Protein AF-0000000071267735 (afdb_homodimer)

Nearest PDB structures (foldseek):
  2q13-assembly1_A-2  TM=3.243E-01  e=3.256E-01  Homo sapiens
  2z0o-assembly1_A-2  TM=3.199E-01  e=4.381E-01  Homo sapiens
  8hpt-assembly1_A  TM=4.308E-01  e=6.340E+00  Mus musculus
  6a94-assembly2_B  TM=2.654E-01  e=2.734E+00  Homo sapiens
  4tl3-assembly1_A  TM=3.393E-01  e=8.120E+00  Nostoc sp. PCC 7120 = FACHB-418

Foldseek 3Di:
DPLCPFFQLVLLVCLLVLLVVLQVVLQVVCVVVVQFDPLFFASLSSLQDPPSVVSSLVSLLVSLVSQLVLLVVVLVVLVVLCVVPVWADNVLSVVLSVLSNQLSVLSNQLSVDRCVHPVVSNVVSVCSNLVSLLVSLCSVLVSQVRSPPVFDDPVLSVLSNVLSVLLVVLQVLLVVLVVVVVDDDRYDDPPDPSRVSSSSNRVSSVSNSVSSSSNSVSCNVRSSVHHDDDDDDDDDDD/DPLCPFFQLVLLVCLLVLVVVLQVVLQVVCVVVVQFDPLFFASLSSLQDPPSVVSSLVSLLVSLVSQLVLLVVVLVVLVVLCVVPVWADNVLSVVLSVLSNQLSVLSNQCSVDRCVHPVVSNVVSVCSNLVSLLVSLCSVLVSVVRSPPVFDDPVLSVLSNVLSVLSVVLQVLLVVLVVVVVDDDRYDDPPDPSRVSSSSNSVSSVSNVVSSSVNSVSCNVRSSVHHDDDDDDDDDDD

pLDDT: mean 94.04, std 7.41, range [41.5, 98.88]

InterPro domains:
  IPR019402 CWH43-like, N-terminal domain [PF10277] (9-225)
  IPR050911 DRAM/TMEM150 Autophagy Modulator [PTHR21324] (4-232)

Sequence (476 aa):
MVWFMEGMCFLPVFLVIWSSSTFIISYIIALVRRDVDVILPYISDTGATPPESCVFGFMSTITAFAAFATMYAEYKFVERVHETTGAVSPRLNKVSFGFGIISCVGMCLVATFQETTVMAVHDVGALLFFLFGVTYAVIQSVISYRGHPYGCSKCICHFRAFFAGLAVLAVLPTIICAIPIGTSKLHWDTNDKDYSLHIASVACEWITTFSFVFFFLTYIREFQQFTLKLTVNLIEYSMVWFMEGMCFLPVFLVIWSSSTFIISYIIALVRRDVDVILPYISDTGATPPESCVFGFMSTITAFAAFATMYAEYKFVERVHETTGAVSPRLNKVSFGFGIISCVGMCLVATFQETTVMAVHDVGALLFFLFGVTYAVIQSVISYRGHPYGCSKCICHFRAFFAGLAVLAVLPTIICAIPIGTSKLHWDTNDKDYSLHIASVACEWITTFSFVFFFLTYIREFQQFTLKLTVNLIEYS

Structure (mmCIF, N/CA/C/O backbone):
data_AF-0000000071267735-model_v1
#
loop_
_entity.id
_entity.type
_entity.pdbx_description
1 polymer 'DNA damage-regulated autophagy modulator protein 1-like'
#
loop_
_atom_site.group_PDB
_atom_site.id
_atom_site.type_symbol
_atom_site.label_atom_id
_atom_site.label_alt_id
_atom_site.label_comp_id
_atom_site.label_asym_id
_atom_site.label_entity_id
_atom_site.label_seq_id
_atom_site.pdbx_PDB_ins_code
_atom_site.Cartn_x
_atom_site.Cartn_y
_atom_site.Cartn_z
_atom_site.occupancy
_atom_site.B_iso_or_equiv
_atom_site.auth_seq_id
_atom_site.auth_comp_id
_atom_site.auth_asym_id
_atom_site.auth_atom_id
_atom_site.pdbx_PDB_model_num
ATOM 1 N N . MET A 1 1 ? 1.596 -8.648 -29.125 1 58.12 1 MET A N 1
ATOM 2 C CA . MET A 1 1 ? 1.529 -8.094 -27.781 1 58.12 1 MET A CA 1
ATOM 3 C C . MET A 1 1 ? 2.664 -7.102 -27.531 1 58.12 1 MET A C 1
ATOM 5 O O . MET A 1 1 ? 3.756 -7.258 -28.094 1 58.12 1 MET A O 1
ATOM 9 N N . VAL A 1 2 ? 2.439 -5.953 -27.031 1 69.44 2 VAL A N 1
ATOM 10 C CA . VAL A 1 2 ? 3.49 -4.988 -26.719 1 69.44 2 VAL A CA 1
ATOM 11 C C . VAL A 1 2 ? 4.504 -5.609 -25.766 1 69.44 2 VAL A C 1
ATOM 13 O O . VAL A 1 2 ? 4.129 -6.367 -24.859 1 69.44 2 VAL A O 1
ATOM 16 N N . TRP A 1 3 ? 5.723 -5.438 -26.188 1 73 3 TRP A N 1
ATOM 17 C CA . TRP A 1 3 ? 6.805 -6.145 -25.5 1 73 3 TRP A CA 1
ATOM 18 C C . TRP A 1 3 ? 6.664 -6.031 -23.984 1 73 3 TRP A C 1
ATOM 20 O O . TRP A 1 3 ? 6.996 -6.965 -23.266 1 73 3 TRP A O 1
ATOM 30 N N . PHE A 1 4 ? 6.055 -4.902 -23.547 1 74.12 4 PHE A N 1
ATOM 31 C CA . PHE A 1 4 ? 5.977 -4.695 -22.109 1 74.12 4 PHE A CA 1
ATOM 32 C C . PHE A 1 4 ? 4.75 -5.391 -21.531 1 74.12 4 PHE A C 1
ATOM 34 O O . PHE A 1 4 ? 4.543 -5.379 -20.312 1 74.12 4 PHE A O 1
ATOM 41 N N . MET A 1 5 ? 4.094 -6.074 -22.297 1 75.5 5 MET A N 1
ATOM 42 C CA . MET A 1 5 ? 2.934 -6.824 -21.828 1 75.5 5 MET A CA 1
ATOM 43 C C . MET A 1 5 ? 3.184 -8.328 -21.922 1 75.5 5 MET A C 1
ATOM 45 O O . MET A 1 5 ? 2.312 -9.125 -21.578 1 75.5 5 MET A O 1
ATOM 49 N N . GLU A 1 6 ? 4.336 -8.602 -22.344 1 84.88 6 GLU A N 1
ATOM 50 C CA . GLU A 1 6 ? 4.672 -10.016 -22.422 1 84.88 6 GLU A CA 1
ATOM 51 C C . GLU A 1 6 ? 5.012 -10.578 -21.047 1 84.88 6 GLU A C 1
ATOM 53 O O . GLU A 1 6 ? 5.73 -9.945 -20.266 1 84.88 6 GLU A O 1
ATOM 58 N N . GLY A 1 7 ? 4.375 -11.688 -20.797 1 91.88 7 GLY A N 1
ATOM 59 C CA . GLY A 1 7 ? 4.621 -12.305 -19.516 1 91.88 7 GLY A CA 1
ATOM 60 C C . GLY A 1 7 ? 4.223 -11.43 -18.344 1 91.88 7 GLY A C 1
ATOM 61 O O . GLY A 1 7 ? 3.127 -10.867 -18.312 1 91.88 7 GLY A O 1
ATOM 62 N N . MET A 1 8 ? 5.117 -11.414 -17.391 1 94.31 8 MET A N 1
ATOM 63 C CA . MET A 1 8 ? 4.879 -10.625 -16.188 1 94.31 8 MET A CA 1
ATOM 64 C C . MET A 1 8 ? 5.617 -9.289 -16.25 1 94.31 8 MET A C 1
ATOM 66 O O . MET A 1 8 ? 5.781 -8.617 -15.234 1 94.31 8 MET A O 1
ATOM 70 N N . CYS A 1 9 ? 6.023 -8.898 -17.406 1 94 9 CYS A N 1
ATOM 71 C CA . CYS A 1 9 ? 6.91 -7.75 -17.578 1 94 9 CYS A CA 1
ATOM 72 C C . CYS A 1 9 ? 6.246 -6.469 -17.109 1 94 9 CYS A C 1
ATOM 74 O O . CYS A 1 9 ? 6.926 -5.48 -16.812 1 94 9 CYS A O 1
ATOM 76 N N . PHE A 1 10 ? 4.965 -6.43 -17.047 1 94.75 10 PHE A N 1
ATOM 77 C CA . PHE A 1 10 ? 4.25 -5.23 -16.609 1 94.75 10 PHE A CA 1
ATOM 78 C C . PHE A 1 10 ? 4.652 -4.836 -15.203 1 94.75 10 PHE A C 1
ATOM 80 O O . PHE A 1 10 ? 4.676 -3.652 -14.859 1 94.75 10 PHE A O 1
ATOM 87 N N . LEU A 1 11 ? 5.035 -5.766 -14.359 1 96.5 11 LEU A N 1
ATOM 88 C CA . LEU A 1 11 ? 5.34 -5.504 -12.961 1 96.5 11 LEU A CA 1
ATOM 89 C C . LEU A 1 11 ? 6.613 -4.676 -12.828 1 96.5 11 LEU A C 1
ATOM 91 O O . LEU A 1 11 ? 6.582 -3.555 -12.312 1 96.5 11 LEU A O 1
ATOM 95 N N . PRO A 1 12 ? 7.754 -5.168 -13.375 1 97.19 12 PRO A N 1
ATOM 96 C CA . PRO A 1 12 ? 8.969 -4.363 -13.242 1 97.19 12 PRO A CA 1
ATOM 97 C C . PRO A 1 12 ? 8.914 -3.074 -14.062 1 97.19 12 PRO A C 1
ATOM 99 O O . PRO A 1 12 ? 9.492 -2.061 -13.664 1 97.19 12 PRO A O 1
ATOM 102 N N . VAL A 1 13 ? 8.234 -3.088 -15.195 1 97.44 13 VAL A N 1
ATOM 103 C CA . VAL A 1 13 ? 8.102 -1.874 -16 1 97.44 13 VAL A CA 1
ATOM 104 C C . VAL A 1 13 ? 7.328 -0.819 -15.211 1 97.44 13 VAL A C 1
ATOM 106 O O . VAL A 1 13 ? 7.754 0.334 -15.117 1 97.44 13 VAL A O 1
ATOM 109 N N . PHE A 1 14 ? 6.23 -1.229 -14.656 1 97.75 14 PHE A N 1
ATOM 110 C CA . PHE A 1 14 ? 5.434 -0.314 -13.852 1 97.75 14 PHE A CA 1
ATOM 111 C C . PHE A 1 14 ? 6.234 0.19 -12.656 1 97.75 14 PHE A C 1
ATOM 113 O O . PHE A 1 14 ? 6.207 1.382 -12.344 1 97.75 14 PHE A O 1
ATOM 120 N N . LEU A 1 15 ? 6.941 -0.694 -11.977 1 98.06 15 LEU A N 1
ATOM 121 C CA . LEU A 1 15 ? 7.738 -0.33 -10.812 1 98.06 15 LEU A CA 1
ATOM 122 C C . LEU A 1 15 ? 8.781 0.726 -11.172 1 98.06 15 LEU A C 1
ATOM 124 O O . LEU A 1 15 ? 8.891 1.749 -10.492 1 98.06 15 LEU A O 1
ATOM 128 N N . VAL A 1 16 ? 9.508 0.528 -12.258 1 97.88 16 VAL A N 1
ATOM 129 C CA . VAL A 1 16 ? 10.594 1.413 -12.672 1 97.88 16 VAL A CA 1
ATOM 130 C C . VAL A 1 16 ? 10.031 2.771 -13.07 1 97.88 16 VAL A C 1
ATOM 132 O O . VAL A 1 16 ? 10.508 3.812 -12.617 1 97.88 16 VAL A O 1
ATOM 135 N N . ILE A 1 17 ? 9 2.775 -13.836 1 97.94 17 ILE A N 1
ATOM 136 C CA . ILE A 1 17 ? 8.43 4.023 -14.328 1 97.94 17 ILE A CA 1
ATOM 137 C C . ILE A 1 17 ? 7.777 4.785 -13.18 1 97.94 17 ILE A C 1
ATOM 139 O O . ILE A 1 17 ? 8 5.984 -13.008 1 97.94 17 ILE A O 1
ATOM 143 N N . TRP A 1 18 ? 7.016 4.09 -12.383 1 98.19 18 TRP A N 1
ATOM 144 C CA . TRP A 1 18 ? 6.277 4.73 -11.297 1 98.19 18 TRP A CA 1
ATOM 145 C C . TRP A 1 18 ? 7.227 5.258 -10.227 1 98.19 18 TRP A C 1
ATOM 147 O O . TRP A 1 18 ? 7.062 6.379 -9.742 1 98.19 18 TRP A O 1
ATOM 157 N N . SER A 1 19 ? 8.219 4.5 -9.812 1 98 19 SER A N 1
ATOM 158 C CA . SER A 1 19 ? 9.164 4.957 -8.805 1 98 19 SER A CA 1
ATOM 159 C C . SER A 1 19 ? 9.977 6.152 -9.297 1 98 19 SER A C 1
ATOM 161 O O . SER A 1 19 ? 10.188 7.113 -8.555 1 98 19 SER A O 1
ATOM 163 N N . SER A 1 20 ? 10.398 6.117 -10.562 1 97.81 20 SER A N 1
ATOM 164 C CA . SER A 1 20 ? 11.125 7.25 -11.133 1 97.81 20 SER A CA 1
ATOM 165 C C . SER A 1 20 ? 10.25 8.492 -11.195 1 97.81 20 SER A C 1
ATOM 167 O O . SER A 1 20 ? 10.695 9.594 -10.867 1 97.81 20 SER A O 1
ATOM 169 N N . SER A 1 21 ? 9.016 8.281 -11.57 1 98.06 21 SER A N 1
ATOM 170 C CA . SER A 1 21 ? 8.07 9.398 -11.617 1 98.06 21 SER A CA 1
ATOM 171 C C . SER A 1 21 ? 7.836 9.984 -10.227 1 98.06 21 SER A C 1
ATOM 173 O O . SER A 1 21 ? 7.641 11.188 -10.078 1 98.06 21 SER A O 1
ATOM 175 N N . THR A 1 22 ? 7.809 9.125 -9.219 1 97.25 22 THR A N 1
ATOM 176 C CA . THR A 1 22 ? 7.617 9.578 -7.844 1 97.25 22 THR A CA 1
ATOM 177 C C . THR A 1 22 ? 8.688 10.586 -7.449 1 97.25 22 THR A C 1
ATOM 179 O O . THR A 1 22 ? 8.367 11.656 -6.918 1 97.25 22 THR A O 1
ATOM 182 N N . PHE A 1 23 ? 9.969 10.352 -7.773 1 95.06 23 PHE A N 1
ATOM 183 C CA . PHE A 1 23 ? 11.078 11.242 -7.453 1 95.06 23 PHE A CA 1
ATOM 184 C C . PHE A 1 23 ? 10.961 12.547 -8.234 1 95.06 23 PHE A C 1
ATOM 186 O O . PHE A 1 23 ? 11.141 13.633 -7.672 1 95.06 23 PHE A O 1
ATOM 193 N N . ILE A 1 24 ? 10.602 12.367 -9.445 1 95.69 24 ILE A N 1
ATOM 194 C CA . ILE A 1 24 ? 10.594 13.516 -10.344 1 95.69 24 ILE A CA 1
ATOM 195 C C . ILE A 1 24 ? 9.438 14.453 -9.977 1 95.69 24 ILE A C 1
ATOM 197 O O . ILE A 1 24 ? 9.633 15.656 -9.82 1 95.69 24 ILE A O 1
ATOM 201 N N . ILE A 1 25 ? 8.297 13.922 -9.773 1 97.62 25 ILE A N 1
ATOM 202 C CA . ILE A 1 25 ? 7.102 14.727 -9.547 1 97.62 25 ILE A CA 1
ATOM 203 C C . ILE A 1 25 ? 7.199 15.438 -8.203 1 97.62 25 ILE A C 1
ATOM 205 O O . ILE A 1 25 ? 6.965 16.641 -8.109 1 97.62 25 ILE A O 1
ATOM 209 N N . SER A 1 26 ? 7.559 14.727 -7.148 1 96.25 26 SER A N 1
ATOM 210 C CA . SER A 1 26 ? 7.695 15.344 -5.836 1 96.25 26 SER A CA 1
ATOM 211 C C . SER A 1 26 ? 8.773 16.422 -5.848 1 96.25 26 SER A C 1
ATOM 213 O O . SER A 1 26 ? 8.594 17.484 -5.242 1 96.25 26 SER A O 1
ATOM 215 N N . TYR A 1 27 ? 9.875 16.172 -6.574 1 96.38 27 TYR A N 1
ATOM 216 C CA . TYR A 1 27 ? 10.961 17.141 -6.676 1 96.38 27 TYR A CA 1
ATOM 217 C C . TYR A 1 27 ? 10.5 18.406 -7.387 1 96.38 27 TYR A C 1
ATOM 219 O O . TYR A 1 27 ? 10.758 19.516 -6.914 1 96.38 27 TYR A O 1
ATOM 227 N N . ILE A 1 28 ? 9.797 18.219 -8.484 1 97.44 28 ILE A N 1
ATOM 228 C CA . ILE A 1 28 ? 9.344 19.359 -9.273 1 97.44 28 ILE A CA 1
ATOM 229 C C . ILE A 1 28 ? 8.375 20.203 -8.445 1 97.44 28 ILE A C 1
ATOM 231 O O . ILE A 1 28 ? 8.492 21.438 -8.414 1 97.44 28 ILE A O 1
ATOM 235 N N . ILE A 1 29 ? 7.422 19.594 -7.742 1 97.44 29 ILE A N 1
ATOM 236 C CA . ILE A 1 29 ? 6.473 20.344 -6.918 1 97.44 29 ILE A CA 1
ATOM 237 C C . ILE A 1 29 ? 7.227 21.109 -5.832 1 97.44 29 ILE A C 1
ATOM 239 O O . ILE A 1 29 ? 6.973 22.297 -5.617 1 97.44 29 ILE A O 1
ATOM 243 N N . ALA A 1 30 ? 8.164 20.453 -5.199 1 97.19 30 ALA A N 1
ATOM 244 C CA . ALA A 1 30 ? 8.93 21.078 -4.121 1 97.19 30 ALA A CA 1
ATOM 245 C C . ALA A 1 30 ? 9.75 22.25 -4.633 1 97.19 30 ALA A C 1
ATOM 247 O O . ALA A 1 30 ? 9.891 23.266 -3.949 1 97.19 30 ALA A O 1
ATOM 248 N N . LEU A 1 31 ? 10.281 22.141 -5.832 1 96.88 31 LEU A N 1
ATOM 249 C CA . LEU A 1 31 ? 11.086 23.203 -6.426 1 96.88 31 LEU A CA 1
ATOM 250 C C . LEU A 1 31 ? 10.219 24.406 -6.793 1 96.88 31 LEU A C 1
ATOM 252 O O . LEU A 1 31 ? 10.586 25.547 -6.504 1 96.88 31 LEU A O 1
ATOM 256 N N . VAL A 1 32 ? 9.117 24.062 -7.441 1 97.44 32 VAL A N 1
ATOM 257 C CA . VAL A 1 32 ? 8.219 25.125 -7.875 1 97.44 32 VAL A CA 1
ATOM 258 C C . VAL A 1 32 ? 7.711 25.906 -6.66 1 97.44 32 VAL A C 1
ATOM 260 O O . VAL A 1 32 ? 7.562 27.125 -6.715 1 97.44 32 VAL A O 1
ATOM 263 N N . ARG A 1 33 ? 7.574 25.266 -5.508 1 97.06 33 ARG A N 1
ATOM 264 C CA . ARG A 1 33 ? 7.09 25.891 -4.281 1 97.06 33 ARG A CA 1
ATOM 265 C C . ARG A 1 33 ? 8.25 26.469 -3.469 1 97.06 33 ARG A C 1
ATOM 267 O O . ARG A 1 33 ? 8.031 27.047 -2.402 1 97.06 33 ARG A O 1
ATOM 274 N N . ARG A 1 34 ? 9.508 26.266 -3.893 1 97.06 34 ARG A N 1
ATOM 275 C CA . ARG A 1 34 ? 10.719 26.75 -3.25 1 97.06 34 ARG A CA 1
ATOM 276 C C . ARG A 1 34 ? 10.875 26.172 -1.85 1 97.06 34 ARG A C 1
ATOM 278 O O . ARG A 1 34 ? 11.367 26.844 -0.941 1 97.06 34 ARG A O 1
ATOM 285 N N . ASP A 1 35 ? 10.328 24.922 -1.739 1 96.25 35 ASP A N 1
ATOM 286 C CA . ASP A 1 35 ? 10.422 24.25 -0.45 1 96.25 35 ASP A CA 1
ATOM 287 C C . ASP A 1 35 ? 11.797 23.609 -0.273 1 96.25 35 ASP A C 1
ATOM 289 O O . ASP A 1 35 ? 12.203 23.297 0.848 1 96.25 35 ASP A O 1
ATOM 293 N N . VAL A 1 36 ? 12.5 23.344 -1.348 1 95.75 36 VAL A N 1
ATOM 294 C CA . VAL A 1 36 ? 13.836 22.766 -1.305 1 95.75 36 VAL A CA 1
ATOM 295 C C . VAL A 1 36 ? 14.758 23.484 -2.279 1 95.75 36 VAL A C 1
ATOM 297 O O . VAL A 1 36 ? 14.297 24.312 -3.08 1 95.75 36 VAL A O 1
ATOM 300 N N . ASP A 1 37 ? 16.062 23.188 -2.09 1 94.19 37 ASP A N 1
ATOM 301 C CA . ASP A 1 37 ? 17.047 23.781 -2.992 1 94.19 37 ASP A CA 1
ATOM 302 C C . ASP A 1 37 ? 17.172 22.969 -4.277 1 94.19 37 ASP A C 1
ATOM 304 O O . ASP A 1 37 ? 16.844 21.766 -4.297 1 94.19 37 ASP A O 1
ATOM 308 N N . VAL A 1 38 ? 17.578 23.656 -5.27 1 91.5 38 VAL A N 1
ATOM 309 C CA . VAL A 1 38 ? 17.781 23 -6.559 1 91.5 38 VAL A CA 1
ATOM 310 C C . VAL A 1 38 ? 18.953 22.031 -6.477 1 91.5 38 VAL A C 1
ATOM 312 O O . VAL A 1 38 ? 18.906 20.953 -7.082 1 91.5 38 VAL A O 1
ATOM 315 N N . ILE A 1 39 ? 20 22.406 -5.648 1 86.25 39 ILE A N 1
ATOM 316 C CA . ILE A 1 39 ? 21.234 21.625 -5.547 1 86.25 39 ILE A CA 1
ATOM 317 C C . ILE A 1 39 ? 21.031 20.453 -4.602 1 86.25 39 ILE A C 1
ATOM 319 O O . ILE A 1 39 ? 21.516 20.453 -3.469 1 86.25 39 ILE A O 1
ATOM 323 N N . LEU A 1 40 ? 20.375 19.453 -5.098 1 84.75 40 LEU A N 1
ATOM 324 C CA . LEU A 1 40 ? 20.188 18.078 -4.684 1 84.75 40 LEU A CA 1
ATOM 325 C C . LEU A 1 40 ? 19.672 18 -3.25 1 84.75 40 LEU A C 1
ATOM 327 O O . LEU A 1 40 ? 20.453 17.781 -2.316 1 84.75 40 LEU A O 1
ATOM 331 N N . PRO A 1 41 ? 18.641 18.078 -2.971 1 92.94 41 PRO A N 1
ATOM 332 C CA . PRO A 1 41 ? 18.062 17.781 -1.656 1 92.94 41 PRO A CA 1
ATOM 333 C C . PRO A 1 41 ? 17.969 16.281 -1.384 1 92.94 41 PRO A C 1
ATOM 335 O O . PRO A 1 41 ? 18.109 15.469 -2.309 1 92.94 41 PRO A O 1
ATOM 338 N N . TYR A 1 42 ? 17.969 15.945 -0.073 1 94.19 42 TYR A N 1
ATOM 339 C CA . TYR A 1 42 ? 17.578 14.57 0.211 1 94.19 42 TYR A CA 1
ATOM 340 C C . TYR A 1 42 ? 16.266 14.219 -0.5 1 94.19 42 TYR A C 1
ATOM 342 O O . TYR A 1 42 ? 15.406 15.078 -0.694 1 94.19 42 TYR A O 1
ATOM 350 N N . ILE A 1 43 ? 16.125 12.977 -0.85 1 94.5 43 ILE A N 1
ATOM 351 C CA . ILE A 1 43 ? 14.898 12.492 -1.485 1 94.5 43 ILE A CA 1
ATOM 352 C C . ILE A 1 43 ? 13.703 12.773 -0.576 1 94.5 43 ILE A C 1
ATOM 354 O O . ILE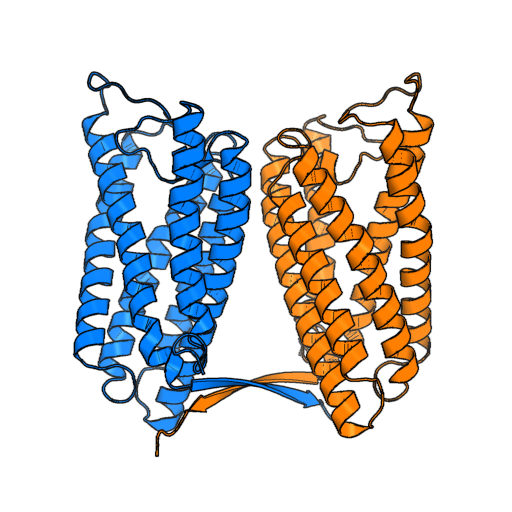 A 1 43 ? 12.672 13.258 -1.034 1 94.5 43 ILE A O 1
ATOM 358 N N . SER A 1 44 ? 13.836 12.531 0.705 1 93.81 44 SER A N 1
ATOM 359 C CA . SER A 1 44 ? 12.75 12.727 1.666 1 93.81 44 SER A CA 1
ATOM 360 C C . SER A 1 44 ? 12.391 14.195 1.799 1 93.81 44 SER A C 1
ATOM 362 O O . SER A 1 44 ? 11.25 14.531 2.133 1 93.81 44 SER A O 1
ATOM 364 N N . ASP A 1 45 ? 13.375 15.117 1.55 1 95.12 45 ASP A N 1
ATOM 365 C CA . ASP A 1 45 ? 13.102 16.547 1.606 1 95.12 45 ASP A CA 1
ATOM 366 C C . ASP A 1 45 ? 12.117 16.969 0.516 1 95.12 45 ASP A C 1
ATOM 368 O O . ASP A 1 45 ? 11.336 17.906 0.702 1 95.12 45 ASP A O 1
ATOM 372 N N . THR A 1 46 ? 12.164 16.281 -0.606 1 94.94 46 THR A N 1
ATOM 373 C CA . THR A 1 46 ? 11.289 16.609 -1.729 1 94.94 46 THR A CA 1
ATOM 374 C C . THR A 1 46 ? 9.844 16.25 -1.413 1 94.94 46 THR A C 1
ATOM 376 O O . THR A 1 46 ? 8.922 16.656 -2.125 1 94.94 46 THR A O 1
ATOM 379 N N . GLY A 1 47 ? 9.641 15.484 -0.383 1 94.81 47 GLY A N 1
ATOM 380 C CA . GLY A 1 47 ? 8.312 15.109 0.09 1 94.81 47 GLY A CA 1
ATOM 381 C C . GLY A 1 47 ? 8.078 15.461 1.546 1 94.81 47 GLY A C 1
ATOM 382 O O . GLY A 1 47 ? 7.395 14.734 2.264 1 94.81 47 GLY A O 1
ATOM 383 N N . ALA A 1 48 ? 8.625 16.562 1.983 1 93.56 48 ALA A N 1
ATOM 384 C CA . ALA A 1 48 ? 8.594 16.891 3.408 1 93.56 48 ALA A CA 1
ATOM 385 C C . ALA A 1 48 ? 7.402 17.781 3.742 1 93.56 48 ALA A C 1
ATOM 387 O O . ALA A 1 48 ? 6.797 17.656 4.809 1 93.56 48 ALA A O 1
ATOM 388 N N . THR A 1 49 ? 6.992 18.641 2.84 1 94.06 49 THR A N 1
ATOM 389 C CA . THR A 1 49 ? 5.973 19.656 3.107 1 94.06 49 THR A CA 1
ATOM 390 C C . THR A 1 49 ? 4.754 19.453 2.211 1 94.06 49 THR A C 1
ATOM 392 O O . THR A 1 49 ? 4.895 19.125 1.03 1 94.06 49 THR A O 1
ATOM 395 N N . PRO A 1 50 ? 3.598 19.641 2.803 1 93.88 50 PRO A N 1
ATOM 396 C CA . PRO A 1 50 ? 2.426 19.578 1.927 1 93.88 50 PRO A CA 1
ATOM 397 C C . PRO A 1 50 ? 2.42 20.688 0.873 1 93.88 50 PRO A C 1
ATOM 399 O O . PRO A 1 50 ? 2.879 21.797 1.138 1 93.88 50 PRO A O 1
ATOM 402 N N . PRO A 1 51 ? 1.966 20.391 -0.373 1 95.69 51 PRO A N 1
ATOM 403 C CA . PRO A 1 51 ? 1.217 19.203 -0.782 1 95.69 51 PRO A CA 1
ATOM 404 C C . PRO A 1 51 ? 2.119 18.094 -1.312 1 95.69 51 PRO A C 1
ATOM 406 O O . PRO A 1 51 ? 1.66 16.969 -1.525 1 95.69 51 PRO A O 1
ATOM 409 N N . GLU A 1 52 ? 3.412 18.391 -1.604 1 96.5 52 GLU A N 1
ATOM 410 C CA . GLU A 1 52 ? 4.309 17.406 -2.189 1 96.5 52 GLU A CA 1
ATOM 411 C C . GLU A 1 52 ? 4.488 16.203 -1.26 1 96.5 52 GLU A C 1
ATOM 413 O O . GLU A 1 52 ? 4.691 15.078 -1.72 1 96.5 52 GLU A O 1
ATOM 418 N N . SER A 1 53 ? 4.391 16.438 0.036 1 96.81 53 SER A N 1
ATOM 419 C CA . SER A 1 53 ? 4.508 15.305 0.958 1 96.81 53 SER A CA 1
ATOM 420 C C . SER A 1 53 ? 3.379 14.305 0.755 1 96.81 53 SER A C 1
ATOM 422 O O . SER A 1 53 ? 3.59 13.094 0.85 1 96.81 53 SER A O 1
ATOM 424 N N . CYS A 1 54 ? 2.148 14.781 0.496 1 97.06 54 CYS A N 1
ATOM 425 C CA . CYS A 1 54 ? 1.007 13.914 0.228 1 97.06 54 CYS A CA 1
ATOM 426 C C . CYS A 1 54 ? 1.202 13.141 -1.069 1 97.06 54 CYS A C 1
ATOM 428 O O . CYS A 1 54 ? 0.963 11.938 -1.119 1 97.06 54 CYS A O 1
ATOM 430 N N . VAL A 1 55 ? 1.637 13.852 -2.078 1 97.62 55 VAL A N 1
ATOM 431 C CA . VAL A 1 55 ? 1.892 13.242 -3.379 1 97.62 55 VAL A CA 1
ATOM 432 C C . VAL A 1 55 ? 2.988 12.188 -3.248 1 97.62 55 VAL A C 1
ATOM 434 O O . VAL A 1 55 ? 2.838 11.062 -3.729 1 97.62 55 VAL A O 1
ATOM 437 N N . PHE A 1 56 ? 4.102 12.609 -2.613 1 98.12 56 PHE A N 1
ATOM 438 C CA . PHE A 1 56 ? 5.207 11.695 -2.361 1 98.12 56 PHE A CA 1
ATOM 439 C C . PHE A 1 56 ? 4.723 10.453 -1.611 1 98.12 56 PHE A C 1
ATOM 441 O O . PHE A 1 56 ? 5.086 9.328 -1.959 1 98.12 56 PHE A O 1
ATOM 448 N N . GLY A 1 57 ? 3.932 10.648 -0.568 1 97.94 57 GLY A N 1
ATOM 449 C CA . GLY A 1 57 ? 3.4 9.539 0.207 1 97.94 57 GLY A CA 1
ATOM 450 C C . GLY A 1 57 ? 2.555 8.586 -0.618 1 97.94 57 GLY A C 1
ATOM 451 O O . GLY A 1 57 ? 2.758 7.375 -0.574 1 97.94 57 GLY A O 1
ATOM 452 N N . PHE A 1 58 ? 1.662 9.125 -1.363 1 98.38 58 PHE A N 1
ATOM 453 C CA . PHE A 1 58 ? 0.769 8.32 -2.184 1 98.38 58 PHE A CA 1
ATOM 454 C C . PHE A 1 58 ? 1.558 7.516 -3.213 1 98.38 58 PHE A C 1
ATOM 456 O O . PHE A 1 58 ? 1.403 6.293 -3.307 1 98.38 58 PHE A O 1
ATOM 463 N N . MET A 1 59 ? 2.402 8.172 -3.916 1 98.44 59 MET A N 1
ATOM 464 C CA . MET A 1 59 ? 3.135 7.523 -4.996 1 98.44 59 MET A CA 1
ATOM 465 C C . MET A 1 59 ? 4.148 6.527 -4.445 1 98.44 59 MET A C 1
ATOM 467 O O . MET A 1 59 ? 4.371 5.469 -5.035 1 98.44 59 MET A O 1
ATOM 471 N N . SER A 1 60 ? 4.801 6.836 -3.322 1 98.31 60 SER A N 1
ATOM 472 C CA . SER A 1 60 ? 5.758 5.914 -2.709 1 98.31 60 SER A CA 1
ATOM 473 C C . SER A 1 60 ? 5.059 4.664 -2.182 1 98.31 60 SER A C 1
ATOM 475 O O . SER A 1 60 ? 5.625 3.57 -2.219 1 98.31 60 SER A O 1
ATOM 477 N N . THR A 1 61 ? 3.855 4.855 -1.685 1 98.12 61 THR A N 1
ATOM 478 C CA . THR A 1 61 ? 3.072 3.707 -1.243 1 98.12 61 THR A CA 1
ATOM 479 C C . THR A 1 61 ? 2.809 2.754 -2.404 1 98.12 61 THR A C 1
ATOM 481 O O . THR A 1 61 ? 3.012 1.544 -2.279 1 98.12 61 THR A O 1
ATOM 484 N N . ILE A 1 62 ? 2.412 3.277 -3.459 1 97.94 62 ILE A N 1
ATOM 485 C CA . ILE A 1 62 ? 2.172 2.461 -4.645 1 97.94 62 ILE A CA 1
ATOM 486 C C . ILE A 1 62 ? 3.477 1.806 -5.094 1 97.94 62 ILE A C 1
ATOM 488 O O . ILE A 1 62 ? 3.486 0.641 -5.496 1 97.94 62 ILE A O 1
ATOM 492 N N . THR A 1 63 ? 4.57 2.557 -5.008 1 98.31 63 THR A N 1
ATOM 493 C CA . THR A 1 63 ? 5.879 2.01 -5.348 1 98.31 63 THR A CA 1
ATOM 494 C C . THR A 1 63 ? 6.215 0.823 -4.449 1 98.31 63 THR A C 1
ATOM 496 O O . THR A 1 63 ? 6.703 -0.204 -4.922 1 98.31 63 THR A O 1
ATOM 499 N N . ALA A 1 64 ? 5.945 0.996 -3.162 1 98.31 64 ALA A N 1
ATOM 500 C CA . ALA A 1 64 ? 6.25 -0.076 -2.217 1 98.31 64 ALA A CA 1
ATOM 501 C C . ALA A 1 64 ? 5.473 -1.344 -2.559 1 98.31 64 ALA A C 1
ATOM 503 O O . ALA A 1 64 ? 6.031 -2.443 -2.543 1 98.31 64 ALA A O 1
ATOM 504 N N . PHE A 1 65 ? 4.289 -1.182 -2.9 1 97.06 65 PHE A N 1
ATOM 505 C CA . PHE A 1 65 ? 3.463 -2.338 -3.221 1 97.06 65 PHE A CA 1
ATOM 506 C C . PHE A 1 65 ? 3.869 -2.941 -4.559 1 97.06 65 PHE A C 1
ATOM 508 O O . PHE A 1 65 ? 3.867 -4.164 -4.723 1 97.06 65 PHE A O 1
ATOM 515 N N . ALA A 1 66 ? 4.125 -2.08 -5.531 1 98 66 ALA A N 1
ATOM 516 C CA . ALA A 1 66 ? 4.625 -2.561 -6.816 1 98 66 ALA A CA 1
ATOM 517 C C . ALA A 1 66 ? 5.934 -3.33 -6.641 1 98 66 ALA A C 1
ATOM 519 O O . ALA A 1 66 ? 6.148 -4.355 -7.289 1 98 66 ALA A O 1
ATOM 520 N N . ALA A 1 67 ? 6.793 -2.797 -5.789 1 98.69 67 ALA A N 1
ATOM 521 C CA . ALA A 1 67 ? 8.055 -3.477 -5.504 1 98.69 67 ALA A CA 1
ATOM 522 C C . ALA A 1 67 ? 7.812 -4.84 -4.863 1 98.69 67 ALA A C 1
ATOM 524 O O . ALA A 1 67 ? 8.43 -5.832 -5.25 1 98.69 67 ALA A O 1
ATOM 525 N N . PHE A 1 68 ? 6.949 -4.875 -3.938 1 98.5 68 PHE A N 1
ATOM 526 C CA . PHE A 1 68 ? 6.598 -6.133 -3.289 1 98.5 68 PHE A CA 1
ATOM 527 C C . PHE A 1 68 ? 6.113 -7.152 -4.312 1 98.5 68 PHE A C 1
ATOM 529 O O . PHE A 1 68 ? 6.578 -8.297 -4.324 1 98.5 68 PHE A O 1
ATOM 536 N N . ALA A 1 69 ? 5.152 -6.707 -5.133 1 97.56 69 ALA A N 1
ATOM 537 C CA . ALA A 1 69 ? 4.602 -7.602 -6.148 1 97.56 69 ALA A CA 1
ATOM 538 C C . ALA A 1 69 ? 5.695 -8.102 -7.094 1 97.56 69 ALA A C 1
ATOM 540 O O . ALA A 1 69 ? 5.719 -9.281 -7.457 1 97.56 69 ALA A O 1
ATOM 541 N N . THR A 1 70 ? 6.574 -7.23 -7.504 1 98.5 70 THR A N 1
ATOM 542 C CA . THR A 1 70 ? 7.66 -7.582 -8.414 1 98.5 70 THR A CA 1
ATOM 543 C C . THR A 1 70 ? 8.602 -8.594 -7.762 1 98.5 70 THR A C 1
ATOM 545 O O . THR A 1 70 ? 8.969 -9.594 -8.375 1 98.5 70 THR A O 1
ATOM 548 N N . MET A 1 71 ? 8.938 -8.336 -6.539 1 98.62 71 MET A N 1
ATOM 549 C CA . MET A 1 71 ? 9.867 -9.219 -5.844 1 98.62 71 MET A CA 1
ATOM 550 C C . MET A 1 71 ? 9.219 -10.562 -5.543 1 98.62 71 MET A C 1
ATOM 552 O O . MET A 1 71 ? 9.891 -11.594 -5.527 1 98.62 71 MET A O 1
ATOM 556 N N . TYR A 1 72 ? 7.934 -10.547 -5.281 1 97.81 72 TYR A N 1
ATOM 557 C CA . TYR A 1 72 ? 7.234 -11.805 -5.094 1 97.81 72 TYR A CA 1
ATOM 558 C C . TYR A 1 72 ? 7.25 -12.633 -6.371 1 97.81 72 TYR A C 1
ATOM 560 O O . TYR A 1 72 ? 7.469 -13.852 -6.332 1 97.81 72 TYR A O 1
ATOM 568 N N . ALA A 1 73 ? 6.906 -11.93 -7.461 1 97.31 73 ALA A N 1
ATOM 569 C CA . ALA A 1 73 ? 6.961 -12.625 -8.742 1 97.31 73 ALA A CA 1
ATOM 570 C C . ALA A 1 73 ? 8.352 -13.211 -9 1 97.31 73 ALA A C 1
ATOM 572 O O . ALA A 1 73 ? 8.477 -14.336 -9.477 1 97.31 73 ALA A O 1
ATOM 573 N N . GLU A 1 74 ? 9.383 -12.414 -8.727 1 97.44 74 GLU A N 1
ATOM 574 C CA . GLU A 1 74 ? 10.75 -12.898 -8.867 1 97.44 74 GLU A CA 1
ATOM 575 C C . GLU A 1 74 ? 11 -14.109 -7.965 1 97.44 74 GLU A C 1
ATOM 577 O O . GLU A 1 74 ? 11.656 -15.07 -8.375 1 97.44 74 GLU A O 1
ATOM 582 N N . TYR A 1 75 ? 10.523 -14.031 -6.738 1 97.75 75 TYR A N 1
ATOM 583 C CA . TYR A 1 75 ? 10.641 -15.133 -5.789 1 97.75 75 TYR A CA 1
ATOM 584 C C . TYR A 1 75 ? 10.062 -16.422 -6.367 1 97.75 75 TYR A C 1
ATOM 586 O O . TYR A 1 75 ? 10.688 -17.484 -6.293 1 97.75 75 TYR A O 1
ATOM 594 N N . LYS A 1 76 ? 8.891 -16.344 -6.957 1 96.31 76 LYS A N 1
ATOM 595 C CA . LYS A 1 76 ? 8.227 -17.5 -7.539 1 96.31 76 LYS A CA 1
ATOM 596 C C . LYS A 1 76 ? 8.984 -18.016 -8.766 1 96.31 76 LYS A C 1
ATOM 598 O O . LYS A 1 76 ? 9.062 -19.219 -9 1 96.31 76 LYS A O 1
ATOM 603 N N . PHE A 1 77 ? 9.445 -17.094 -9.539 1 95.5 77 PHE A N 1
ATOM 604 C CA . PHE A 1 77 ? 10.227 -17.484 -10.711 1 95.5 77 PHE A CA 1
ATOM 605 C C . PHE A 1 77 ? 11.453 -18.281 -10.305 1 95.5 77 PHE A C 1
ATOM 607 O O . PHE A 1 77 ? 11.719 -19.344 -10.867 1 95.5 77 PHE A O 1
ATOM 614 N N . VAL A 1 78 ? 12.195 -17.797 -9.344 1 95.75 78 VAL A N 1
ATOM 615 C CA . VAL A 1 78 ? 13.414 -18.453 -8.875 1 95.75 78 VAL A CA 1
ATOM 616 C C . VAL A 1 78 ? 13.062 -19.812 -8.266 1 95.75 78 VAL A C 1
ATOM 618 O O . VAL A 1 78 ? 13.82 -20.781 -8.406 1 95.75 78 VAL A O 1
ATOM 621 N N . GLU A 1 79 ? 11.977 -19.859 -7.547 1 95.75 79 GLU A N 1
ATOM 622 C CA . GLU A 1 79 ? 11.5 -21.125 -7.012 1 95.75 79 GLU A CA 1
ATOM 623 C C . GLU A 1 79 ? 11.297 -22.156 -8.125 1 95.75 79 GLU A C 1
ATOM 625 O O . GLU A 1 79 ? 11.68 -23.312 -7.977 1 95.75 79 GLU A O 1
ATOM 630 N N . ARG A 1 80 ? 10.719 -21.734 -9.203 1 93.56 80 ARG A N 1
ATOM 631 C CA . ARG A 1 80 ? 10.5 -22.609 -10.352 1 93.56 80 ARG A CA 1
ATOM 632 C C . ARG A 1 80 ? 11.828 -23.047 -10.961 1 93.56 80 ARG A C 1
ATOM 634 O O . ARG A 1 80 ? 11.961 -24.188 -11.398 1 93.56 80 ARG A O 1
ATOM 641 N N . VAL A 1 81 ? 12.758 -22.141 -11.086 1 92.56 81 VAL A N 1
ATOM 642 C CA . VAL A 1 81 ? 14.086 -22.469 -11.594 1 92.56 81 VAL A CA 1
ATOM 643 C C . VAL A 1 81 ? 14.711 -23.562 -10.727 1 92.56 81 VAL A C 1
ATOM 645 O O . VAL A 1 81 ? 15.289 -24.516 -11.242 1 92.56 81 VAL A O 1
ATOM 648 N N . HIS A 1 82 ? 14.609 -23.438 -9.414 1 94.25 82 HIS A N 1
ATOM 649 C CA . HIS A 1 82 ? 15.117 -24.469 -8.516 1 94.25 82 HIS A CA 1
ATOM 650 C C . HIS A 1 82 ? 14.438 -25.812 -8.766 1 94.25 82 HIS A C 1
ATOM 652 O O . HIS A 1 82 ? 15.102 -26.844 -8.82 1 94.25 82 HIS A O 1
ATOM 658 N N . GLU A 1 83 ? 13.125 -25.75 -8.883 1 93.56 83 GLU A N 1
ATOM 659 C CA . GLU A 1 83 ? 12.359 -26.984 -9.078 1 93.56 83 GLU A CA 1
ATOM 660 C C . GLU A 1 83 ? 12.766 -27.688 -10.367 1 93.56 83 GLU A C 1
ATOM 662 O O . GLU A 1 83 ? 12.789 -28.922 -10.414 1 93.56 83 GLU A O 1
ATOM 667 N N . THR A 1 84 ? 13.156 -26.938 -11.352 1 91.25 84 THR A N 1
ATOM 668 C CA . THR A 1 84 ? 13.445 -27.5 -12.664 1 91.25 84 THR A CA 1
ATOM 669 C C . THR A 1 84 ? 14.914 -27.906 -12.766 1 91.25 84 THR A C 1
ATOM 671 O O . THR A 1 84 ? 15.25 -28.891 -13.422 1 91.25 84 THR A O 1
ATOM 674 N N . THR A 1 85 ? 15.781 -27.125 -12.172 1 91.81 85 THR A N 1
ATOM 675 C CA . THR A 1 85 ? 17.203 -27.312 -12.453 1 91.81 85 THR A CA 1
ATOM 676 C C . THR A 1 85 ? 17.953 -27.703 -11.18 1 91.81 85 THR A C 1
ATOM 678 O O . THR A 1 85 ? 19.078 -28.203 -11.25 1 91.81 85 THR A O 1
ATOM 681 N N . GLY A 1 86 ? 17.344 -27.422 -10.008 1 92.69 86 GLY A N 1
ATOM 682 C CA . GLY A 1 86 ? 18.047 -27.641 -8.75 1 92.69 86 GLY A CA 1
ATOM 683 C C . GLY A 1 86 ? 19.016 -26.531 -8.406 1 92.69 86 GLY A C 1
ATOM 684 O O . GLY A 1 86 ? 19.641 -26.547 -7.336 1 92.69 86 GLY A O 1
ATOM 685 N N . ALA A 1 87 ? 19 -25.656 -9.328 1 91.38 87 ALA A N 1
ATOM 686 C CA . ALA A 1 87 ? 19.922 -24.547 -9.094 1 91.38 87 ALA A CA 1
ATOM 687 C C . ALA A 1 87 ? 19.359 -23.578 -8.062 1 91.38 87 ALA A C 1
ATOM 689 O O . ALA A 1 87 ? 18.141 -23.5 -7.867 1 91.38 87 ALA A O 1
ATOM 690 N N . VAL A 1 88 ? 20.109 -22.859 -7.258 1 93.94 88 VAL A N 1
ATOM 691 C CA . VAL A 1 88 ? 19.75 -21.812 -6.312 1 93.94 88 VAL A CA 1
ATOM 692 C C . VAL A 1 88 ? 19.125 -22.422 -5.066 1 93.94 88 VAL A C 1
ATOM 694 O O . VAL A 1 88 ? 18.172 -23.188 -5.164 1 93.94 88 VAL A O 1
ATOM 697 N N . SER A 1 89 ? 19.484 -22.172 -3.988 1 95.5 89 SER A N 1
ATOM 698 C CA . SER A 1 89 ? 18.984 -22.656 -2.705 1 95.5 89 SER A CA 1
ATOM 699 C C . SER A 1 89 ? 17.641 -22.047 -2.369 1 95.5 89 SER A C 1
ATOM 701 O O . SER A 1 89 ? 17.484 -20.828 -2.385 1 95.5 89 SER A O 1
ATOM 703 N N . PRO A 1 90 ? 16.641 -22.875 -2.049 1 97.12 90 PRO A N 1
ATOM 704 C CA . PRO A 1 90 ? 15.352 -22.344 -1.636 1 97.12 90 PRO A CA 1
ATOM 705 C C . PRO A 1 90 ? 15.453 -21.438 -0.411 1 97.12 90 PRO A C 1
ATOM 707 O O . PRO A 1 90 ? 14.695 -20.469 -0.293 1 97.12 90 PRO A O 1
ATOM 710 N N . ARG A 1 91 ? 16.312 -21.828 0.425 1 97.94 91 ARG A N 1
ATOM 711 C CA . ARG A 1 91 ? 16.5 -21.016 1.616 1 97.94 91 ARG A CA 1
ATOM 712 C C . ARG A 1 91 ? 17 -19.625 1.248 1 97.94 91 ARG A C 1
ATOM 714 O O . ARG A 1 91 ? 16.531 -18.609 1.776 1 97.94 91 ARG A O 1
ATOM 721 N N . LEU A 1 92 ? 17.953 -19.531 0.408 1 98.19 92 LEU A N 1
ATOM 722 C CA . LEU A 1 92 ? 18.516 -18.25 -0.031 1 98.19 92 LEU A CA 1
ATOM 723 C C . LEU A 1 92 ? 17.438 -17.391 -0.702 1 98.19 92 LEU A C 1
ATOM 725 O O . LEU A 1 92 ? 17.375 -16.188 -0.469 1 98.19 92 LEU A O 1
ATOM 729 N N . ASN A 1 93 ? 16.672 -18.031 -1.514 1 98.25 93 ASN A N 1
ATOM 730 C CA . ASN A 1 93 ? 15.57 -17.359 -2.195 1 98.25 93 ASN A CA 1
ATOM 731 C C . ASN A 1 93 ? 14.547 -16.812 -1.206 1 98.25 93 ASN A C 1
ATOM 733 O O . ASN A 1 93 ? 14.109 -15.664 -1.329 1 98.25 93 ASN A O 1
ATOM 737 N N . LYS A 1 94 ? 14.164 -17.594 -0.224 1 98.44 94 LYS A N 1
ATOM 738 C CA . LYS A 1 94 ? 13.211 -17.172 0.801 1 98.44 94 LYS A CA 1
ATOM 739 C C . LYS A 1 94 ? 13.766 -16.016 1.63 1 98.44 94 LYS A C 1
ATOM 741 O O . LYS A 1 94 ? 13.039 -15.062 1.929 1 98.44 94 LYS A O 1
ATOM 746 N N . VAL A 1 95 ? 14.977 -16.125 2.002 1 98.69 95 VAL A N 1
ATOM 747 C CA . VAL A 1 95 ? 15.633 -15.086 2.785 1 98.69 95 VAL A CA 1
ATOM 748 C C . VAL A 1 95 ? 15.688 -13.789 1.978 1 98.69 95 VAL A C 1
ATOM 750 O O . VAL A 1 95 ? 15.414 -12.711 2.504 1 98.69 95 VAL A O 1
ATOM 753 N N . SER A 1 96 ? 16.047 -13.883 0.704 1 98.69 96 SER A N 1
ATOM 754 C CA . SER A 1 96 ? 16.094 -12.719 -0.174 1 98.69 96 SER A CA 1
ATOM 755 C C . SER A 1 96 ? 14.734 -12.016 -0.225 1 98.69 96 SER A C 1
ATOM 757 O O . SER A 1 96 ? 14.656 -10.797 -0.083 1 98.69 96 SER A O 1
ATOM 759 N N . PHE A 1 97 ? 13.711 -12.805 -0.383 1 98.69 97 PHE A N 1
ATOM 760 C CA . PHE A 1 97 ? 12.367 -12.25 -0.43 1 98.69 97 PHE A CA 1
ATOM 761 C C . PHE A 1 97 ? 12.008 -11.578 0.894 1 98.69 97 PHE A C 1
ATOM 763 O O . PHE A 1 97 ? 11.383 -10.523 0.913 1 98.69 97 PHE A O 1
ATOM 770 N N . GLY A 1 98 ? 12.398 -12.164 2.025 1 98.75 98 GLY A N 1
ATOM 771 C CA . GLY A 1 98 ? 12.195 -11.57 3.334 1 98.75 98 GLY A CA 1
ATOM 772 C C . GLY A 1 98 ? 12.82 -10.195 3.471 1 98.75 98 GLY A C 1
ATOM 773 O O . GLY A 1 98 ? 12.188 -9.266 3.988 1 98.75 98 GLY A O 1
ATOM 774 N N . PHE A 1 99 ? 14.031 -10.07 2.984 1 98.88 99 PHE A N 1
ATOM 775 C CA . PHE A 1 99 ? 14.703 -8.773 3.002 1 98.88 99 PHE A CA 1
ATOM 776 C C . PHE A 1 99 ? 13.961 -7.766 2.139 1 98.88 99 PHE A C 1
ATOM 778 O O . PHE A 1 99 ? 13.867 -6.59 2.494 1 98.88 99 PHE A O 1
ATOM 785 N N . GLY A 1 100 ? 13.438 -8.25 0.994 1 98.81 100 GLY A N 1
ATOM 786 C CA . GLY A 1 100 ? 12.625 -7.395 0.147 1 98.81 100 GLY A CA 1
ATOM 787 C C . GLY A 1 100 ? 11.383 -6.875 0.844 1 98.81 100 GLY A C 1
ATOM 788 O O . GLY A 1 100 ? 11.047 -5.695 0.727 1 98.81 100 GLY A O 1
ATOM 789 N N . ILE A 1 101 ? 10.711 -7.742 1.577 1 98.69 101 ILE A N 1
ATOM 790 C CA . ILE A 1 101 ? 9.492 -7.367 2.293 1 98.69 101 ILE A CA 1
ATOM 791 C C . ILE A 1 101 ? 9.812 -6.273 3.311 1 98.69 101 ILE A C 1
ATOM 793 O O . ILE A 1 101 ? 9.109 -5.266 3.389 1 98.69 101 ILE A O 1
ATOM 797 N N . ILE A 1 102 ? 10.867 -6.477 4.059 1 98.81 102 ILE A N 1
ATOM 798 C CA . ILE A 1 102 ? 11.25 -5.512 5.082 1 98.81 102 ILE A CA 1
ATOM 799 C C . ILE A 1 102 ? 11.57 -4.168 4.434 1 98.81 102 ILE A C 1
ATOM 801 O O . ILE A 1 102 ? 11.203 -3.115 4.957 1 98.81 102 ILE A O 1
ATOM 805 N N . SER A 1 103 ? 12.25 -4.215 3.301 1 98.88 103 SER A N 1
ATOM 806 C CA . SER A 1 103 ? 12.547 -2.994 2.562 1 98.88 103 SER A CA 1
ATOM 807 C C . SER A 1 103 ? 11.273 -2.268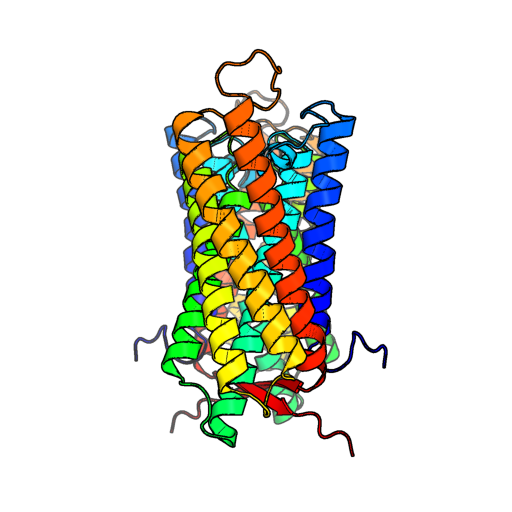 2.148 1 98.88 103 SER A C 1
ATOM 809 O O . SER A 1 103 ? 11.188 -1.044 2.266 1 98.88 103 SER A O 1
ATOM 811 N N . CYS A 1 104 ? 10.273 -2.986 1.688 1 98.62 104 CYS A N 1
ATOM 812 C CA . CYS A 1 104 ? 9.008 -2.395 1.272 1 98.62 104 CYS A CA 1
ATOM 813 C C . CYS A 1 104 ? 8.273 -1.781 2.461 1 98.62 104 CYS A C 1
ATOM 815 O O . CYS A 1 104 ? 7.668 -0.715 2.338 1 98.62 104 CYS A O 1
ATOM 817 N N . VAL A 1 105 ? 8.32 -2.457 3.59 1 98.38 105 VAL A N 1
ATOM 818 C CA . VAL A 1 105 ? 7.734 -1.901 4.805 1 98.38 105 VAL A CA 1
ATOM 819 C C . VAL A 1 105 ? 8.438 -0.596 5.168 1 98.38 105 VAL A C 1
ATOM 821 O O . VAL A 1 105 ? 7.789 0.383 5.543 1 98.38 105 VAL A O 1
ATOM 824 N N . GLY A 1 106 ? 9.773 -0.639 5.098 1 98.62 106 GLY A N 1
ATOM 825 C CA . GLY A 1 106 ? 10.531 0.587 5.312 1 98.62 106 GLY A CA 1
ATOM 826 C C . GLY A 1 106 ? 10.086 1.726 4.414 1 98.62 106 GLY A C 1
ATOM 827 O O . GLY A 1 106 ? 9.961 2.865 4.863 1 98.62 106 GLY A O 1
ATOM 828 N N . MET A 1 107 ? 9.844 1.411 3.172 1 98.25 107 MET A N 1
ATOM 829 C CA . MET A 1 107 ? 9.391 2.424 2.223 1 98.25 107 MET A CA 1
ATOM 830 C C . MET A 1 107 ? 8.016 2.967 2.617 1 98.25 107 MET A C 1
ATOM 832 O O . MET A 1 107 ? 7.75 4.16 2.461 1 98.25 107 MET A O 1
ATOM 836 N N . CYS A 1 108 ? 7.125 2.131 3.127 1 98.06 108 CYS A N 1
ATOM 837 C CA . CYS A 1 108 ? 5.816 2.578 3.586 1 98.06 108 CYS A CA 1
ATOM 838 C C . CYS A 1 108 ? 5.949 3.52 4.777 1 98.06 108 CYS A C 1
ATOM 840 O O . CYS A 1 108 ? 5.199 4.492 4.891 1 98.06 108 CYS A O 1
ATOM 842 N N . LEU A 1 109 ? 6.863 3.197 5.652 1 98.25 109 LEU A N 1
ATOM 843 C CA . LEU A 1 109 ? 7.121 4.094 6.777 1 98.25 109 LEU A CA 1
ATOM 844 C C . LEU A 1 109 ? 7.574 5.465 6.285 1 98.25 109 LEU A C 1
ATOM 846 O O . LEU A 1 109 ? 7.055 6.492 6.723 1 98.25 109 LEU A O 1
ATOM 850 N N . VAL A 1 110 ? 8.531 5.43 5.34 1 97.56 110 VAL A N 1
ATOM 851 C CA . VAL A 1 110 ? 9.047 6.68 4.789 1 97.56 110 VAL A CA 1
ATOM 852 C C . VAL A 1 110 ? 7.918 7.434 4.086 1 97.56 110 VAL A C 1
ATOM 854 O O . VAL A 1 110 ? 7.855 8.664 4.145 1 97.56 110 VAL A O 1
ATOM 857 N N . ALA A 1 111 ? 7.004 6.699 3.449 1 97.44 111 ALA A N 1
ATOM 858 C CA . ALA A 1 111 ? 5.918 7.289 2.674 1 97.44 111 ALA A CA 1
ATOM 859 C C . ALA A 1 111 ? 4.906 7.977 3.586 1 97.44 111 ALA A C 1
ATOM 861 O O . ALA A 1 111 ? 4.262 8.953 3.188 1 97.44 111 ALA A O 1
ATOM 862 N N . THR A 1 112 ? 4.777 7.461 4.828 1 97.19 112 THR A N 1
ATOM 863 C CA . THR A 1 112 ? 3.656 7.914 5.645 1 97.19 112 THR A CA 1
ATOM 864 C C . THR A 1 112 ? 4.152 8.727 6.84 1 97.19 112 THR A C 1
ATOM 866 O O . THR A 1 112 ? 3.381 9.453 7.465 1 97.19 112 THR A O 1
ATOM 869 N N . PHE A 1 113 ? 5.422 8.57 7.23 1 96.75 113 PHE A N 1
ATOM 870 C CA . PHE A 1 113 ? 6.051 9.383 8.266 1 96.75 113 PHE A CA 1
ATOM 871 C C . PHE A 1 113 ? 7.016 10.391 7.645 1 96.75 113 PHE A C 1
ATOM 873 O O . PHE A 1 113 ? 8.109 10.023 7.207 1 96.75 113 PHE A O 1
ATOM 880 N N . GLN A 1 114 ? 6.594 11.641 7.68 1 93.5 114 GLN A N 1
ATOM 881 C CA . GLN A 1 114 ? 7.461 12.68 7.133 1 93.5 114 GLN A CA 1
ATOM 882 C C . GLN A 1 114 ? 8.594 13.008 8.094 1 93.5 114 GLN A C 1
ATOM 884 O O . GLN A 1 114 ? 8.406 13.023 9.312 1 93.5 114 GLN A O 1
ATOM 889 N N . GLU A 1 115 ? 9.719 13.352 7.527 1 90.94 115 GLU A N 1
ATOM 890 C CA . GLU A 1 115 ? 10.906 13.609 8.336 1 90.94 115 GLU A CA 1
ATOM 891 C C . GLU A 1 115 ? 10.734 14.859 9.188 1 90.94 115 GLU A C 1
ATOM 893 O O . GLU A 1 115 ? 11.359 14.992 10.242 1 90.94 115 GLU A O 1
ATOM 898 N N . THR A 1 116 ? 9.836 15.734 8.734 1 89.44 116 THR A N 1
ATOM 899 C CA . THR A 1 116 ? 9.633 16.969 9.469 1 89.44 116 THR A CA 1
ATOM 900 C C . THR A 1 116 ? 8.594 16.797 10.57 1 89.44 116 THR A C 1
ATOM 902 O O . THR A 1 116 ? 8.414 17.672 11.422 1 89.44 116 THR A O 1
ATOM 905 N N . THR A 1 117 ? 7.906 15.734 10.641 1 90.38 117 THR A N 1
ATOM 906 C CA . THR A 1 117 ? 6.844 15.492 11.609 1 90.38 117 THR A CA 1
ATOM 907 C C . THR A 1 117 ? 7.297 14.484 12.664 1 90.38 117 THR A C 1
ATOM 909 O O . THR A 1 117 ? 7.375 14.82 13.852 1 90.38 117 THR A O 1
ATOM 912 N N . VAL A 1 118 ? 7.629 13.352 12.227 1 93.38 118 VAL A N 1
ATOM 913 C CA . VAL A 1 118 ? 8.156 12.32 13.109 1 93.38 118 VAL A CA 1
ATOM 914 C C . VAL A 1 118 ? 9.461 11.766 12.539 1 93.38 118 VAL A C 1
ATOM 916 O O . VAL A 1 118 ? 9.484 10.672 11.969 1 93.38 118 VAL A O 1
ATOM 919 N N . MET A 1 119 ? 10.531 12.398 12.844 1 93 119 MET A N 1
ATOM 920 C CA . MET A 1 119 ? 11.828 12.156 12.219 1 93 119 MET A CA 1
ATOM 921 C C . MET A 1 119 ? 12.352 10.766 12.586 1 93 119 MET A C 1
ATOM 923 O O . MET A 1 119 ? 12.891 10.062 11.734 1 93 119 MET A O 1
ATOM 927 N N . ALA A 1 120 ? 12.203 10.414 13.828 1 93.56 120 ALA A N 1
ATOM 928 C CA . ALA A 1 120 ? 12.758 9.156 14.305 1 93.56 120 ALA A CA 1
ATOM 929 C C . ALA A 1 120 ? 12.188 7.973 13.531 1 93.56 120 ALA A C 1
ATOM 931 O O . ALA A 1 120 ? 12.93 7.102 13.078 1 93.56 120 ALA A O 1
ATOM 932 N N . VAL A 1 121 ? 10.867 7.906 13.344 1 96.44 121 VAL A N 1
ATOM 933 C CA . VAL A 1 121 ? 10.227 6.797 12.641 1 96.44 121 VAL A CA 1
ATOM 934 C C . VAL A 1 121 ? 10.586 6.848 11.156 1 96.44 121 VAL A C 1
ATOM 936 O O . VAL A 1 121 ? 10.836 5.812 10.539 1 96.44 121 VAL A O 1
ATOM 939 N N . HIS A 1 122 ? 10.648 8.094 10.617 1 96.25 122 HIS A N 1
ATOM 940 C CA . HIS A 1 122 ? 11.07 8.258 9.234 1 96.25 122 HIS A CA 1
ATOM 941 C C . HIS A 1 122 ? 12.469 7.684 9.016 1 96.25 122 HIS A C 1
ATOM 943 O O . HIS A 1 122 ? 12.695 6.934 8.055 1 96.25 122 HIS A O 1
ATOM 949 N N . ASP A 1 123 ? 13.375 8 9.914 1 95.19 123 ASP A N 1
ATOM 950 C CA . ASP A 1 123 ? 14.758 7.559 9.781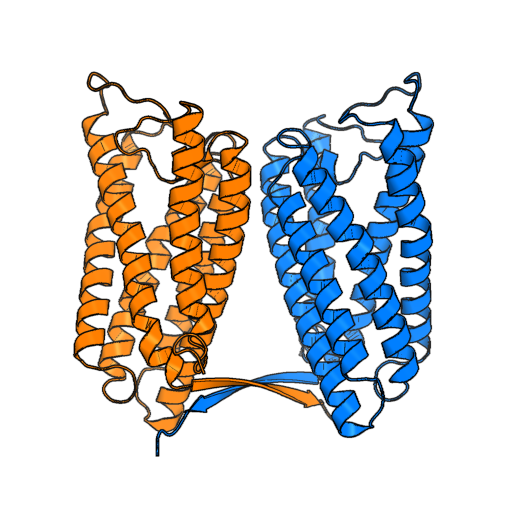 1 95.19 123 ASP A CA 1
ATOM 951 C C . ASP A 1 123 ? 14.867 6.039 9.898 1 95.19 123 ASP A C 1
ATOM 953 O O . ASP A 1 123 ? 15.664 5.414 9.203 1 95.19 123 ASP A O 1
ATOM 957 N N . VAL A 1 124 ? 14.094 5.465 10.781 1 97.12 124 VAL A N 1
ATOM 958 C CA . VAL A 1 124 ? 14.062 4.012 10.883 1 97.12 124 VAL A CA 1
ATOM 959 C C . VAL A 1 124 ? 13.57 3.41 9.57 1 97.12 124 VAL A C 1
ATOM 961 O O . VAL A 1 124 ? 14.148 2.441 9.062 1 97.12 124 VAL A O 1
ATOM 964 N N . GLY A 1 125 ? 12.492 3.977 9.016 1 98 125 GLY A N 1
ATOM 965 C CA . GLY A 1 125 ? 11.992 3.529 7.73 1 98 125 GLY A CA 1
ATOM 966 C C . GLY A 1 125 ? 13.023 3.627 6.621 1 98 125 GLY A C 1
ATOM 967 O O . GLY A 1 125 ? 13.18 2.695 5.832 1 98 125 GLY A O 1
ATOM 968 N N . ALA A 1 126 ? 13.719 4.727 6.586 1 97.19 126 ALA A N 1
ATOM 969 C CA . ALA A 1 126 ? 14.75 4.934 5.57 1 97.19 126 ALA A CA 1
ATOM 970 C C . ALA A 1 126 ? 15.875 3.908 5.711 1 97.19 126 ALA A C 1
ATOM 972 O O . ALA A 1 126 ? 16.359 3.367 4.711 1 97.19 126 ALA A O 1
ATOM 973 N N . LEU A 1 127 ? 16.281 3.67 6.941 1 97.56 127 LEU A N 1
ATOM 974 C CA . LEU A 1 127 ? 17.328 2.684 7.184 1 97.56 127 LEU A CA 1
ATOM 975 C C . LEU A 1 127 ? 16.875 1.298 6.73 1 97.56 127 LEU A C 1
ATOM 977 O O . LEU A 1 127 ? 17.625 0.59 6.055 1 97.56 127 LEU A O 1
ATOM 981 N N . LEU A 1 128 ? 15.641 0.903 7.086 1 98.62 128 LEU A N 1
ATOM 982 C CA . LEU A 1 128 ? 15.102 -0.385 6.66 1 98.62 128 LEU A CA 1
ATOM 983 C C . LEU A 1 128 ? 15.047 -0.476 5.137 1 98.62 128 LEU A C 1
ATOM 985 O O . LEU A 1 128 ? 15.477 -1.478 4.555 1 98.62 128 LEU A O 1
ATOM 989 N N . PHE A 1 129 ? 14.57 0.583 4.547 1 98.62 129 PHE A N 1
ATOM 990 C CA . PHE A 1 129 ? 14.422 0.605 3.096 1 98.62 129 PHE A CA 1
ATOM 991 C C . PHE A 1 129 ? 15.766 0.411 2.406 1 98.62 129 PHE A C 1
ATOM 993 O O . PHE A 1 129 ? 15.914 -0.476 1.563 1 98.62 129 PHE A O 1
ATOM 1000 N N . PHE A 1 130 ? 16.75 1.166 2.777 1 98.56 130 PHE A N 1
ATOM 1001 C CA . PHE A 1 130 ? 18.031 1.195 2.074 1 98.56 130 PHE A CA 1
ATOM 1002 C C . PHE A 1 130 ? 18.859 -0.037 2.408 1 98.56 130 PHE A C 1
ATOM 1004 O O . PHE A 1 130 ? 19.375 -0.707 1.512 1 98.56 130 PHE A O 1
ATOM 1011 N N . LEU A 1 131 ? 19 -0.354 3.682 1 98.56 131 LEU A N 1
ATOM 1012 C CA . LEU A 1 131 ? 19.875 -1.445 4.074 1 98.56 131 LEU A CA 1
ATOM 1013 C C . LEU A 1 131 ? 19.312 -2.789 3.623 1 98.56 131 LEU A C 1
ATOM 1015 O O . LEU A 1 131 ? 20.047 -3.629 3.094 1 98.56 131 LEU A O 1
ATOM 1019 N N . PHE A 1 132 ? 18.047 -2.973 3.816 1 98.81 132 PHE A N 1
ATOM 1020 C CA . PHE A 1 132 ? 17.453 -4.242 3.416 1 98.81 132 PHE A CA 1
ATOM 1021 C C . PHE A 1 132 ? 17.25 -4.293 1.905 1 98.81 132 PHE A C 1
ATOM 1023 O O . PHE A 1 132 ? 17.297 -5.371 1.306 1 98.81 132 PHE A O 1
ATOM 1030 N N . GLY A 1 133 ? 17.031 -3.131 1.292 1 98.75 133 GLY A N 1
ATOM 1031 C CA . GLY A 1 133 ? 16.984 -3.086 -0.161 1 98.75 133 GLY A CA 1
ATOM 1032 C C . GLY A 1 133 ? 18.312 -3.477 -0.809 1 98.75 133 GLY A C 1
ATOM 1033 O O . GLY A 1 133 ? 18.328 -4.25 -1.77 1 98.75 133 GLY A O 1
ATOM 1034 N N . VAL A 1 134 ? 19.391 -2.945 -0.295 1 98.81 134 VAL A N 1
ATOM 1035 C CA . VAL A 1 134 ? 20.703 -3.262 -0.834 1 98.81 134 VAL A CA 1
ATOM 1036 C C . VAL A 1 134 ? 21.016 -4.738 -0.606 1 98.81 134 VAL A C 1
ATOM 1038 O O . VAL A 1 134 ? 21.562 -5.406 -1.484 1 98.81 134 VAL A O 1
ATOM 1041 N N . THR A 1 135 ? 20.672 -5.254 0.559 1 98.81 135 THR A N 1
ATOM 1042 C CA . THR A 1 135 ? 20.891 -6.664 0.855 1 98.81 135 THR A CA 1
ATOM 1043 C C . THR A 1 135 ? 20.109 -7.547 -0.11 1 98.81 135 THR A C 1
ATOM 1045 O O . THR A 1 135 ? 20.641 -8.539 -0.622 1 98.81 135 THR A O 1
ATOM 1048 N N . TYR A 1 136 ? 18.859 -7.18 -0.338 1 98.88 136 TYR A N 1
ATOM 1049 C CA . TYR A 1 136 ? 18.062 -7.891 -1.33 1 98.88 136 TYR A CA 1
ATOM 1050 C C . TYR A 1 136 ? 18.781 -7.918 -2.68 1 98.88 136 TYR A C 1
ATOM 1052 O O . TYR A 1 136 ? 18.875 -8.977 -3.312 1 98.88 136 TYR A O 1
ATOM 1060 N N . ALA A 1 137 ? 19.25 -6.766 -3.121 1 98.75 137 ALA A N 1
ATOM 1061 C CA . ALA A 1 137 ? 19.891 -6.664 -4.43 1 98.75 137 ALA A CA 1
ATOM 1062 C C . ALA A 1 137 ? 21.141 -7.539 -4.496 1 98.75 137 ALA A C 1
ATOM 1064 O O . ALA A 1 137 ? 21.375 -8.211 -5.504 1 98.75 137 ALA A O 1
ATOM 1065 N N . VAL A 1 138 ? 21.891 -7.543 -3.438 1 98.75 138 VAL A N 1
ATOM 1066 C CA . VAL A 1 138 ? 23.109 -8.336 -3.398 1 98.75 138 VAL A CA 1
ATOM 1067 C C . VAL A 1 138 ? 22.766 -9.82 -3.479 1 98.75 138 VAL A C 1
ATOM 1069 O O . VAL A 1 138 ? 23.344 -10.555 -4.281 1 98.75 138 VAL A O 1
ATOM 1072 N N . ILE A 1 139 ? 21.844 -10.266 -2.652 1 98.75 139 ILE A N 1
ATOM 1073 C CA . ILE A 1 139 ? 21.469 -11.68 -2.633 1 98.75 139 ILE A CA 1
ATOM 1074 C C . ILE A 1 139 ? 20.891 -12.078 -3.984 1 98.75 139 ILE A C 1
ATOM 1076 O O . ILE A 1 139 ? 21.203 -13.148 -4.508 1 98.75 139 ILE A O 1
ATOM 1080 N N . GLN A 1 140 ? 20.078 -11.203 -4.543 1 98.44 140 GLN A N 1
ATOM 1081 C CA . GLN A 1 140 ? 19.5 -11.516 -5.84 1 98.44 140 GLN A CA 1
ATOM 1082 C C . GLN A 1 140 ? 20.562 -11.594 -6.93 1 98.44 140 GLN A C 1
ATOM 1084 O O . GLN A 1 140 ? 20.438 -12.367 -7.875 1 98.44 140 GLN A O 1
ATOM 1089 N N . SER A 1 141 ? 21.609 -10.742 -6.812 1 98.12 141 SER A N 1
ATOM 1090 C CA . SER A 1 141 ? 22.719 -10.844 -7.742 1 98.12 141 SER A CA 1
ATOM 1091 C C . SER A 1 141 ? 23.391 -12.211 -7.641 1 98.12 141 SER A C 1
ATOM 1093 O O . SER A 1 141 ? 23.688 -12.844 -8.656 1 98.12 141 SER A O 1
ATOM 1095 N N . VAL A 1 142 ? 23.625 -12.695 -6.438 1 97.81 142 VAL A N 1
ATOM 1096 C CA . VAL A 1 142 ? 24.203 -14.008 -6.215 1 97.81 142 VAL A CA 1
ATOM 1097 C C . VAL A 1 142 ? 23.297 -15.086 -6.797 1 97.81 142 VAL A C 1
ATOM 1099 O O . VAL A 1 142 ? 23.766 -16 -7.488 1 97.81 142 VAL A O 1
ATOM 1102 N N . ILE A 1 143 ? 22.031 -14.961 -6.562 1 97.38 143 ILE A N 1
ATOM 1103 C CA . ILE A 1 143 ? 21.047 -15.914 -7.051 1 97.38 143 ILE A CA 1
ATOM 1104 C C . ILE A 1 143 ? 21.078 -15.953 -8.578 1 97.38 143 ILE A C 1
ATOM 1106 O O . ILE A 1 143 ? 20.953 -17.016 -9.18 1 97.38 143 ILE A O 1
ATOM 1110 N N . SER A 1 144 ? 21.219 -14.781 -9.164 1 96.06 144 SER A N 1
ATOM 1111 C CA . SER A 1 144 ? 21.25 -14.719 -10.625 1 96.06 144 SER A CA 1
ATOM 1112 C C . SER A 1 144 ? 22.453 -15.492 -11.172 1 96.06 144 SER A C 1
ATOM 1114 O O . SER A 1 144 ? 22.328 -16.203 -12.18 1 96.06 144 SER A O 1
ATOM 1116 N N . TYR A 1 145 ? 23.656 -15.383 -10.539 1 96.31 145 TYR A N 1
ATOM 1117 C CA . TYR A 1 145 ? 24.844 -16.125 -10.977 1 96.31 145 TYR A CA 1
ATOM 1118 C C . TYR A 1 145 ? 24.625 -17.625 -10.789 1 96.31 145 TYR A C 1
ATOM 1120 O O . TYR A 1 145 ? 25.016 -18.422 -11.648 1 96.31 145 TYR A O 1
ATOM 1128 N N . ARG A 1 146 ? 24.031 -18 -9.727 1 94.69 146 ARG A N 1
ATOM 1129 C CA . ARG A 1 146 ? 23.797 -19.406 -9.438 1 94.69 146 ARG A CA 1
ATOM 1130 C C . ARG A 1 146 ? 22.766 -20 -10.383 1 94.69 146 ARG A C 1
ATOM 1132 O O . ARG A 1 146 ? 22.812 -21.188 -10.711 1 94.69 146 ARG A O 1
ATOM 1139 N N . GLY A 1 147 ? 21.828 -19.25 -10.719 1 92.25 147 GLY A N 1
ATOM 1140 C CA . GLY A 1 147 ? 20.766 -19.719 -11.586 1 92.25 147 GLY A CA 1
ATOM 1141 C C . GLY A 1 147 ? 21.141 -19.719 -13.055 1 92.25 147 GLY A C 1
ATOM 1142 O O . GLY A 1 147 ? 20.406 -20.219 -13.898 1 92.25 147 GLY A O 1
ATOM 1143 N N . HIS A 1 148 ? 22.234 -19.078 -13.406 1 90.12 148 HIS A N 1
ATOM 1144 C CA . HIS A 1 148 ? 22.703 -19.094 -14.789 1 90.12 148 HIS A CA 1
ATOM 1145 C C . HIS A 1 148 ? 23.094 -20.5 -15.234 1 90.12 148 HIS A C 1
ATOM 1147 O O . HIS A 1 148 ? 23.734 -21.234 -14.477 1 90.12 148 HIS A O 1
ATOM 1153 N N . PRO A 1 149 ? 22.641 -20.766 -16.406 1 88 149 PRO A N 1
ATOM 1154 C CA . PRO A 1 149 ? 22.047 -19.984 -17.5 1 88 149 PRO A CA 1
ATOM 1155 C C . PRO A 1 149 ? 20.531 -20.094 -17.547 1 88 149 PRO A C 1
ATOM 1157 O O . PRO A 1 149 ? 19.906 -19.672 -18.516 1 88 149 PRO A O 1
ATOM 1160 N N . TYR A 1 150 ? 19.953 -20.734 -16.609 1 80.5 150 TYR A N 1
ATOM 1161 C CA . TYR A 1 150 ? 18.531 -21.047 -16.656 1 80.5 150 TYR A CA 1
ATOM 1162 C C . TYR A 1 150 ? 17.688 -19.828 -16.328 1 80.5 150 TYR A C 1
ATOM 1164 O O . TYR A 1 150 ? 16.469 -19.828 -16.562 1 80.5 150 TYR A O 1
ATOM 1172 N N . GLY A 1 151 ? 18.297 -18.828 -15.938 1 78.56 151 GLY A N 1
ATOM 1173 C CA . GLY A 1 151 ? 17.594 -17.609 -15.609 1 78.56 151 GLY A CA 1
ATOM 1174 C C . GLY A 1 151 ? 17.953 -16.453 -16.531 1 78.56 151 GLY A C 1
ATOM 1175 O O . GLY A 1 151 ? 17.422 -16.359 -17.641 1 78.56 151 GLY A O 1
ATOM 1176 N N . CYS A 1 152 ? 18.844 -15.766 -16.031 1 84.31 152 CYS A N 1
ATOM 1177 C CA . CYS A 1 152 ? 19.203 -14.586 -16.812 1 84.31 152 CYS A CA 1
ATOM 1178 C C . CYS A 1 152 ? 20.547 -14.781 -17.516 1 84.31 152 CYS A C 1
ATOM 1180 O O . CYS A 1 152 ? 21.266 -15.742 -17.219 1 84.31 152 CYS A O 1
ATOM 1182 N N . SER A 1 153 ? 20.844 -13.992 -18.5 1 89.88 153 SER A N 1
ATOM 1183 C CA . SER A 1 153 ? 22.109 -14.047 -19.219 1 89.88 153 SER A CA 1
ATOM 1184 C C . SER A 1 153 ? 23.266 -13.586 -18.328 1 89.88 153 SER A C 1
ATOM 1186 O O . SER A 1 153 ? 23.062 -12.938 -17.312 1 89.88 153 SER A O 1
ATOM 1188 N N . LYS A 1 154 ? 24.406 -13.969 -18.734 1 93.94 154 LYS A N 1
ATOM 1189 C CA . LYS A 1 154 ? 25.594 -13.578 -18 1 93.94 154 LYS A CA 1
ATOM 1190 C C . LYS A 1 154 ? 25.75 -12.055 -17.953 1 93.94 154 LYS A C 1
ATOM 1192 O O . LYS A 1 154 ? 26.188 -11.5 -16.953 1 93.94 154 LYS A O 1
ATOM 1197 N N . CYS A 1 155 ? 25.359 -11.422 -19.016 1 94.62 155 CYS A N 1
ATOM 1198 C CA . CYS A 1 155 ? 25.422 -9.961 -19.078 1 94.62 155 CYS A CA 1
ATOM 1199 C C . CYS A 1 155 ? 24.531 -9.336 -18.016 1 94.62 155 CYS A C 1
ATOM 1201 O O . CYS A 1 155 ? 24.938 -8.406 -17.328 1 94.62 155 CYS A O 1
ATOM 1203 N N . ILE A 1 156 ? 23.391 -9.852 -17.875 1 95.62 156 ILE A N 1
ATOM 1204 C CA . ILE A 1 156 ? 22.438 -9.336 -16.891 1 95.62 156 ILE A CA 1
ATOM 1205 C C . ILE A 1 156 ? 22.969 -9.594 -15.477 1 95.62 156 ILE A C 1
ATOM 1207 O O . ILE A 1 156 ? 22.828 -8.75 -14.594 1 95.62 156 ILE A O 1
ATOM 1211 N N . CYS A 1 157 ? 23.594 -10.758 -15.242 1 96.44 157 CYS A N 1
ATOM 1212 C CA . CYS A 1 157 ? 24.219 -11.047 -13.953 1 96.44 157 CYS A CA 1
ATOM 1213 C C . CYS A 1 157 ? 25.25 -9.977 -13.586 1 96.44 157 CYS A C 1
ATOM 1215 O O . CYS A 1 157 ? 25.266 -9.5 -12.453 1 96.44 157 CYS A O 1
ATOM 1217 N N . HIS A 1 158 ? 26.047 -9.633 -14.602 1 97.56 158 HIS A N 1
ATOM 1218 C CA . HIS A 1 158 ? 27.062 -8.617 -14.367 1 97.56 158 HIS A CA 1
ATOM 1219 C C . HIS A 1 158 ? 26.438 -7.266 -14.047 1 97.56 158 HIS A C 1
ATOM 1221 O O . HIS A 1 158 ? 26.922 -6.551 -13.164 1 97.56 158 HIS A O 1
ATOM 1227 N N . PHE A 1 159 ? 25.406 -6.898 -14.766 1 97.38 159 PHE A N 1
ATOM 1228 C CA . PHE A 1 159 ? 24.719 -5.629 -14.523 1 97.38 159 PHE A CA 1
ATOM 1229 C C . PHE A 1 159 ? 24.125 -5.594 -13.125 1 97.38 159 PHE A C 1
ATOM 1231 O O . PHE A 1 159 ? 24.25 -4.59 -12.414 1 97.38 159 PHE A O 1
ATOM 1238 N N . ARG A 1 160 ? 23.516 -6.699 -12.734 1 97.94 160 ARG A N 1
ATOM 1239 C CA . ARG A 1 160 ? 22.953 -6.777 -11.391 1 97.94 160 ARG A CA 1
ATOM 1240 C C . ARG A 1 160 ? 24.031 -6.652 -10.328 1 97.94 160 ARG A C 1
ATOM 1242 O O . ARG A 1 160 ? 23.859 -5.926 -9.344 1 97.94 160 ARG A O 1
ATOM 1249 N N . ALA A 1 161 ? 25.094 -7.34 -10.547 1 98.31 161 ALA A N 1
ATOM 1250 C CA . ALA A 1 161 ? 26.203 -7.266 -9.602 1 98.31 161 ALA A CA 1
ATOM 1251 C C . ALA A 1 161 ? 26.766 -5.848 -9.516 1 98.31 161 ALA A C 1
ATOM 1253 O O . ALA A 1 161 ? 27.078 -5.363 -8.43 1 98.31 161 ALA A O 1
ATOM 1254 N N . PHE A 1 162 ? 26.891 -5.211 -10.648 1 98.62 162 PHE A N 1
ATOM 1255 C CA . PHE A 1 162 ? 27.406 -3.85 -10.695 1 98.62 162 PHE A CA 1
ATOM 1256 C C . PHE A 1 162 ? 26.516 -2.904 -9.898 1 98.62 162 PHE A C 1
ATOM 1258 O O . PHE A 1 162 ? 27 -2.166 -9.039 1 98.62 162 PHE A O 1
ATOM 1265 N N . PHE A 1 163 ? 25.25 -2.941 -10.164 1 98.69 163 PHE A N 1
ATOM 1266 C CA . PHE A 1 163 ? 24.344 -2.004 -9.516 1 98.69 163 PHE A CA 1
ATOM 1267 C C . PHE A 1 163 ? 24.172 -2.34 -8.031 1 98.69 163 PHE A C 1
ATOM 1269 O O . PHE A 1 163 ? 24.016 -1.443 -7.203 1 98.69 163 PHE A O 1
ATOM 1276 N N . ALA A 1 164 ? 24.172 -3.656 -7.672 1 98.69 164 ALA A N 1
ATOM 1277 C CA . ALA A 1 164 ? 24.156 -4.035 -6.262 1 98.69 164 ALA A CA 1
ATOM 1278 C C . ALA A 1 164 ? 25.406 -3.52 -5.551 1 98.69 164 ALA A C 1
ATOM 1280 O O . ALA A 1 164 ? 25.312 -2.967 -4.453 1 98.69 164 ALA A O 1
ATOM 1281 N N . GLY A 1 165 ? 26.562 -3.676 -6.195 1 98.62 165 GLY A N 1
ATOM 1282 C CA . GLY A 1 165 ? 27.797 -3.172 -5.629 1 98.62 165 GLY A CA 1
ATOM 1283 C C . GLY A 1 165 ? 27.812 -1.663 -5.473 1 98.62 165 GLY A C 1
ATOM 1284 O O . GLY A 1 165 ? 28.266 -1.145 -4.445 1 98.62 165 GLY A O 1
ATOM 1285 N N . LEU A 1 166 ? 27.328 -1 -6.52 1 98.75 166 LEU A N 1
ATOM 1286 C CA . LEU A 1 166 ? 27.234 0.455 -6.469 1 98.75 166 LEU A CA 1
ATOM 1287 C C . LEU A 1 166 ? 26.344 0.901 -5.324 1 98.75 166 LEU A C 1
ATOM 1289 O O . LEU A 1 166 ? 26.656 1.86 -4.617 1 98.75 166 LEU A O 1
ATOM 1293 N N . ALA A 1 167 ? 25.234 0.207 -5.117 1 98.75 167 ALA A N 1
ATOM 1294 C CA . ALA A 1 167 ? 24.312 0.53 -4.031 1 98.75 167 ALA A CA 1
ATOM 1295 C C . ALA A 1 167 ? 24.969 0.313 -2.67 1 98.75 167 ALA A C 1
ATOM 1297 O O . ALA A 1 167 ? 24.797 1.122 -1.755 1 98.75 167 ALA A O 1
ATOM 1298 N N . VAL A 1 168 ? 25.734 -0.765 -2.51 1 98.56 168 VAL A N 1
ATOM 1299 C CA . VAL A 1 168 ? 26.453 -1.049 -1.267 1 98.56 168 VAL A CA 1
ATOM 1300 C C . VAL A 1 168 ? 27.453 0.064 -0.979 1 98.56 168 VAL A C 1
ATOM 1302 O O . VAL A 1 168 ? 27.531 0.559 0.148 1 98.56 168 VAL A O 1
ATOM 1305 N N . LEU A 1 169 ? 28.125 0.488 -1.989 1 98.5 169 LEU A N 1
ATOM 1306 C CA . LEU A 1 169 ? 29.172 1.498 -1.835 1 98.5 169 LEU A CA 1
ATOM 1307 C C . LEU A 1 169 ? 28.562 2.857 -1.499 1 98.5 169 LEU A C 1
ATOM 1309 O O . LEU A 1 169 ? 29.172 3.646 -0.768 1 98.5 169 LEU A O 1
ATOM 1313 N N . ALA A 1 170 ? 27.359 3.068 -2.006 1 98.69 170 ALA A N 1
ATOM 1314 C CA . ALA A 1 170 ? 26.766 4.391 -1.86 1 98.69 170 ALA A CA 1
ATOM 1315 C C . ALA A 1 170 ? 25.938 4.48 -0.573 1 98.69 170 ALA A C 1
ATOM 1317 O O . ALA A 1 170 ? 25.844 5.551 0.028 1 98.69 170 ALA A O 1
ATOM 1318 N N . VAL A 1 171 ? 25.328 3.355 -0.127 1 98.38 171 VAL A N 1
ATOM 1319 C CA . VAL A 1 171 ? 24.406 3.412 1.001 1 98.38 171 VAL A CA 1
ATOM 1320 C C . VAL A 1 171 ? 25.172 3.709 2.285 1 98.38 171 VAL A C 1
ATOM 1322 O O . VAL A 1 171 ? 24.688 4.434 3.156 1 98.38 171 VAL A O 1
ATOM 1325 N N . LEU A 1 172 ? 26.359 3.219 2.436 1 96.69 172 LEU A N 1
ATOM 1326 C CA . LEU A 1 172 ? 27.125 3.381 3.664 1 96.69 172 LEU A CA 1
ATOM 1327 C C . LEU A 1 172 ? 27.484 4.844 3.893 1 96.69 172 LEU A C 1
ATOM 1329 O O . LEU A 1 172 ? 27.188 5.402 4.953 1 96.69 172 LEU A O 1
ATOM 1333 N N . PRO A 1 173 ? 28.047 5.535 2.883 1 96.69 173 PRO A N 1
ATOM 1334 C CA . PRO A 1 173 ? 28.312 6.961 3.111 1 96.69 173 PRO A CA 1
ATOM 1335 C C . PRO A 1 173 ? 27.031 7.77 3.301 1 96.69 173 PRO A C 1
ATOM 1337 O O . PRO A 1 173 ? 27.031 8.773 4.016 1 96.69 173 PRO A O 1
ATOM 1340 N N . THR A 1 174 ? 25.906 7.422 2.613 1 96.25 174 THR A N 1
ATOM 1341 C CA . THR A 1 174 ? 24.641 8.094 2.854 1 96.25 174 THR A CA 1
ATOM 1342 C C . THR A 1 174 ? 24.297 8.109 4.34 1 96.25 174 THR A C 1
ATOM 1344 O O . THR A 1 174 ? 23.984 9.156 4.902 1 96.25 174 THR A O 1
ATOM 1347 N N . ILE A 1 175 ? 24.469 6.949 5.004 1 95.19 175 ILE A N 1
ATOM 1348 C CA . ILE A 1 175 ? 24.078 6.785 6.402 1 95.19 175 ILE A CA 1
ATOM 1349 C C . ILE A 1 175 ? 25.125 7.422 7.305 1 95.19 175 ILE A C 1
ATOM 1351 O O . ILE A 1 175 ? 24.797 8.211 8.195 1 95.19 175 ILE A O 1
ATOM 1355 N N . ILE A 1 176 ? 26.391 7.18 7.074 1 95.06 176 ILE A N 1
ATOM 1356 C CA . ILE A 1 176 ? 27.484 7.633 7.926 1 95.06 176 ILE A CA 1
ATOM 1357 C C . ILE A 1 176 ? 27.547 9.156 7.926 1 95.06 176 ILE A C 1
ATOM 1359 O O . ILE A 1 176 ? 27.734 9.781 8.977 1 95.06 176 ILE A O 1
ATOM 1363 N N . CYS A 1 177 ? 27.344 9.805 6.762 1 93.75 177 CYS A N 1
ATOM 1364 C CA . CYS A 1 177 ? 27.438 11.25 6.664 1 93.75 177 CYS A CA 1
ATOM 1365 C C . CYS A 1 177 ? 26.172 11.914 7.211 1 93.75 177 CYS A C 1
ATOM 1367 O O . CYS A 1 177 ? 26.203 13.086 7.602 1 93.75 177 CYS A O 1
ATOM 1369 N N . ALA A 1 178 ? 25.094 11.18 7.25 1 91.81 178 ALA A N 1
ATOM 1370 C CA . ALA A 1 178 ? 23.828 11.75 7.73 1 91.81 178 ALA A CA 1
ATOM 1371 C C . ALA A 1 178 ? 23.797 11.789 9.258 1 91.81 178 ALA A C 1
ATOM 1373 O O . ALA A 1 178 ? 23.109 12.633 9.844 1 91.81 178 ALA A O 1
ATOM 1374 N N . ILE A 1 179 ? 24.5 10.945 9.93 1 88.5 179 ILE A N 1
ATOM 1375 C CA . ILE A 1 179 ? 24.438 10.781 11.375 1 88.5 179 ILE A CA 1
ATOM 1376 C C . ILE A 1 179 ? 24.875 12.07 12.062 1 88.5 179 ILE A C 1
ATOM 1378 O O . ILE A 1 179 ? 24.156 12.617 12.898 1 88.5 179 ILE A O 1
ATOM 1382 N N . PRO A 1 180 ? 25.984 12.672 11.672 1 85.94 180 PRO A N 1
ATOM 1383 C CA . PRO A 1 180 ? 26.391 13.906 12.336 1 85.94 180 PRO A CA 1
ATOM 1384 C C . PRO A 1 180 ? 25.484 15.086 12.008 1 85.94 180 PRO A C 1
ATOM 1386 O O . PRO A 1 180 ? 25.375 16.031 12.789 1 85.94 180 PRO A O 1
ATOM 1389 N N . ILE A 1 181 ? 24.875 15.094 10.852 1 84.06 181 ILE A N 1
ATOM 1390 C CA . ILE A 1 181 ? 24 16.172 10.453 1 84.06 181 ILE A CA 1
ATOM 1391 C C . ILE A 1 181 ? 22.812 16.266 11.414 1 84.06 181 ILE A C 1
ATOM 1393 O O . ILE A 1 181 ? 22.5 17.344 11.922 1 84.06 181 ILE A O 1
ATOM 1397 N N . GLY A 1 182 ? 22.203 15.164 11.789 1 72.06 182 GLY A N 1
ATOM 1398 C CA . GLY A 1 182 ? 21.219 14.992 12.844 1 72.06 182 GLY A CA 1
ATOM 1399 C C . GLY A 1 182 ? 19.984 15.859 12.664 1 72.06 182 GLY A C 1
ATOM 1400 O O . GLY A 1 182 ? 19.109 15.898 13.523 1 72.06 182 GLY A O 1
ATOM 1401 N N . THR A 1 183 ? 19.922 16.781 11.672 1 71.31 183 THR A N 1
ATOM 1402 C CA . THR A 1 183 ? 18.781 17.672 11.562 1 71.31 183 THR A CA 1
ATOM 1403 C C . THR A 1 183 ? 18.172 17.609 10.172 1 71.31 183 THR A C 1
ATOM 1405 O O . THR A 1 183 ? 18.812 17.172 9.219 1 71.31 183 THR A O 1
ATOM 1408 N N . SER A 1 184 ? 16.891 17.938 10.305 1 75.25 184 SER A N 1
ATOM 1409 C CA . SER A 1 184 ? 16.203 18.047 9.023 1 75.25 184 SER A CA 1
ATOM 1410 C C . SER A 1 184 ? 16.188 19.484 8.523 1 75.25 184 SER A C 1
ATOM 1412 O O . SER A 1 184 ? 15.586 20.359 9.141 1 75.25 184 SER A O 1
ATOM 1414 N N . LYS A 1 185 ? 17.094 19.812 7.754 1 86.75 185 LYS A N 1
ATOM 1415 C CA . LYS A 1 185 ? 17.188 21.125 7.117 1 86.75 185 LYS A CA 1
ATOM 1416 C C . LYS A 1 185 ? 16.875 21.031 5.625 1 86.75 185 LYS A C 1
ATOM 1418 O O . LYS A 1 185 ? 17.469 20.234 4.906 1 86.75 185 LYS A O 1
ATOM 1423 N N . LEU A 1 186 ? 15.93 21.875 5.184 1 90.5 186 LEU A N 1
ATOM 1424 C CA . LEU A 1 186 ? 15.469 21.766 3.803 1 90.5 186 LEU A CA 1
ATOM 1425 C C . LEU A 1 186 ? 16.266 22.688 2.889 1 90.5 186 LEU A C 1
ATOM 1427 O O . LEU A 1 186 ? 16.297 22.5 1.672 1 90.5 186 LEU A O 1
ATOM 1431 N N . HIS A 1 187 ? 16.812 23.766 3.488 1 92.94 187 HIS A N 1
ATOM 1432 C CA . HIS A 1 187 ? 17.641 24.703 2.732 1 92.94 187 HIS A CA 1
ATOM 1433 C C . HIS A 1 187 ? 19.047 24.797 3.312 1 92.94 187 HIS A C 1
ATOM 1435 O O . HIS A 1 187 ? 19.219 25.172 4.477 1 92.94 187 HIS A O 1
ATOM 1441 N N . TRP A 1 188 ? 20.016 24.5 2.451 1 91.44 188 TRP A N 1
ATOM 1442 C CA . TRP A 1 188 ? 21.406 24.5 2.893 1 91.44 188 TRP A CA 1
ATOM 1443 C C . TRP A 1 188 ? 22.188 25.625 2.25 1 91.44 188 TRP A C 1
ATOM 1445 O O . TRP A 1 188 ? 22.016 25.922 1.065 1 91.44 188 TRP A O 1
ATOM 1455 N N . ASP A 1 189 ? 22.969 26.312 3.086 1 91.5 189 ASP A N 1
ATOM 1456 C CA . ASP A 1 189 ? 23.938 27.297 2.615 1 91.5 189 ASP A CA 1
ATOM 1457 C C . ASP A 1 189 ? 25.344 26.719 2.582 1 91.5 189 ASP A C 1
ATOM 1459 O O . ASP A 1 189 ? 25.734 25.969 3.473 1 91.5 189 ASP A O 1
ATOM 1463 N N . THR A 1 190 ? 26.062 27.094 1.609 1 91.38 190 THR A N 1
ATOM 1464 C CA . THR A 1 190 ? 27.422 26.594 1.456 1 91.38 190 THR A CA 1
ATOM 1465 C C . THR A 1 190 ? 28.266 26.891 2.699 1 91.38 190 THR A C 1
ATOM 1467 O O . THR A 1 190 ? 29.25 26.203 2.973 1 91.38 190 THR A O 1
ATOM 1470 N N . ASN A 1 191 ? 27.859 27.828 3.521 1 92.5 191 ASN A N 1
ATOM 1471 C CA . ASN A 1 191 ? 28.609 28.219 4.715 1 92.5 191 ASN A CA 1
ATOM 1472 C C . ASN A 1 191 ? 28.141 27.438 5.945 1 92.5 191 ASN A C 1
ATOM 1474 O O . ASN A 1 191 ? 28.719 27.562 7.02 1 92.5 191 ASN A O 1
ATOM 1478 N N . ASP A 1 192 ? 27.219 26.594 5.723 1 90.81 192 ASP A N 1
ATOM 1479 C CA . ASP A 1 192 ? 26.75 25.781 6.84 1 90.81 192 ASP A CA 1
ATOM 1480 C C . ASP A 1 192 ? 27.812 24.781 7.277 1 90.81 192 ASP A C 1
ATOM 1482 O O . ASP A 1 192 ? 28.531 24.219 6.445 1 90.81 192 ASP A O 1
ATOM 1486 N N . LYS A 1 193 ? 28.031 24.594 8.508 1 87.06 193 LYS A N 1
ATOM 1487 C CA . LYS A 1 193 ? 29.062 23.734 9.102 1 87.06 193 LYS A CA 1
ATOM 1488 C C . LYS A 1 193 ? 29.031 22.344 8.477 1 87.06 193 LYS A C 1
ATOM 1490 O O . LYS A 1 193 ? 30.094 21.781 8.172 1 87.06 193 LYS A O 1
ATOM 1495 N N . ASP A 1 194 ? 27.859 21.719 8.18 1 90.19 194 ASP A N 1
ATOM 1496 C CA . ASP A 1 194 ? 27.75 20.344 7.719 1 90.19 194 ASP A CA 1
ATOM 1497 C C . ASP A 1 194 ? 27.328 20.281 6.254 1 90.19 194 ASP A C 1
ATOM 1499 O O . ASP A 1 194 ? 26.75 19.297 5.805 1 90.19 194 ASP A O 1
ATOM 1503 N N . TYR A 1 195 ? 27.734 21.281 5.609 1 91.81 195 TYR A N 1
ATOM 1504 C CA . TYR A 1 195 ? 27.281 21.375 4.227 1 91.81 195 TYR A CA 1
ATOM 1505 C C . TYR A 1 195 ? 27.922 20.281 3.373 1 91.81 195 TYR A C 1
ATOM 1507 O O . TYR A 1 195 ? 27.234 19.609 2.6 1 91.81 195 TYR A O 1
ATOM 1515 N N . SER A 1 196 ? 29.234 20.125 3.488 1 92.19 196 SER A N 1
ATOM 1516 C CA . SER A 1 196 ? 29.938 19.125 2.688 1 92.19 196 SER A CA 1
ATOM 1517 C C . SER A 1 196 ? 29.453 17.719 3.01 1 92.19 196 SER A C 1
ATOM 1519 O O . SER A 1 196 ? 29.297 16.875 2.111 1 92.19 196 SER A O 1
ATOM 1521 N N . LEU A 1 197 ? 29.266 17.438 4.203 1 93.62 197 LEU A N 1
ATOM 1522 C CA . LEU A 1 197 ? 28.734 16.141 4.609 1 93.62 197 LEU A CA 1
ATOM 1523 C C . LEU A 1 197 ? 27.328 15.922 4.039 1 93.62 197 LEU A C 1
ATOM 1525 O O . LEU A 1 197 ? 27 14.82 3.605 1 93.62 197 LEU A O 1
ATOM 1529 N N . HIS A 1 198 ? 26.562 16.969 4.082 1 93.81 198 HIS A N 1
ATOM 1530 C CA . HIS A 1 198 ? 25.219 16.922 3.533 1 93.81 198 HIS A CA 1
ATOM 1531 C C . HIS A 1 198 ? 25.25 16.578 2.049 1 93.81 198 HIS A C 1
ATOM 1533 O O . HIS A 1 198 ? 24.516 15.672 1.608 1 93.81 198 HIS A O 1
ATOM 1539 N N . ILE A 1 199 ? 26.109 17.234 1.333 1 94.31 199 ILE A N 1
ATOM 1540 C CA . ILE A 1 199 ? 26.188 17.016 -0.109 1 94.31 199 ILE A CA 1
ATOM 1541 C C . ILE A 1 199 ? 26.656 15.602 -0.406 1 94.31 199 ILE A C 1
ATOM 1543 O O . ILE A 1 199 ? 26.125 14.938 -1.304 1 94.31 199 ILE A O 1
ATOM 1547 N N . ALA A 1 200 ? 27.609 15.141 0.326 1 95.38 200 ALA A N 1
ATOM 1548 C CA . ALA A 1 200 ? 28.094 13.781 0.147 1 95.38 200 ALA A CA 1
ATOM 1549 C C . ALA A 1 200 ? 27 12.758 0.445 1 95.38 200 ALA A C 1
ATOM 1551 O O . ALA A 1 200 ? 26.797 11.805 -0.313 1 95.38 200 ALA A O 1
ATOM 1552 N N . SER A 1 201 ? 26.297 12.977 1.518 1 96.31 201 SER A N 1
ATOM 1553 C CA . SER A 1 201 ? 25.219 12.078 1.919 1 96.31 201 SER A CA 1
ATOM 1554 C C . SER A 1 201 ? 24.125 12.031 0.866 1 96.31 201 SER A C 1
ATOM 1556 O O . SER A 1 201 ? 23.703 10.945 0.452 1 96.31 201 SER A O 1
ATOM 1558 N N . VAL A 1 202 ? 23.75 13.156 0.437 1 96.12 202 VAL A N 1
ATOM 1559 C CA . VAL A 1 202 ? 22.625 13.25 -0.488 1 96.12 202 VAL A CA 1
ATOM 1560 C C . VAL A 1 202 ? 23.016 12.672 -1.845 1 96.12 202 VAL A C 1
ATOM 1562 O O . VAL A 1 202 ? 22.219 11.969 -2.479 1 96.12 202 VAL A O 1
ATOM 1565 N N . ALA A 1 203 ? 24.203 13 -2.318 1 96.94 203 ALA A N 1
ATOM 1566 C CA . ALA A 1 203 ? 24.672 12.438 -3.586 1 96.94 203 ALA A CA 1
ATOM 1567 C C . ALA A 1 203 ? 24.656 10.914 -3.549 1 96.94 203 ALA A C 1
ATOM 1569 O O . ALA A 1 203 ? 24.188 10.266 -4.488 1 96.94 203 ALA A O 1
ATOM 1570 N N . CYS A 1 204 ? 25.125 10.367 -2.477 1 98 204 CYS A N 1
ATOM 1571 C CA . CYS A 1 204 ? 25.172 8.922 -2.318 1 98 204 CYS A CA 1
ATOM 1572 C C . CYS A 1 204 ? 23.766 8.336 -2.189 1 98 204 CYS A C 1
ATOM 1574 O O . CYS A 1 204 ? 23.516 7.223 -2.654 1 98 204 CYS A O 1
ATOM 1576 N N . GLU A 1 205 ? 22.922 9.031 -1.553 1 97.75 205 GLU A N 1
ATOM 1577 C CA . GLU A 1 205 ? 21.531 8.594 -1.46 1 97.75 205 GLU A CA 1
ATOM 1578 C C . GLU A 1 205 ? 20.906 8.445 -2.844 1 97.75 205 GLU A C 1
ATOM 1580 O O . GLU A 1 205 ? 20.266 7.426 -3.141 1 97.75 205 GLU A O 1
ATOM 1585 N N . TRP A 1 206 ? 21.062 9.422 -3.664 1 97.44 206 TRP A N 1
ATOM 1586 C CA . TRP A 1 206 ? 20.516 9.391 -5.016 1 97.44 206 TRP A CA 1
ATOM 1587 C C . TRP A 1 206 ? 21.156 8.281 -5.84 1 97.44 206 TRP A C 1
ATOM 1589 O O . TRP A 1 206 ? 20.484 7.602 -6.613 1 97.44 206 TRP A O 1
ATOM 1599 N N . ILE A 1 207 ? 22.438 8.125 -5.68 1 98.19 207 ILE A N 1
ATOM 1600 C CA . ILE A 1 207 ? 23.125 7.043 -6.379 1 98.19 207 ILE A CA 1
ATOM 1601 C C . ILE A 1 207 ? 22.547 5.699 -5.957 1 98.19 207 ILE A C 1
ATOM 1603 O O . ILE A 1 207 ? 22.281 4.836 -6.801 1 98.19 207 ILE A O 1
ATOM 1607 N N . THR A 1 208 ? 22.359 5.488 -4.672 1 98.38 208 THR A N 1
ATOM 1608 C CA . THR A 1 208 ? 21.781 4.25 -4.168 1 98.38 208 THR A CA 1
ATOM 1609 C C . THR A 1 208 ? 20.391 4.02 -4.781 1 98.38 208 THR A C 1
ATOM 1611 O O . THR A 1 208 ? 20.109 2.934 -5.285 1 98.38 208 THR A O 1
ATOM 1614 N N . THR A 1 209 ? 19.578 5.023 -4.754 1 97.62 209 THR A N 1
ATOM 1615 C CA . THR A 1 209 ? 18.203 4.914 -5.23 1 97.62 209 THR A CA 1
ATOM 1616 C C . THR A 1 209 ? 18.172 4.598 -6.723 1 97.62 209 THR A C 1
ATOM 1618 O O . THR A 1 209 ? 17.406 3.736 -7.164 1 97.62 209 THR A O 1
ATOM 1621 N N . PHE A 1 210 ? 19 5.25 -7.523 1 97.44 210 PHE A N 1
ATOM 1622 C CA . PHE A 1 210 ? 19.031 4.988 -8.961 1 97.44 210 PHE A CA 1
ATOM 1623 C C . PHE A 1 210 ? 19.594 3.605 -9.242 1 97.44 210 PHE A C 1
ATOM 1625 O O . PHE A 1 210 ? 19.188 2.945 -10.203 1 97.44 210 PHE A O 1
ATOM 1632 N N . SER A 1 211 ? 20.547 3.203 -8.406 1 98.44 211 SER A N 1
ATOM 1633 C CA . SER A 1 211 ? 21.031 1.833 -8.523 1 98.44 211 SER A CA 1
ATOM 1634 C C . SER A 1 211 ? 19.906 0.826 -8.352 1 98.44 211 SER A C 1
ATOM 1636 O O . SER A 1 211 ? 19.844 -0.175 -9.07 1 98.44 211 SER A O 1
ATOM 1638 N N . PHE A 1 212 ? 19 1.075 -7.418 1 98.56 212 PHE A N 1
ATOM 1639 C CA . PHE A 1 212 ? 17.828 0.222 -7.242 1 98.56 212 PHE A CA 1
ATOM 1640 C C . PHE A 1 212 ? 16.969 0.208 -8.508 1 98.56 212 PHE A C 1
ATOM 1642 O O . PHE A 1 212 ? 16.547 -0.855 -8.961 1 98.56 212 PHE A O 1
ATOM 1649 N N . VAL A 1 213 ? 16.719 1.363 -9.039 1 98.25 213 VAL A N 1
ATOM 1650 C CA . VAL A 1 213 ? 15.867 1.479 -10.219 1 98.25 213 VAL A CA 1
ATOM 1651 C C . VAL A 1 213 ? 16.469 0.68 -11.367 1 98.25 213 VAL A C 1
ATOM 1653 O O . VAL A 1 213 ? 15.781 -0.112 -12.016 1 98.25 213 VAL A O 1
ATOM 1656 N N . PHE A 1 214 ? 17.734 0.863 -11.633 1 97.94 214 PHE A N 1
ATOM 1657 C CA . PHE A 1 214 ? 18.406 0.162 -12.719 1 97.94 214 PHE A CA 1
ATOM 1658 C C . PHE A 1 214 ? 18.453 -1.337 -12.453 1 97.94 214 PHE A C 1
ATOM 1660 O O . PHE A 1 214 ? 18.391 -2.143 -13.383 1 97.94 214 PHE A O 1
ATOM 1667 N N . PHE A 1 215 ? 18.656 -1.678 -11.188 1 98.44 215 PHE A N 1
ATOM 1668 C CA . PHE A 1 215 ? 18.625 -3.09 -10.828 1 98.44 215 PHE A CA 1
ATOM 1669 C C . PHE A 1 215 ? 17.297 -3.727 -11.211 1 98.44 215 PHE A C 1
ATOM 1671 O O . PHE A 1 215 ? 17.281 -4.789 -11.836 1 98.44 215 PHE A O 1
ATOM 1678 N N . PHE A 1 216 ? 16.203 -3.088 -10.922 1 98.19 216 PHE A N 1
ATOM 1679 C CA . PHE A 1 216 ? 14.891 -3.643 -11.211 1 98.19 216 PHE A CA 1
ATOM 1680 C C . PHE A 1 216 ? 14.602 -3.611 -12.711 1 98.19 216 PHE A C 1
ATOM 1682 O O . PHE A 1 216 ? 13.789 -4.395 -13.211 1 98.19 216 PHE A O 1
ATOM 1689 N N . LEU A 1 217 ? 15.281 -2.689 -13.414 1 96.5 217 LEU A N 1
ATOM 1690 C CA . LEU A 1 217 ? 15.188 -2.688 -14.875 1 96.5 217 LEU A CA 1
ATOM 1691 C C . LEU A 1 217 ? 15.672 -4.012 -15.453 1 96.5 217 LEU A C 1
ATOM 1693 O O . LEU A 1 217 ? 15.156 -4.473 -16.469 1 96.5 217 LEU A O 1
ATOM 1697 N N . THR A 1 218 ? 16.562 -4.672 -14.797 1 96.38 218 THR A N 1
ATOM 1698 C CA . THR A 1 218 ? 17.141 -5.914 -15.289 1 96.38 218 THR A CA 1
ATOM 1699 C C . THR A 1 218 ? 16.125 -7.055 -15.211 1 96.38 218 THR A C 1
ATOM 1701 O O . THR A 1 218 ? 16.328 -8.109 -15.828 1 96.38 218 THR A O 1
ATOM 1704 N N . TYR A 1 219 ? 15.078 -6.879 -14.453 1 95.81 219 TYR A N 1
ATOM 1705 C CA . TYR A 1 219 ? 14.086 -7.934 -14.297 1 95.81 219 TYR A CA 1
ATOM 1706 C C . TYR A 1 219 ? 13.211 -8.055 -15.539 1 95.81 219 TYR A C 1
ATOM 1708 O O . TYR A 1 219 ? 12.555 -9.078 -15.75 1 95.81 219 TYR A O 1
ATOM 1716 N N . ILE A 1 220 ? 13.172 -7.043 -16.359 1 92.88 220 ILE A N 1
ATOM 1717 C CA . ILE A 1 220 ? 12.18 -6.922 -17.422 1 92.88 220 ILE A CA 1
ATOM 1718 C C . ILE A 1 220 ? 12.328 -8.086 -18.406 1 92.88 220 ILE A C 1
ATOM 1720 O O . ILE A 1 220 ? 11.344 -8.758 -18.734 1 92.88 220 ILE A O 1
ATOM 1724 N N . ARG A 1 221 ? 13.523 -8.438 -18.828 1 87.19 221 ARG A N 1
ATOM 1725 C CA . ARG A 1 221 ? 13.719 -9.5 -19.812 1 87.19 221 ARG A CA 1
ATOM 1726 C C . ARG A 1 221 ? 13.336 -10.859 -19.234 1 87.19 221 ARG A C 1
ATOM 1728 O O . ARG A 1 221 ? 12.695 -11.672 -19.906 1 87.19 221 ARG A O 1
ATOM 1735 N N . GLU A 1 222 ? 13.742 -11.039 -18.031 1 89.56 222 GLU A N 1
ATOM 1736 C CA . GLU A 1 222 ? 13.414 -12.297 -17.359 1 89.56 222 GLU A CA 1
ATOM 1737 C C . GLU A 1 222 ? 11.914 -12.438 -17.172 1 89.56 222 GLU A C 1
ATOM 1739 O O . GLU A 1 222 ? 11.367 -13.539 -17.297 1 89.56 222 GLU A O 1
ATOM 1744 N N . PHE A 1 223 ? 11.266 -11.367 -16.891 1 93.81 223 PHE A N 1
ATOM 1745 C CA . PHE A 1 223 ? 9.844 -11.391 -16.562 1 93.81 223 PHE A CA 1
ATOM 1746 C C . PHE A 1 223 ? 9.008 -11.602 -17.812 1 93.81 223 PHE A C 1
ATOM 1748 O O . PHE A 1 223 ? 7.805 -11.859 -17.734 1 93.81 223 PHE A O 1
ATOM 1755 N N . GLN A 1 224 ? 9.656 -11.5 -18.984 1 91.06 224 GLN A N 1
ATOM 1756 C CA . GLN A 1 224 ? 8.977 -11.812 -20.234 1 91.06 224 GLN A CA 1
ATOM 1757 C C . GLN A 1 224 ? 8.867 -13.32 -20.438 1 91.06 224 GLN A C 1
ATOM 1759 O O . GLN A 1 224 ? 8.109 -13.781 -21.297 1 91.06 224 GLN A O 1
ATOM 1764 N N . GLN A 1 225 ? 9.547 -14.07 -19.609 1 89.31 225 GLN A N 1
ATOM 1765 C CA . GLN A 1 225 ? 9.719 -15.492 -19.906 1 89.31 225 GLN A CA 1
ATOM 1766 C C . GLN A 1 225 ? 8.719 -16.344 -19.125 1 89.31 225 GLN A C 1
ATOM 1768 O O . GLN A 1 225 ? 8.672 -17.562 -19.266 1 89.31 225 GLN A O 1
ATOM 1773 N N . PHE A 1 226 ? 7.918 -15.648 -18.328 1 93.19 226 PHE A N 1
ATOM 1774 C CA . PHE A 1 226 ? 7.027 -16.484 -17.516 1 93.19 226 PHE A CA 1
ATOM 1775 C C . PHE A 1 226 ? 5.73 -15.734 -17.219 1 93.19 226 PHE A C 1
ATOM 1777 O O . PHE A 1 226 ? 5.656 -14.516 -17.375 1 93.19 226 PHE A O 1
ATOM 1784 N N . THR A 1 227 ? 4.715 -16.469 -16.828 1 93.75 227 THR A N 1
ATOM 1785 C CA . THR A 1 227 ? 3.449 -15.945 -16.328 1 93.75 227 THR A CA 1
ATOM 1786 C C . THR A 1 227 ? 3.08 -16.609 -15.008 1 93.75 227 THR A C 1
ATOM 1788 O O . THR A 1 227 ? 3.504 -17.734 -14.734 1 93.75 227 THR A O 1
ATOM 1791 N N . LEU A 1 228 ? 2.449 -15.828 -14.242 1 93.25 228 LEU A N 1
ATOM 1792 C CA . LEU A 1 228 ? 1.934 -16.375 -12.984 1 93.25 228 LEU A CA 1
ATOM 1793 C C . LEU A 1 228 ? 0.471 -16.781 -13.133 1 93.25 228 LEU A C 1
ATOM 1795 O O . LEU A 1 228 ? -0.346 -16 -13.641 1 93.25 228 LEU A O 1
ATOM 1799 N N . LYS A 1 229 ? 0.178 -17.953 -12.805 1 91.75 229 LYS A N 1
ATOM 1800 C CA . LYS A 1 229 ? -1.195 -18.453 -12.781 1 91.75 229 LYS A CA 1
ATOM 1801 C C . LYS A 1 229 ? -1.646 -18.766 -11.359 1 91.75 229 LYS A C 1
ATOM 1803 O O . LYS A 1 229 ? -0.956 -19.469 -10.625 1 91.75 229 LYS A O 1
ATOM 1808 N N . LEU A 1 230 ? -2.699 -18.109 -10.984 1 92 230 LEU A N 1
ATOM 1809 C CA . LEU A 1 230 ? -3.277 -18.344 -9.664 1 92 230 LEU A CA 1
ATOM 1810 C C . LEU A 1 230 ? -4.449 -19.312 -9.75 1 92 230 LEU A C 1
ATOM 1812 O O . LEU A 1 230 ? -5.414 -19.062 -10.477 1 92 230 LEU A O 1
ATOM 1816 N N . THR A 1 231 ? -4.359 -20.406 -9.102 1 91.38 231 THR A N 1
ATOM 1817 C CA . THR A 1 231 ? -5.418 -21.406 -9.086 1 91.38 231 THR A CA 1
ATOM 1818 C C . THR A 1 231 ? -6.012 -21.547 -7.684 1 91.38 231 THR A C 1
ATOM 1820 O O . THR A 1 231 ? -5.301 -21.406 -6.688 1 91.38 231 THR A O 1
ATOM 1823 N N . VAL A 1 232 ? -7.285 -21.75 -7.633 1 93.25 232 VAL A N 1
ATOM 1824 C CA . VAL A 1 232 ? -7.996 -21.969 -6.379 1 93.25 232 VAL A CA 1
ATOM 1825 C C . VAL A 1 232 ? -8.156 -23.469 -6.125 1 93.25 232 VAL A C 1
ATOM 1827 O O . VAL A 1 232 ? -8.734 -24.172 -6.953 1 93.25 232 VAL A O 1
ATOM 1830 N N . ASN A 1 233 ? -7.578 -23.922 -5.055 1 91.38 233 ASN A N 1
ATOM 1831 C CA . ASN A 1 233 ? -7.77 -25.297 -4.617 1 91.38 233 ASN A CA 1
ATOM 1832 C C . ASN A 1 233 ? -8.766 -25.391 -3.465 1 91.38 233 ASN A C 1
ATOM 1834 O O . ASN A 1 233 ? -8.516 -24.859 -2.383 1 91.38 233 ASN A O 1
ATOM 1838 N N . LEU A 1 234 ? -9.906 -26.078 -3.713 1 88.12 234 LEU A N 1
ATOM 1839 C CA . LEU A 1 234 ? -10.906 -26.266 -2.668 1 88.12 234 LEU A CA 1
ATOM 1840 C C . LEU A 1 234 ? -10.453 -27.312 -1.651 1 88.12 234 LEU A C 1
ATOM 1842 O O . LEU A 1 234 ? -9.867 -28.328 -2.02 1 88.12 234 LEU A O 1
ATOM 1846 N N . ILE A 1 235 ? -10.602 -27.016 -0.391 1 81.62 235 ILE A N 1
ATOM 1847 C CA . ILE A 1 235 ? -10.242 -27.953 0.667 1 81.62 235 ILE A CA 1
ATOM 1848 C C . ILE A 1 235 ? -11.398 -28.938 0.896 1 81.62 235 ILE A C 1
ATOM 1850 O O . ILE A 1 235 ? -12.516 -28.516 1.222 1 81.62 235 ILE A O 1
ATOM 1854 N N . GLU A 1 236 ? -11.438 -30.078 0.334 1 68.31 236 GLU A N 1
ATOM 1855 C CA . GLU A 1 236 ? -12.438 -31.125 0.534 1 68.31 236 GLU A CA 1
ATOM 1856 C C . GLU A 1 236 ? -12.383 -31.672 1.955 1 68.31 236 GLU A C 1
ATOM 1858 O O . GLU A 1 236 ? -11.32 -32.094 2.426 1 68.31 236 GLU A O 1
ATOM 1863 N N . TYR A 1 237 ? -13.211 -31.219 2.92 1 52.31 237 TYR A N 1
ATOM 1864 C CA . TYR A 1 237 ? -13.266 -31.938 4.188 1 52.31 237 TYR A CA 1
ATOM 1865 C C . TYR A 1 237 ? -13.852 -33.344 3.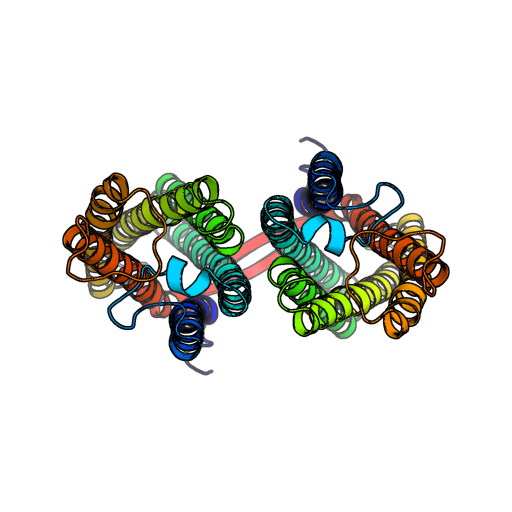998 1 52.31 237 TYR A C 1
ATOM 1867 O O . TYR A 1 237 ? -14.93 -33.5 3.418 1 52.31 237 TYR A O 1
ATOM 1875 N N . SER A 1 238 ? -13.031 -34.375 3.904 1 41.5 238 SER A N 1
ATOM 1876 C CA . SER A 1 238 ? -13.508 -35.75 4.094 1 41.5 238 SER A CA 1
ATOM 1877 C C . SER A 1 238 ? -14.141 -35.938 5.469 1 41.5 238 SER A C 1
ATOM 1879 O O . SER A 1 238 ? -13.711 -35.312 6.441 1 41.5 238 SER A O 1
ATOM 1881 N N . MET B 1 1 ? -4.086 -27.094 12.984 1 58.09 1 MET B N 1
ATOM 1882 C CA . MET B 1 1 ? -3.869 -25.734 12.492 1 58.09 1 MET B CA 1
ATOM 1883 C C . MET B 1 1 ? -4.852 -24.766 13.141 1 58.09 1 MET B C 1
ATOM 1885 O O . MET B 1 1 ? -5.984 -25.125 13.453 1 58.09 1 MET B O 1
ATOM 1889 N N . VAL B 1 2 ? -4.445 -23.656 13.633 1 70.81 2 VAL B N 1
ATOM 1890 C CA . VAL B 1 2 ? -5.336 -22.656 14.203 1 70.81 2 VAL B CA 1
ATOM 1891 C C . VAL B 1 2 ? -6.359 -22.219 13.164 1 70.81 2 VAL B C 1
ATOM 1893 O O . VAL B 1 2 ? -6.035 -22.109 11.977 1 70.81 2 VAL B O 1
ATOM 1896 N N . TRP B 1 3 ? -7.578 -22.266 13.633 1 73.56 3 TRP B N 1
ATOM 1897 C CA . TRP B 1 3 ? -8.703 -22.078 12.719 1 73.56 3 TRP B CA 1
ATOM 1898 C C . TRP B 1 3 ? -8.461 -20.891 11.789 1 73.56 3 TRP B C 1
ATOM 1900 O O . TRP B 1 3 ? -8.875 -20.906 10.633 1 73.56 3 TRP B O 1
ATOM 1910 N N . PHE B 1 4 ? -7.676 -19.906 12.305 1 74.69 4 PHE B N 1
ATOM 1911 C CA . PHE B 1 4 ? -7.492 -18.719 11.492 1 74.69 4 PHE B CA 1
ATOM 1912 C C . PHE B 1 4 ? -6.34 -18.891 10.516 1 74.69 4 PHE B C 1
ATOM 1914 O O . PHE B 1 4 ? -6.062 -18.016 9.695 1 74.69 4 PHE B O 1
ATOM 1921 N N . MET B 1 5 ? -5.809 -19.984 10.477 1 76.5 5 MET B N 1
ATOM 1922 C CA . MET B 1 5 ? -4.734 -20.281 9.531 1 76.5 5 MET B CA 1
ATOM 1923 C C . MET B 1 5 ? -5.188 -21.297 8.492 1 76.5 5 MET B C 1
ATOM 1925 O O . MET B 1 5 ? -4.414 -21.672 7.609 1 76.5 5 MET B O 1
ATOM 1929 N N . GLU B 1 6 ? -6.398 -21.641 8.641 1 85 6 GLU B N 1
ATOM 1930 C CA . GLU B 1 6 ? -6.926 -22.578 7.656 1 85 6 GLU B CA 1
ATOM 1931 C C . GLU B 1 6 ? -7.258 -21.875 6.348 1 85 6 GLU B C 1
ATOM 1933 O O . GLU B 1 6 ? -7.84 -20.797 6.352 1 85 6 GLU B O 1
ATOM 1938 N N . GLY B 1 7 ? -6.773 -22.516 5.328 1 91.94 7 GLY B N 1
ATOM 1939 C CA . GLY B 1 7 ? -7.027 -21.922 4.023 1 91.94 7 GLY B CA 1
ATOM 1940 C C . GLY B 1 7 ? -6.441 -20.531 3.871 1 91.94 7 GLY B C 1
ATOM 1941 O O . GLY B 1 7 ? -5.277 -20.297 4.203 1 91.94 7 GLY B O 1
ATOM 1942 N N . MET B 1 8 ? -7.273 -19.688 3.311 1 94.31 8 MET B N 1
ATOM 1943 C CA . MET B 1 8 ? -6.859 -18.312 3.08 1 94.31 8 MET B CA 1
ATOM 1944 C C . MET B 1 8 ? -7.41 -17.391 4.164 1 94.31 8 MET B C 1
ATOM 1946 O O . MET B 1 8 ? -7.406 -16.172 4.008 1 94.31 8 MET B O 1
ATOM 1950 N N . CYS B 1 9 ? -7.836 -17.938 5.25 1 94.06 9 CYS B N 1
ATOM 1951 C CA . CYS B 1 9 ? -8.57 -17.203 6.273 1 94.06 9 CYS B CA 1
ATOM 1952 C C . CYS B 1 9 ? -7.703 -16.094 6.875 1 94.06 9 CYS B C 1
ATOM 1954 O O . CYS B 1 9 ? -8.219 -15.141 7.453 1 94.06 9 CYS B O 1
ATOM 1956 N N . PHE B 1 10 ? -6.418 -16.203 6.789 1 94.81 10 PHE B N 1
ATOM 1957 C CA . PHE B 1 10 ? -5.523 -15.211 7.359 1 94.81 10 PHE B CA 1
ATOM 1958 C C . PHE B 1 10 ? -5.777 -13.844 6.738 1 94.81 10 PHE B C 1
ATOM 1960 O O . PHE B 1 10 ? -5.617 -12.812 7.402 1 94.81 10 PHE B O 1
ATOM 1967 N N . LEU B 1 11 ? -6.234 -13.773 5.516 1 96.56 11 LEU B N 1
ATOM 1968 C CA . LEU B 1 11 ? -6.414 -12.516 4.801 1 96.56 11 LEU B CA 1
ATOM 1969 C C . LEU B 1 11 ? -7.555 -11.703 5.406 1 96.56 11 LEU B C 1
ATOM 1971 O O . LEU B 1 11 ? -7.336 -10.594 5.902 1 96.56 11 LEU B O 1
ATOM 1975 N N . PRO B 1 12 ? -8.781 -12.273 5.469 1 97.25 12 PRO B N 1
ATOM 1976 C CA . PRO B 1 12 ? -9.867 -11.484 6.062 1 97.25 12 PRO B CA 1
ATOM 1977 C C . PRO B 1 12 ? -9.688 -11.266 7.562 1 97.25 12 PRO B C 1
ATOM 1979 O O . PRO B 1 12 ? -10.094 -10.227 8.094 1 97.25 12 PRO B O 1
ATOM 1982 N N . VAL B 1 13 ? -9.086 -12.211 8.266 1 97.5 13 VAL B N 1
ATOM 1983 C CA . VAL B 1 13 ? -8.828 -12.039 9.688 1 97.5 13 VAL B CA 1
ATOM 1984 C C . VAL B 1 13 ? -7.875 -10.867 9.906 1 97.5 13 VAL B C 1
ATOM 1986 O O . VAL B 1 13 ? -8.133 -9.984 10.727 1 97.5 13 VAL B O 1
ATOM 1989 N N . PHE B 1 14 ? -6.812 -10.875 9.164 1 97.81 14 PHE B N 1
ATOM 1990 C CA . PHE B 1 14 ? -5.852 -9.781 9.258 1 97.81 14 PHE B CA 1
ATOM 1991 C C . PHE B 1 14 ? -6.5 -8.453 8.891 1 97.81 14 PHE B C 1
ATOM 1993 O O . PHE B 1 14 ? -6.289 -7.445 9.562 1 97.81 14 PHE B O 1
ATOM 2000 N N . LEU B 1 15 ? -7.281 -8.43 7.824 1 98.12 15 LEU B N 1
ATOM 2001 C CA . LEU B 1 15 ? -7.945 -7.211 7.375 1 98.12 15 LEU B CA 1
ATOM 2002 C C . LEU B 1 15 ? -8.852 -6.648 8.469 1 98.12 15 LEU B C 1
ATOM 2004 O O . LEU B 1 15 ? -8.781 -5.461 8.789 1 98.12 15 LEU B O 1
ATOM 2008 N N . VAL B 1 16 ? -9.664 -7.484 9.078 1 97.94 16 VAL B N 1
ATOM 2009 C CA . VAL B 1 16 ? -10.641 -7.062 10.078 1 97.94 16 VAL B CA 1
ATOM 2010 C C . VAL B 1 16 ? -9.922 -6.559 11.328 1 97.94 16 VAL B C 1
ATOM 2012 O O . VAL B 1 16 ? -10.219 -5.469 11.828 1 97.94 16 VAL B O 1
ATOM 2015 N N . ILE B 1 17 ? -8.945 -7.262 11.773 1 98 17 ILE B N 1
ATOM 2016 C CA . ILE B 1 17 ? -8.234 -6.895 12.992 1 98 17 ILE B CA 1
ATOM 2017 C C . ILE B 1 17 ? -7.414 -5.633 12.758 1 98 17 ILE B C 1
ATOM 2019 O O . ILE B 1 17 ? -7.457 -4.695 13.555 1 98 17 ILE B O 1
ATOM 2023 N N . TRP B 1 18 ? -6.707 -5.605 11.664 1 98.19 18 TRP B N 1
ATOM 2024 C CA . TRP B 1 18 ? -5.82 -4.484 11.383 1 98.19 18 TRP B CA 1
ATOM 2025 C C . TRP B 1 18 ? -6.613 -3.209 11.125 1 98.19 18 TRP B C 1
ATOM 2027 O O . TRP B 1 18 ? -6.262 -2.141 11.625 1 98.19 18 TRP B O 1
ATOM 2037 N N . SER B 1 19 ? -7.684 -3.252 10.344 1 98.06 19 SER B N 1
ATOM 2038 C CA . SER B 1 19 ? -8.484 -2.066 10.07 1 98.06 19 SER B CA 1
ATOM 2039 C C . SER B 1 19 ? -9.156 -1.544 11.344 1 98.06 19 SER B C 1
ATOM 2041 O O . SER B 1 19 ? -9.18 -0.336 11.586 1 98.06 19 SER B O 1
ATOM 2043 N N . SER B 1 20 ? -9.656 -2.451 12.18 1 97.94 20 SER B N 1
ATOM 2044 C CA . SER B 1 20 ? -10.25 -2.041 13.445 1 97.94 20 SER B CA 1
ATOM 2045 C C . SER B 1 20 ? -9.211 -1.4 14.359 1 97.94 20 SER B C 1
ATOM 2047 O O . SER B 1 20 ? -9.477 -0.379 15 1 97.94 20 SER B O 1
ATOM 2049 N N . SER B 1 21 ? -8.047 -1.991 14.383 1 98.12 21 SER B N 1
ATOM 2050 C CA . SER B 1 21 ? -6.961 -1.433 15.18 1 98.12 21 SER B CA 1
ATOM 2051 C C . SER B 1 21 ? -6.562 -0.048 14.68 1 98.12 21 SER B C 1
ATOM 2053 O O . SER B 1 21 ? -6.195 0.822 15.469 1 98.12 21 SER B O 1
ATOM 2055 N N . THR B 1 22 ? -6.594 0.145 13.367 1 97.38 22 THR B N 1
ATOM 2056 C CA . THR B 1 22 ? -6.254 1.436 12.781 1 97.38 22 THR B CA 1
ATOM 2057 C C . THR B 1 22 ? -7.148 2.537 13.336 1 97.38 22 THR B C 1
ATOM 2059 O O . THR B 1 22 ? -6.66 3.584 13.766 1 97.38 22 THR B O 1
ATOM 2062 N N . PHE B 1 23 ? -8.469 2.314 13.461 1 95.25 23 PHE B N 1
ATOM 2063 C CA . PHE B 1 23 ? -9.422 3.285 13.984 1 95.25 23 PHE B CA 1
ATOM 2064 C C . PHE B 1 23 ? -9.18 3.539 15.461 1 95.25 23 PHE B C 1
ATOM 2066 O O . PHE B 1 23 ? -9.172 4.688 15.906 1 95.25 23 PHE B O 1
ATOM 2073 N N . ILE B 1 24 ? -8.922 2.475 16.109 1 95.81 24 ILE B N 1
ATOM 2074 C CA . ILE B 1 24 ? -8.805 2.549 17.562 1 95.81 24 ILE B CA 1
ATOM 2075 C C . ILE B 1 24 ? -7.52 3.275 17.938 1 95.81 24 ILE B C 1
ATOM 2077 O O . ILE B 1 24 ? -7.539 4.207 18.75 1 95.81 24 ILE B O 1
ATOM 2081 N N . ILE B 1 25 ? -6.449 2.922 17.344 1 97.69 25 ILE B N 1
ATOM 2082 C CA . ILE B 1 25 ? -5.141 3.449 17.719 1 97.69 25 ILE B CA 1
ATOM 2083 C C . ILE B 1 25 ? -5.059 4.93 17.359 1 97.69 25 ILE B C 1
ATOM 2085 O O . ILE B 1 25 ? -4.656 5.758 18.188 1 97.69 25 ILE B O 1
ATOM 2089 N N . SER B 1 26 ? -5.445 5.301 16.156 1 96.38 26 SER B N 1
ATOM 2090 C CA . SER B 1 26 ? -5.414 6.703 15.758 1 96.38 26 SER B CA 1
ATOM 2091 C C . SER B 1 26 ? -6.328 7.551 16.625 1 96.38 26 SER B C 1
ATOM 2093 O O . SER B 1 26 ? -5.977 8.672 17.016 1 96.38 26 SER B O 1
ATOM 2095 N N . TYR B 1 27 ? -7.496 6.992 17 1 96.44 27 TYR B N 1
ATOM 2096 C CA . TYR B 1 27 ? -8.445 7.699 17.844 1 96.44 27 TYR B CA 1
ATOM 2097 C C . TYR B 1 27 ? -7.863 7.93 19.234 1 96.44 27 TYR B C 1
ATOM 2099 O O . TYR B 1 27 ? -7.934 9.039 19.766 1 96.44 27 TYR B O 1
ATOM 2107 N N . ILE B 1 28 ? -7.27 6.895 19.781 1 97.5 28 ILE B N 1
ATOM 2108 C CA . ILE B 1 28 ? -6.711 6.984 21.125 1 97.5 28 ILE B CA 1
ATOM 2109 C C . ILE B 1 28 ? -5.586 8.016 21.156 1 97.5 28 ILE B C 1
ATOM 2111 O O . ILE B 1 28 ? -5.531 8.867 22.047 1 97.5 28 ILE B O 1
ATOM 2115 N N . ILE B 1 29 ? -4.684 8.016 20.172 1 97.5 29 ILE B N 1
ATOM 2116 C CA . ILE B 1 29 ? -3.594 8.992 20.125 1 97.5 29 ILE B CA 1
ATOM 2117 C C . ILE B 1 29 ? -4.164 10.398 20.016 1 97.5 29 ILE B C 1
ATOM 2119 O O . ILE B 1 29 ? -3.742 11.305 20.75 1 97.5 29 ILE B O 1
ATOM 2123 N N . ALA B 1 30 ? -5.148 10.578 19.172 1 97.25 30 ALA B N 1
ATOM 2124 C CA . ALA B 1 30 ? -5.754 11.891 18.953 1 97.25 30 ALA B CA 1
ATOM 2125 C C . ALA B 1 30 ? -6.434 12.391 20.234 1 97.25 30 ALA B C 1
ATOM 2127 O O . ALA B 1 30 ? -6.383 13.578 20.547 1 97.25 30 ALA B O 1
ATOM 2128 N N . LEU B 1 31 ? -7.043 11.5 20.969 1 96.94 31 LEU B N 1
ATOM 2129 C CA . LEU B 1 31 ? -7.734 11.859 22.203 1 96.94 31 LEU B CA 1
ATOM 2130 C C . LEU B 1 31 ? -6.742 12.25 23.297 1 96.94 31 LEU B C 1
ATOM 2132 O O . LEU B 1 31 ? -6.926 13.258 23.969 1 96.94 31 LEU B O 1
ATOM 2136 N N . VAL B 1 32 ? -5.723 11.383 23.422 1 97.44 32 VAL B N 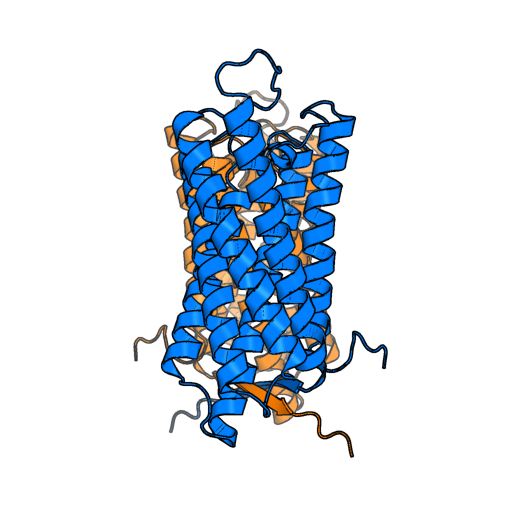1
ATOM 2137 C CA . VAL B 1 32 ? -4.719 11.633 24.453 1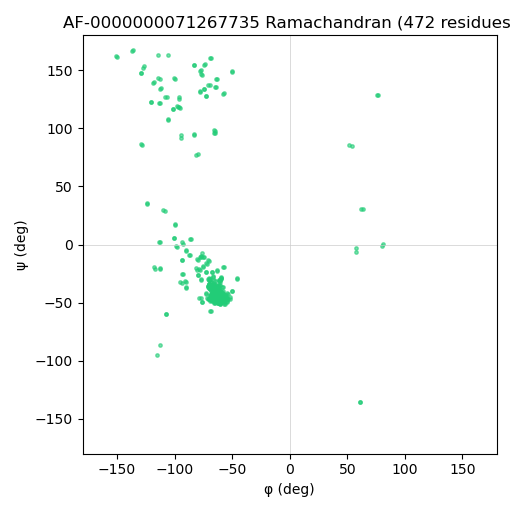 97.44 32 VAL B CA 1
ATOM 2138 C C . VAL B 1 32 ? -4.035 12.969 24.188 1 97.44 32 VAL B C 1
ATOM 2140 O O . VAL B 1 32 ? -3.721 13.711 25.125 1 97.44 32 VAL B O 1
ATOM 2143 N N . ARG B 1 33 ? -3.914 13.398 22.938 1 97.06 33 ARG B N 1
ATOM 2144 C CA . ARG B 1 33 ? -3.271 14.656 22.562 1 97.06 33 ARG B CA 1
ATOM 2145 C C . ARG B 1 33 ? -4.281 15.797 22.531 1 97.06 33 ARG B C 1
ATOM 2147 O O . ARG B 1 33 ? -3.92 16.938 22.25 1 97.06 33 ARG B O 1
ATOM 2154 N N . ARG B 1 34 ? -5.586 15.523 22.719 1 97.06 34 ARG B N 1
ATOM 2155 C CA . ARG B 1 34 ? -6.676 16.484 22.734 1 97.06 34 ARG B CA 1
ATOM 2156 C C . ARG B 1 34 ? -6.816 17.172 21.375 1 97.06 34 ARG B C 1
ATOM 2158 O O . ARG B 1 34 ? -7.152 18.359 21.312 1 97.06 34 ARG B O 1
ATOM 2165 N N . ASP B 1 35 ? -6.438 16.375 20.344 1 96.25 35 ASP B N 1
ATOM 2166 C CA . ASP B 1 35 ? -6.547 16.922 19 1 96.25 35 ASP B CA 1
ATOM 2167 C C . ASP B 1 35 ? -7.98 16.812 18.484 1 96.25 35 ASP B C 1
ATOM 2169 O O . ASP B 1 35 ? -8.352 17.5 17.531 1 96.25 35 ASP B O 1
ATOM 2173 N N . VAL B 1 36 ? -8.781 15.953 19.047 1 95.75 36 VAL B N 1
ATOM 2174 C CA . VAL B 1 36 ? -10.18 15.781 18.656 1 95.75 36 VAL B CA 1
ATOM 2175 C C . VAL B 1 36 ? -11.047 15.656 19.906 1 95.75 36 VAL B C 1
ATOM 2177 O O . VAL B 1 36 ? -10.531 15.516 21.016 1 95.75 36 VAL B O 1
ATOM 2180 N N . ASP B 1 37 ? -12.367 15.789 19.641 1 94.12 37 ASP B N 1
ATOM 2181 C CA . ASP B 1 37 ? -13.32 15.633 20.734 1 94.12 37 ASP B CA 1
ATOM 2182 C C . ASP B 1 37 ? -13.641 14.156 20.984 1 94.12 37 ASP B C 1
ATOM 2184 O O . ASP B 1 37 ? -13.492 13.328 20.094 1 94.12 37 ASP B O 1
ATOM 2188 N N . VAL B 1 38 ? -14.016 13.922 22.172 1 91.5 38 VAL B N 1
ATOM 2189 C CA . VAL B 1 38 ? -14.383 12.562 22.562 1 91.5 38 VAL B CA 1
ATOM 2190 C C . VAL B 1 38 ? -15.664 12.156 21.844 1 91.5 38 VAL B C 1
ATOM 2192 O O . VAL B 1 38 ? -15.82 11 21.438 1 91.5 38 VAL B O 1
ATOM 2195 N N . ILE B 1 39 ? -16.609 13.18 21.656 1 86.06 39 ILE B N 1
ATOM 2196 C CA . ILE B 1 39 ? -17.922 12.93 21.078 1 86.06 39 ILE B CA 1
ATOM 2197 C C . ILE B 1 39 ? -17.812 12.828 19.562 1 86.06 39 ILE B C 1
ATOM 2199 O O . ILE B 1 39 ? -18.219 13.75 18.844 1 86.06 39 ILE B O 1
ATOM 2203 N N . LEU B 1 40 ? -17.359 11.727 19.109 1 84.81 40 LEU B N 1
ATOM 2204 C CA . LEU B 1 40 ? -17.312 11.094 17.797 1 84.81 40 LEU B CA 1
ATOM 2205 C C . LEU B 1 40 ? -16.719 12.039 16.75 1 84.81 40 LEU B C 1
ATOM 2207 O O . LEU B 1 40 ? -17.469 12.703 16.016 1 84.81 40 LEU B O 1
ATOM 2211 N N . PRO B 1 41 ? -15.664 12.156 16.562 1 93.06 41 PRO B N 1
ATOM 2212 C CA . PRO B 1 41 ? -15.055 12.852 15.422 1 93.06 41 PRO B CA 1
ATOM 2213 C C . PRO B 1 41 ? -15.164 12.062 14.117 1 93.06 41 PRO B C 1
ATOM 2215 O O . PRO B 1 41 ? -15.461 10.867 14.141 1 93.06 41 PRO B O 1
ATOM 2218 N N . TYR B 1 42 ? -15.125 12.82 13 1 94.25 42 TYR B N 1
ATOM 2219 C CA . TYR B 1 42 ? -14.906 12.078 11.766 1 94.25 42 TYR B CA 1
ATOM 2220 C C . TYR B 1 42 ? -13.719 11.141 11.898 1 94.25 42 TYR B C 1
ATOM 2222 O O . TYR B 1 42 ? -12.758 11.438 12.609 1 94.25 42 TYR B O 1
ATOM 2230 N N . ILE B 1 43 ? -13.773 10.047 11.211 1 94.62 43 ILE B N 1
ATOM 2231 C CA . ILE B 1 43 ? -12.664 9.086 11.203 1 94.62 43 ILE B CA 1
ATOM 2232 C C . ILE B 1 43 ? -11.391 9.781 10.727 1 94.62 43 ILE B C 1
ATOM 2234 O O . ILE B 1 43 ? -10.328 9.617 11.336 1 94.62 43 ILE B O 1
ATOM 2238 N N . SER B 1 44 ? -11.469 10.594 9.695 1 93.94 44 SER B N 1
ATOM 2239 C CA . SER B 1 44 ? -10.312 11.281 9.133 1 93.94 44 SER B CA 1
ATOM 2240 C C . SER B 1 44 ? -9.742 12.297 10.117 1 93.94 44 SER B C 1
ATOM 2242 O O . SER B 1 44 ? -8.547 12.602 10.07 1 93.94 44 SER B O 1
ATOM 2244 N N . ASP B 1 45 ? -10.602 12.844 11.039 1 95.19 45 ASP B N 1
ATOM 2245 C CA . ASP B 1 45 ? -10.125 13.789 12.047 1 95.19 45 ASP B CA 1
ATOM 2246 C C . ASP B 1 45 ? -9.164 13.109 13.023 1 95.19 45 ASP B C 1
ATOM 2248 O O . ASP B 1 45 ? -8.25 13.742 13.547 1 95.19 45 ASP B O 1
ATOM 2252 N N . THR B 1 46 ? -9.367 11.836 13.25 1 95.06 46 THR B N 1
ATOM 2253 C CA . THR B 1 46 ? -8.531 11.086 14.188 1 95.06 46 THR B CA 1
ATOM 2254 C C . THR B 1 46 ? -7.133 10.883 13.617 1 95.06 46 THR B C 1
ATOM 2256 O O . THR B 1 46 ? -6.215 10.484 14.336 1 95.06 46 THR B O 1
ATOM 2259 N N . GLY B 1 47 ? -6.969 11.133 12.359 1 94.88 47 GLY B N 1
ATOM 2260 C CA . GLY B 1 47 ? -5.688 11.055 11.672 1 94.88 47 GLY B CA 1
ATOM 2261 C C . GLY B 1 47 ? -5.312 12.344 10.961 1 94.88 47 GLY B C 1
ATOM 2262 O O . GLY B 1 47 ? -4.695 12.305 9.891 1 94.88 47 GLY B O 1
ATOM 2263 N N . ALA B 1 48 ? -5.66 13.461 11.531 1 93.69 48 ALA B N 1
ATOM 2264 C CA . ALA B 1 48 ? -5.5 14.727 10.828 1 93.69 48 ALA B CA 1
ATOM 2265 C C . ALA B 1 48 ? -4.18 15.398 11.195 1 93.69 48 ALA B C 1
ATOM 2267 O O . ALA B 1 48 ? -3.545 16.047 10.359 1 93.69 48 ALA B O 1
ATOM 2268 N N . THR B 1 49 ? -3.709 15.219 12.414 1 94.06 49 THR B N 1
ATOM 2269 C CA . THR B 1 49 ? -2.547 15.938 12.93 1 94.06 49 THR B CA 1
ATOM 2270 C C . THR B 1 49 ? -1.43 14.969 13.297 1 94.06 49 THR B C 1
ATOM 2272 O O . THR B 1 49 ? -1.689 13.898 13.852 1 94.06 49 THR B O 1
ATOM 2275 N N . PRO B 1 50 ? -0.224 15.367 12.961 1 93.88 50 PRO B N 1
ATOM 2276 C CA . PRO B 1 50 ? 0.868 14.508 13.43 1 93.88 50 PRO B CA 1
ATOM 2277 C C . PRO B 1 50 ? 0.957 14.453 14.953 1 93.88 50 PRO B C 1
ATOM 2279 O O . PRO B 1 50 ? 0.67 15.438 15.633 1 93.88 50 PRO B O 1
ATOM 2282 N N . PRO B 1 51 ? 1.279 13.266 15.539 1 95.69 51 PRO B N 1
ATOM 2283 C CA . PRO B 1 51 ? 1.828 12.078 14.883 1 95.69 51 PRO B CA 1
ATOM 2284 C C . PRO B 1 51 ? 0.748 11.086 14.461 1 95.69 51 PRO B C 1
ATOM 2286 O O . PRO B 1 51 ? 1.032 10.133 13.734 1 95.69 51 PRO B O 1
ATOM 2289 N N . GLU B 1 52 ? -0.495 11.25 14.953 1 96.56 52 GLU B N 1
ATOM 2290 C CA . GLU B 1 52 ? -1.556 10.289 14.656 1 96.56 52 GLU B CA 1
ATOM 2291 C C . GLU B 1 52 ? -1.837 10.227 13.164 1 96.56 52 GLU B C 1
ATOM 2293 O O . GLU B 1 52 ? -2.221 9.172 12.641 1 96.56 52 GLU B O 1
ATOM 2298 N N . SER B 1 53 ? -1.639 11.32 12.469 1 96.88 53 SER B N 1
ATOM 2299 C CA . SER B 1 53 ? -1.852 11.289 11.023 1 96.88 53 SER B CA 1
ATOM 2300 C C . SER B 1 53 ? -0.882 10.328 10.344 1 96.88 53 SER B C 1
ATOM 2302 O O . SER B 1 53 ? -1.251 9.641 9.391 1 96.88 53 SER B O 1
ATOM 2304 N N . CYS B 1 54 ? 0.382 10.281 10.797 1 97.06 54 CYS B N 1
ATOM 2305 C CA . CYS B 1 54 ? 1.377 9.359 10.258 1 97.06 54 CYS B CA 1
ATOM 2306 C C . CYS B 1 54 ? 0.996 7.918 10.555 1 97.06 54 CYS B C 1
ATOM 2308 O O . CYS B 1 54 ? 1.064 7.059 9.672 1 97.06 54 CYS B O 1
ATOM 2310 N N . VAL B 1 55 ? 0.597 7.688 11.781 1 97.69 55 VAL B N 1
ATOM 2311 C CA . VAL B 1 55 ? 0.179 6.355 12.203 1 97.69 55 VAL B CA 1
ATOM 2312 C C . VAL B 1 55 ? -1.043 5.918 11.398 1 97.69 55 VAL B C 1
ATOM 2314 O O . VAL B 1 55 ? -1.079 4.805 10.867 1 97.69 55 VAL B O 1
ATOM 2317 N N . PHE B 1 56 ? -2.041 6.82 11.359 1 98.12 56 PHE B N 1
ATOM 2318 C CA . PHE B 1 56 ? -3.244 6.562 10.578 1 98.12 56 PHE B CA 1
ATOM 2319 C C . PHE B 1 56 ? -2.889 6.25 9.125 1 98.12 56 PHE B C 1
ATOM 2321 O O . PHE B 1 56 ? -3.426 5.305 8.539 1 98.12 56 PHE B O 1
ATOM 2328 N N . GLY B 1 57 ? -2.012 7.047 8.531 1 97.94 57 GLY B N 1
ATOM 2329 C CA . GLY B 1 57 ? -1.592 6.828 7.152 1 97.94 57 GLY B CA 1
ATOM 2330 C C . GLY B 1 57 ? -0.938 5.477 6.938 1 97.94 57 GLY B C 1
ATOM 2331 O O . GLY B 1 57 ? -1.303 4.742 6.012 1 97.94 57 GLY B O 1
ATOM 2332 N N . PHE B 1 58 ? -0.025 5.141 7.773 1 98.31 58 PHE B N 1
ATOM 2333 C CA . PHE B 1 58 ? 0.695 3.879 7.656 1 98.31 58 PHE B CA 1
ATOM 2334 C C . PHE B 1 58 ? -0.258 2.697 7.793 1 98.31 58 PHE B C 1
ATOM 2336 O O . PHE B 1 58 ? -0.278 1.81 6.938 1 98.31 58 PHE B O 1
ATOM 2343 N N . MET B 1 59 ? -1.047 2.725 8.797 1 98.44 59 MET B N 1
ATOM 2344 C CA . MET B 1 59 ? -1.928 1.594 9.07 1 98.44 59 MET B CA 1
ATOM 2345 C C . MET B 1 59 ? -3.031 1.496 8.023 1 98.44 59 MET B C 1
ATOM 2347 O O . MET B 1 59 ? -3.432 0.396 7.641 1 98.44 59 MET B O 1
ATOM 2351 N N . SER B 1 60 ? -3.564 2.625 7.559 1 98.38 60 SER B N 1
ATOM 2352 C CA . SER B 1 60 ? -4.598 2.615 6.527 1 98.38 60 SER B CA 1
ATOM 2353 C C . SER B 1 60 ? -4.047 2.098 5.199 1 98.38 60 SER B C 1
ATOM 2355 O O . SER B 1 60 ? -4.762 1.433 4.445 1 98.38 60 SER B O 1
ATOM 2357 N N . THR B 1 61 ? -2.803 2.424 4.938 1 98.12 61 THR B N 1
ATOM 2358 C CA . THR B 1 61 ? -2.162 1.896 3.74 1 98.12 61 THR B CA 1
ATOM 2359 C C . THR B 1 61 ? -2.107 0.371 3.783 1 98.12 61 THR B C 1
ATOM 2361 O O . THR B 1 61 ? -2.469 -0.296 2.812 1 98.12 61 THR B O 1
ATOM 2364 N N . ILE B 1 62 ? -1.703 -0.135 4.852 1 97.88 62 ILE B N 1
ATOM 2365 C CA . ILE B 1 62 ? -1.654 -1.584 5.012 1 97.88 62 ILE B CA 1
ATOM 2366 C C . ILE B 1 62 ? -3.062 -2.162 4.902 1 97.88 62 ILE B C 1
ATOM 2368 O O . ILE B 1 62 ? -3.262 -3.221 4.301 1 97.88 62 ILE B O 1
ATOM 2372 N N . THR B 1 63 ? -4.035 -1.451 5.48 1 98.31 63 THR B N 1
ATOM 2373 C CA . THR B 1 63 ? -5.426 -1.877 5.375 1 98.31 63 THR B CA 1
ATOM 2374 C C . THR B 1 63 ? -5.867 -1.933 3.916 1 98.31 63 THR B C 1
ATOM 2376 O O . THR B 1 63 ? -6.523 -2.889 3.494 1 98.31 63 THR B O 1
ATOM 2379 N N . ALA B 1 64 ? -5.504 -0.901 3.17 1 98.31 64 ALA B N 1
ATOM 2380 C CA . ALA B 1 64 ? -5.891 -0.853 1.763 1 98.31 64 ALA B CA 1
ATOM 2381 C C . ALA B 1 64 ? -5.32 -2.043 0.996 1 98.31 64 ALA B C 1
ATOM 2383 O O . ALA B 1 64 ? -6.023 -2.67 0.2 1 98.31 64 ALA B O 1
ATOM 2384 N N . PHE B 1 65 ? -4.145 -2.359 1.265 1 97.12 65 PHE B N 1
ATOM 2385 C CA . PHE B 1 65 ? -3.506 -3.467 0.563 1 97.12 65 PHE B CA 1
ATOM 2386 C C . PHE B 1 65 ? -4.078 -4.801 1.026 1 97.12 65 PHE B C 1
ATOM 2388 O O . PHE B 1 65 ? -4.258 -5.719 0.222 1 97.12 65 PHE B O 1
ATOM 2395 N N . ALA B 1 66 ? -4.281 -4.93 2.34 1 98 66 ALA B N 1
ATOM 2396 C CA . ALA B 1 66 ? -4.926 -6.129 2.865 1 98 66 ALA B CA 1
ATOM 2397 C C . ALA B 1 66 ? -6.312 -6.316 2.256 1 98 66 ALA B C 1
ATOM 2399 O O . ALA B 1 66 ? -6.707 -7.438 1.934 1 98 66 ALA B O 1
ATOM 2400 N N . ALA B 1 67 ? -7.027 -5.211 2.143 1 98.69 67 ALA B N 1
ATOM 2401 C CA . ALA B 1 67 ? -8.352 -5.266 1.527 1 98.69 67 ALA B CA 1
ATOM 2402 C C . ALA B 1 67 ? -8.258 -5.711 0.07 1 98.69 67 ALA B C 1
ATOM 2404 O O . ALA B 1 67 ? -9.031 -6.562 -0.374 1 98.69 67 ALA B O 1
ATOM 2405 N N . PHE B 1 68 ? -7.363 -5.168 -0.627 1 98.5 68 PHE B N 1
ATOM 2406 C CA . PHE B 1 68 ? -7.148 -5.555 -2.016 1 98.5 68 PHE B CA 1
ATOM 2407 C C . PHE B 1 68 ? -6.879 -7.051 -2.127 1 98.5 68 PHE B C 1
ATOM 2409 O O . PHE B 1 68 ? -7.496 -7.742 -2.939 1 98.5 68 PHE B O 1
ATOM 2416 N N . ALA B 1 69 ? -5.91 -7.504 -1.309 1 97.56 69 ALA B N 1
ATOM 2417 C CA . ALA B 1 69 ? -5.551 -8.922 -1.335 1 97.56 69 ALA B CA 1
ATOM 2418 C C . ALA B 1 69 ? -6.758 -9.797 -1.013 1 97.56 69 ALA B C 1
ATOM 2420 O O . ALA B 1 69 ? -6.969 -10.828 -1.646 1 97.56 69 ALA B O 1
ATOM 2421 N N . THR B 1 70 ? -7.539 -9.422 -0.039 1 98.5 70 THR B N 1
ATOM 2422 C CA . THR B 1 70 ? -8.719 -10.172 0.37 1 98.5 70 THR B CA 1
ATOM 2423 C C . THR B 1 70 ? -9.75 -10.219 -0.755 1 98.5 70 THR B C 1
ATOM 2425 O O . THR B 1 70 ? -10.289 -11.273 -1.068 1 98.5 70 THR B O 1
ATOM 2428 N N . MET B 1 71 ? -9.969 -9.086 -1.354 1 98.62 71 MET B N 1
ATOM 2429 C CA . MET B 1 71 ? -10.969 -9.023 -2.416 1 98.62 71 MET B CA 1
ATOM 2430 C C . MET B 1 71 ? -10.492 -9.766 -3.66 1 98.62 71 MET B C 1
ATOM 2432 O O . MET B 1 71 ? -11.297 -10.336 -4.395 1 98.62 71 MET B O 1
ATOM 2436 N N . TYR B 1 72 ? -9.211 -9.727 -3.895 1 97.75 72 TYR B N 1
ATOM 2437 C CA . TYR B 1 72 ? -8.68 -10.516 -5.004 1 97.75 72 TYR B CA 1
ATOM 2438 C C . TYR B 1 72 ? -8.891 -12.008 -4.77 1 97.75 72 TYR B C 1
ATOM 2440 O O . TYR B 1 72 ? -9.281 -12.734 -5.684 1 97.75 72 TYR B O 1
ATOM 2448 N N . ALA B 1 73 ? -8.516 -12.398 -3.547 1 97.25 73 ALA B N 1
ATOM 2449 C CA . ALA B 1 73 ? -8.75 -13.797 -3.205 1 97.25 73 ALA B CA 1
ATOM 2450 C C . ALA B 1 73 ? -10.219 -14.18 -3.387 1 97.25 73 ALA B C 1
ATOM 2452 O O . ALA B 1 73 ? -10.531 -15.25 -3.904 1 97.25 73 ALA B O 1
ATOM 2453 N N . GLU B 1 74 ? -11.109 -13.32 -2.914 1 97.44 74 GLU B N 1
ATOM 2454 C CA . GLU B 1 74 ? -12.539 -13.555 -3.104 1 97.44 74 GLU B CA 1
ATOM 2455 C C . GLU B 1 74 ? -12.891 -13.633 -4.586 1 97.44 74 GLU B C 1
ATOM 2457 O O . GLU B 1 74 ? -13.695 -14.477 -4.992 1 97.44 74 GLU B O 1
ATOM 2462 N N . TYR B 1 75 ? -12.344 -12.734 -5.371 1 97.75 75 TYR B N 1
ATOM 2463 C CA . TYR B 1 75 ? -12.547 -12.727 -6.816 1 97.75 75 TYR B CA 1
ATOM 2464 C C . TYR B 1 75 ? -12.188 -14.078 -7.426 1 97.75 75 TYR B C 1
ATOM 2466 O O . TYR B 1 75 ? -12.953 -14.633 -8.227 1 97.75 75 TYR B O 1
ATOM 2474 N N . LYS B 1 76 ? -11.055 -14.625 -7.051 1 96.31 76 LYS B N 1
ATOM 2475 C CA . LYS B 1 76 ? -10.594 -15.906 -7.57 1 96.31 76 LYS B CA 1
ATOM 2476 C C . LYS B 1 76 ? -11.484 -17.047 -7.086 1 96.31 76 LYS B C 1
ATOM 2478 O O . LYS B 1 76 ? -11.742 -18 -7.828 1 96.31 76 LYS B O 1
ATOM 2483 N N . PHE B 1 77 ? -11.859 -16.953 -5.859 1 95.5 77 PHE B N 1
ATOM 2484 C CA . PHE B 1 77 ? -12.758 -17.984 -5.32 1 95.5 77 PHE B CA 1
ATOM 2485 C C . PHE B 1 77 ? -14.055 -18.031 -6.113 1 95.5 77 PHE B C 1
ATOM 2487 O O . PHE B 1 77 ? -14.5 -19.109 -6.512 1 95.5 77 PHE B O 1
ATOM 2494 N N . VAL B 1 78 ? -14.664 -16.906 -6.348 1 95.75 78 VAL B N 1
ATOM 2495 C CA . VAL B 1 78 ? -15.93 -16.812 -7.074 1 95.75 78 VAL B CA 1
ATOM 2496 C C . VAL B 1 78 ? -15.734 -17.297 -8.508 1 95.75 78 VAL B C 1
ATOM 2498 O O . VAL B 1 78 ? -16.625 -17.922 -9.086 1 95.75 78 VAL B O 1
ATOM 2501 N N . GLU B 1 79 ? -14.617 -16.938 -9.086 1 95.62 79 GLU B N 1
ATOM 2502 C CA . GLU B 1 79 ? -14.289 -17.438 -10.414 1 95.62 79 GLU B CA 1
ATOM 2503 C C . GLU B 1 79 ? -14.305 -18.953 -10.453 1 95.62 79 GLU B C 1
ATOM 2505 O O . GLU B 1 79 ? -14.844 -19.547 -11.391 1 95.62 79 GLU B O 1
ATOM 2510 N N . ARG B 1 80 ? -13.75 -19.562 -9.469 1 93.56 80 ARG B N 1
ATOM 2511 C CA . ARG B 1 80 ? -13.727 -21.016 -9.375 1 93.56 80 ARG B CA 1
ATOM 2512 C C . ARG B 1 80 ? -15.133 -21.578 -9.211 1 93.56 80 ARG B C 1
ATOM 2514 O O . ARG B 1 80 ? -15.453 -22.641 -9.766 1 93.56 80 ARG B O 1
ATOM 2521 N N . VAL B 1 81 ? -15.93 -20.953 -8.391 1 92.56 81 VAL B N 1
ATOM 2522 C CA . VAL B 1 81 ? -17.312 -21.359 -8.219 1 92.56 81 VAL B CA 1
ATOM 2523 C C . VAL B 1 81 ? -18.031 -21.344 -9.57 1 92.56 81 VAL B C 1
ATOM 2525 O O . VAL B 1 81 ? -18.766 -22.266 -9.898 1 92.56 81 VAL B O 1
ATOM 2528 N N . HIS B 1 82 ? -17.828 -20.312 -10.352 1 94.19 82 HIS B N 1
ATOM 2529 C CA . HIS B 1 82 ? -18.422 -20.234 -11.688 1 94.19 82 HIS B CA 1
ATOM 2530 C C . HIS B 1 82 ? -17.938 -21.391 -12.562 1 94.19 82 HIS B C 1
ATOM 2532 O O . HIS B 1 82 ? -18.75 -22.016 -13.258 1 94.19 82 HIS B O 1
ATOM 2538 N N . GLU B 1 83 ? -16.656 -21.625 -12.531 1 93.5 83 GLU B N 1
ATOM 2539 C CA . GLU B 1 83 ? -16.078 -22.672 -13.359 1 93.5 83 GLU B CA 1
ATOM 2540 C C . GLU B 1 83 ? -16.656 -24.047 -13.016 1 93.5 83 GLU B C 1
ATOM 2542 O O . GLU B 1 83 ? -16.859 -24.875 -13.898 1 93.5 83 GLU B O 1
ATOM 2547 N N . THR B 1 84 ? -17 -24.234 -11.773 1 91.25 84 THR B N 1
ATOM 2548 C CA . THR B 1 84 ? -17.453 -25.531 -11.312 1 91.25 84 THR B CA 1
ATOM 2549 C C . THR B 1 84 ? -18.969 -25.672 -11.445 1 91.25 84 THR B C 1
ATOM 2551 O O . THR B 1 84 ? -19.469 -26.75 -11.734 1 91.25 84 THR B O 1
ATOM 2554 N N . THR B 1 85 ? -19.672 -24.594 -11.211 1 91.94 85 THR B N 1
ATOM 2555 C CA . THR B 1 85 ? -21.125 -24.719 -11.078 1 91.94 85 THR B CA 1
ATOM 2556 C C . THR B 1 85 ? -21.828 -23.938 -12.172 1 91.94 85 THR B C 1
ATOM 2558 O O . THR B 1 85 ? -23.016 -24.141 -12.422 1 91.94 85 THR B O 1
ATOM 2561 N N . GLY B 1 86 ? -21.125 -22.953 -12.766 1 92.62 86 GLY B N 1
ATOM 2562 C CA . GLY B 1 86 ? -21.766 -22.062 -13.727 1 92.62 86 GLY B CA 1
ATOM 2563 C C . GLY B 1 86 ? -22.562 -20.953 -13.07 1 92.62 86 GLY B C 1
ATOM 2564 O O . GLY B 1 86 ? -23.109 -20.078 -13.758 1 92.62 86 GLY B O 1
ATOM 2565 N N . ALA B 1 87 ? -22.469 -21.062 -11.797 1 91.38 87 ALA B N 1
ATOM 2566 C CA . ALA B 1 87 ? -23.219 -20.047 -11.062 1 91.38 87 ALA B CA 1
ATOM 2567 C C . ALA B 1 87 ? -22.469 -18.719 -11.062 1 91.38 87 ALA B C 1
ATOM 2569 O O . ALA B 1 87 ? -21.234 -18.688 -11.211 1 91.38 87 ALA B O 1
ATOM 2570 N N . VAL B 1 88 ? -23.047 -17.562 -11.023 1 93.94 88 VAL B N 1
ATOM 2571 C CA . VAL B 1 88 ? -22.5 -16.219 -10.883 1 93.94 88 VAL B CA 1
ATOM 2572 C C . VAL B 1 88 ? -21.891 -15.773 -12.203 1 93.94 88 VAL B C 1
ATOM 2574 O O . VAL B 1 88 ? -21.062 -16.484 -12.781 1 93.94 88 VAL B O 1
ATOM 2577 N N . SER B 1 89 ? -22.141 -14.758 -12.719 1 95.44 89 SER B N 1
ATOM 2578 C CA . SER B 1 89 ? -21.641 -14.188 -13.961 1 95.44 89 SER B CA 1
ATOM 2579 C C . SER B 1 89 ? -20.203 -13.727 -13.812 1 95.44 89 SER B C 1
ATOM 2581 O O . SER B 1 89 ? -19.875 -12.961 -12.891 1 95.44 89 SER B O 1
ATOM 2583 N N . PRO B 1 90 ? -19.312 -14.172 -14.711 1 97.12 90 PRO B N 1
ATOM 2584 C CA . PRO B 1 90 ? -17.938 -13.695 -14.664 1 97.12 90 PRO B CA 1
ATOM 2585 C C . PRO B 1 90 ? -17.828 -12.18 -14.797 1 97.12 90 PRO B C 1
ATOM 2587 O O . PRO B 1 90 ? -16.938 -11.562 -14.195 1 97.12 90 PRO B O 1
ATOM 2590 N N . ARG B 1 91 ? -18.672 -11.672 -15.594 1 97.94 91 ARG B N 1
ATOM 2591 C CA . ARG B 1 91 ? -18.672 -10.227 -15.758 1 97.94 91 ARG B CA 1
ATOM 2592 C C . ARG B 1 91 ? -19 -9.523 -14.445 1 97.94 91 ARG B C 1
ATOM 2594 O O . ARG B 1 91 ? -18.359 -8.547 -14.078 1 97.94 91 ARG B O 1
ATOM 2601 N N . LEU B 1 92 ? -20 -9.961 -13.766 1 98.19 92 LEU B N 1
ATOM 2602 C CA . LEU B 1 92 ? -20.391 -9.383 -12.484 1 98.19 92 LEU B CA 1
ATOM 2603 C C . LEU B 1 92 ? -19.266 -9.469 -11.469 1 98.19 92 LEU B C 1
ATOM 2605 O O . LEU B 1 92 ? -19 -8.516 -10.734 1 98.19 92 LEU B O 1
ATOM 2609 N N . ASN B 1 93 ? -18.641 -10.602 -11.453 1 98.25 93 ASN B N 1
ATOM 2610 C CA . ASN B 1 93 ? -17.5 -10.82 -10.562 1 98.25 93 ASN B CA 1
ATOM 2611 C C . ASN B 1 93 ? -16.359 -9.867 -10.867 1 98.25 93 ASN B C 1
ATOM 2613 O O . ASN B 1 93 ? -15.773 -9.273 -9.961 1 98.25 93 ASN B O 1
ATOM 2617 N N . LYS B 1 94 ? -16.016 -9.695 -12.125 1 98.44 94 LYS B N 1
ATOM 2618 C CA . LYS B 1 94 ? -14.953 -8.797 -12.555 1 98.44 94 LYS B CA 1
ATOM 2619 C C . LYS B 1 94 ? -15.281 -7.348 -12.203 1 98.44 94 LYS B C 1
ATOM 2621 O O . LYS B 1 94 ? -14.422 -6.602 -11.734 1 98.44 94 LYS B O 1
ATOM 2626 N N . VAL B 1 95 ? -16.484 -6.973 -12.461 1 98.69 95 VAL B N 1
ATOM 2627 C CA . VAL B 1 95 ? -16.922 -5.617 -12.156 1 98.69 95 VAL B CA 1
ATOM 2628 C C . VAL B 1 95 ? -16.859 -5.371 -10.656 1 98.69 95 VAL B C 1
ATOM 2630 O O . VAL B 1 95 ? -16.406 -4.312 -10.211 1 98.69 95 VAL B O 1
ATOM 2633 N N . SER B 1 96 ? -17.312 -6.332 -9.859 1 98.69 96 SER B N 1
ATOM 2634 C CA . SER B 1 96 ? -17.25 -6.223 -8.406 1 98.69 96 SER B CA 1
ATOM 2635 C C . SER B 1 96 ? -15.812 -5.992 -7.93 1 98.69 96 SER B C 1
ATOM 2637 O O . SER B 1 96 ? -15.562 -5.098 -7.121 1 98.69 96 SER B O 1
ATOM 2639 N N . PHE B 1 97 ? -14.922 -6.77 -8.477 1 98.69 97 PHE B N 1
ATOM 2640 C CA . PHE B 1 97 ? -13.516 -6.625 -8.109 1 98.69 97 PHE B CA 1
ATOM 2641 C C . PHE B 1 97 ? -12.992 -5.254 -8.516 1 98.69 97 PHE B C 1
ATOM 2643 O O . PHE B 1 97 ? -12.227 -4.633 -7.777 1 98.69 97 PHE B O 1
ATOM 2650 N N . GLY B 1 98 ? -13.375 -4.742 -9.68 1 98.75 98 GLY B N 1
ATOM 2651 C CA . GLY B 1 98 ? -13.008 -3.406 -10.125 1 98.75 98 GLY B CA 1
ATOM 2652 C C . GLY B 1 98 ? -13.43 -2.318 -9.148 1 98.75 98 GLY B C 1
ATOM 2653 O O . GLY B 1 98 ? -12.648 -1.418 -8.844 1 98.75 98 GLY B O 1
ATOM 2654 N N . PHE B 1 99 ? -14.633 -2.432 -8.648 1 98.88 99 PHE B N 1
ATOM 2655 C CA . PHE B 1 99 ? -15.117 -1.478 -7.66 1 98.88 99 PHE B CA 1
ATOM 2656 C C . PHE B 1 99 ? -14.297 -1.562 -6.379 1 98.88 99 PHE B C 1
ATOM 2658 O O . PHE B 1 99 ? -14.023 -0.543 -5.746 1 98.88 99 PHE B O 1
ATOM 2665 N N . GLY B 1 100 ? -13.93 -2.807 -6.012 1 98.81 100 GLY B N 1
ATOM 2666 C CA . GLY B 1 100 ? -13.055 -2.988 -4.859 1 98.81 100 GLY B CA 1
ATOM 2667 C C . GLY B 1 100 ? -11.711 -2.305 -5.016 1 98.81 100 GLY B C 1
ATOM 2668 O O . GLY B 1 100 ? -11.227 -1.669 -4.078 1 98.81 100 GLY B O 1
ATOM 2669 N N . ILE B 1 101 ? -11.117 -2.414 -6.203 1 98.69 101 ILE B N 1
ATOM 2670 C CA . ILE B 1 101 ? -9.82 -1.803 -6.477 1 98.69 101 ILE B CA 1
ATOM 2671 C C . ILE B 1 101 ? -9.922 -0.287 -6.316 1 98.69 101 ILE B C 1
ATOM 2673 O O . ILE B 1 101 ? -9.078 0.332 -5.66 1 98.69 101 ILE B O 1
ATOM 2677 N N . ILE B 1 102 ? -10.945 0.287 -6.887 1 98.81 102 ILE B N 1
ATOM 2678 C CA . ILE B 1 102 ? -11.133 1.733 -6.824 1 98.81 102 ILE B CA 1
ATOM 2679 C C . ILE B 1 102 ? -11.305 2.168 -5.371 1 98.81 102 ILE B C 1
ATOM 2681 O O . ILE B 1 102 ? -10.766 3.195 -4.957 1 98.81 102 ILE B O 1
ATOM 2685 N N . SER B 1 103 ? -12.047 1.385 -4.609 1 98.88 103 SER B N 1
ATOM 2686 C CA . SER B 1 103 ? -12.219 1.673 -3.188 1 98.88 103 SER B CA 1
ATOM 2687 C C . SER B 1 103 ? -10.891 1.663 -2.451 1 98.88 103 SER B C 1
ATOM 2689 O O . SER B 1 103 ? -10.625 2.535 -1.623 1 98.88 103 SER B O 1
ATOM 2691 N N . CYS B 1 104 ? -10.023 0.713 -2.748 1 98.69 104 CYS B N 1
ATOM 2692 C CA . CYS B 1 104 ? -8.711 0.612 -2.109 1 98.69 104 CYS B CA 1
ATOM 2693 C C . CYS B 1 104 ? -7.832 1.797 -2.484 1 98.69 104 CYS B C 1
ATOM 2695 O O . CYS B 1 104 ? -7.09 2.314 -1.647 1 98.69 104 CYS B O 1
ATOM 2697 N N . VAL B 1 105 ? -7.898 2.207 -3.732 1 98.44 105 VAL B N 1
ATOM 2698 C CA . VAL B 1 105 ? -7.168 3.395 -4.16 1 98.44 105 VAL B CA 1
ATOM 2699 C C . VAL B 1 105 ? -7.664 4.613 -3.385 1 98.44 105 VAL B C 1
ATOM 2701 O O . VAL B 1 105 ? -6.863 5.445 -2.945 1 98.44 105 VAL B O 1
ATOM 2704 N N . GLY B 1 106 ? -8.992 4.715 -3.287 1 98.62 106 GLY B N 1
ATOM 2705 C CA . GLY B 1 106 ? -9.555 5.781 -2.469 1 98.62 106 GLY B CA 1
ATOM 2706 C C . GLY B 1 106 ? -9.023 5.789 -1.051 1 98.62 106 GLY B C 1
ATOM 2707 O O . GLY B 1 106 ? -8.711 6.852 -0.507 1 98.62 106 GLY B O 1
ATOM 2708 N N . MET B 1 107 ? -8.906 4.629 -0.472 1 98.31 107 MET B N 1
ATOM 2709 C CA . MET B 1 107 ? -8.375 4.52 0.885 1 98.31 107 MET B CA 1
ATOM 2710 C C . MET B 1 107 ? -6.926 4.98 0.944 1 98.31 107 MET B C 1
ATOM 2712 O O . MET B 1 107 ? -6.504 5.602 1.922 1 98.31 107 MET B O 1
ATOM 2716 N N . CYS B 1 108 ? -6.125 4.691 -0.074 1 98.06 108 CYS B N 1
ATOM 2717 C CA . CYS B 1 108 ? -4.738 5.145 -0.125 1 98.06 108 CYS B CA 1
ATOM 2718 C C . CYS B 1 108 ? -4.664 6.664 -0.203 1 98.06 108 CYS B C 1
ATOM 2720 O O . CYS B 1 108 ? -3.785 7.281 0.403 1 98.06 108 CYS B O 1
ATOM 2722 N N . LEU B 1 109 ? -5.559 7.23 -0.976 1 98.31 109 LEU B N 1
ATOM 2723 C CA . LEU B 1 109 ? -5.617 8.688 -1.036 1 98.31 109 LEU B CA 1
ATOM 2724 C C . LEU B 1 109 ? -5.91 9.281 0.339 1 98.31 109 LEU B C 1
ATOM 2726 O O . LEU B 1 109 ? -5.23 10.203 0.78 1 98.31 109 LEU B O 1
ATOM 2730 N N . VAL B 1 110 ? -6.922 8.68 0.998 1 97.62 110 VAL B N 1
ATOM 2731 C CA . VAL B 1 110 ? -7.289 9.156 2.328 1 97.62 110 VAL B CA 1
ATOM 2732 C C . VAL B 1 110 ? -6.117 8.969 3.287 1 97.62 110 VAL B C 1
ATOM 2734 O O . VAL B 1 110 ? -5.883 9.805 4.16 1 97.62 110 VAL B O 1
ATOM 2737 N N . ALA B 1 111 ? -5.355 7.895 3.104 1 97.5 111 ALA B N 1
ATOM 2738 C CA . ALA B 1 111 ? -4.246 7.551 3.988 1 97.5 111 ALA B CA 1
ATOM 2739 C C . ALA B 1 111 ? -3.094 8.539 3.834 1 97.5 111 ALA B C 1
ATOM 2741 O O . ALA B 1 111 ? -2.348 8.789 4.785 1 97.5 111 ALA B O 1
ATOM 2742 N N . THR B 1 112 ? -2.961 9.109 2.623 1 97.25 112 THR B N 1
ATOM 2743 C CA . THR B 1 112 ? -1.739 9.859 2.352 1 97.25 112 THR B CA 1
ATOM 2744 C C . THR B 1 112 ? -2.043 11.344 2.195 1 97.25 112 THR B C 1
ATOM 2746 O O . THR B 1 112 ? -1.14 12.18 2.275 1 97.25 112 THR B O 1
ATOM 2749 N N . PHE B 1 113 ? -3.295 11.711 1.908 1 96.81 113 PHE B N 1
ATOM 2750 C CA . PHE B 1 113 ? -3.736 13.102 1.868 1 96.81 113 PHE B CA 1
ATOM 2751 C C . PHE B 1 113 ? -4.586 13.438 3.088 1 96.81 113 PHE B C 1
ATOM 2753 O O . PHE B 1 113 ? -5.746 13.023 3.174 1 96.81 113 PHE B O 1
ATOM 2760 N N . GLN B 1 114 ? -3.998 14.203 3.969 1 93.62 114 GLN B N 1
ATOM 2761 C CA . GLN B 1 114 ? -4.742 14.602 5.16 1 93.62 114 GLN B CA 1
ATOM 2762 C C . GLN B 1 114 ? -5.762 15.695 4.832 1 93.62 114 GLN B C 1
ATOM 2764 O O . GLN B 1 114 ? -5.492 16.578 4.02 1 93.62 114 GLN B O 1
ATOM 2769 N N . GLU B 1 115 ? -6.863 15.641 5.527 1 91.06 115 GLU B N 1
ATOM 2770 C CA . GLU B 1 115 ? -7.949 16.578 5.246 1 91.06 115 GLU B CA 1
ATOM 2771 C C . GLU B 1 115 ? -7.551 18 5.605 1 91.06 115 GLU B C 1
ATOM 2773 O O . GLU B 1 115 ? -8.07 18.969 5.023 1 91.06 115 GLU B O 1
ATOM 2778 N N . THR B 1 116 ? -6.578 18.109 6.512 1 89.62 116 THR B N 1
ATOM 2779 C CA . THR B 1 116 ? -6.16 19.453 6.934 1 89.62 116 THR B CA 1
ATOM 2780 C C . THR B 1 116 ? -5.09 20 6 1 89.62 116 THR B C 1
ATOM 2782 O O . THR B 1 116 ? -4.746 21.188 6.074 1 89.62 116 THR B O 1
ATOM 2785 N N . THR B 1 117 ? -4.562 19.266 5.133 1 90.44 117 THR B N 1
ATOM 2786 C CA . THR B 1 117 ? -3.484 19.688 4.242 1 90.44 117 THR B CA 1
ATOM 2787 C C . THR B 1 117 ? -4.004 19.875 2.82 1 90.44 117 THR B C 1
ATOM 2789 O O . THR B 1 117 ? -3.965 20.984 2.289 1 90.44 117 THR B O 1
ATOM 2792 N N . VAL B 1 118 ? -4.512 18.859 2.281 1 93.44 118 VAL B N 1
ATOM 2793 C CA . VAL B 1 118 ? -5.121 18.906 0.957 1 93.44 118 VAL B CA 1
ATOM 2794 C C . VAL B 1 118 ? -6.523 18.312 1.006 1 93.44 118 VAL B C 1
ATOM 2796 O O . VAL B 1 118 ? -6.734 17.172 0.569 1 93.44 118 VAL B O 1
ATOM 2799 N N . MET B 1 119 ? -7.473 19.094 1.345 1 93.06 119 MET B N 1
ATOM 2800 C CA . MET B 1 119 ? -8.828 18.656 1.647 1 93.06 119 MET B CA 1
ATOM 2801 C C . MET B 1 119 ? -9.508 18.094 0.401 1 93.06 119 MET B C 1
ATOM 2803 O O . MET B 1 119 ? -10.195 17.078 0.466 1 93.06 119 MET B O 1
ATOM 2807 N N . ALA B 1 120 ? -9.344 18.766 -0.691 1 93.62 120 ALA B N 1
ATOM 2808 C CA . ALA B 1 120 ? -10.031 18.375 -1.918 1 93.62 120 ALA B CA 1
ATOM 2809 C C . ALA B 1 120 ? -9.68 16.953 -2.318 1 93.62 120 ALA B C 1
ATOM 2811 O O . ALA B 1 120 ? -10.562 16.156 -2.627 1 93.62 120 ALA B O 1
ATOM 2812 N N . VAL B 1 121 ? -8.391 16.594 -2.326 1 96.5 121 VAL B N 1
ATOM 2813 C CA . VAL B 1 121 ? -7.949 15.266 -2.727 1 96.5 121 VAL B CA 1
ATOM 2814 C C . VAL B 1 121 ? -8.391 14.234 -1.683 1 96.5 121 VAL B C 1
ATOM 2816 O O . VAL B 1 121 ? -8.828 13.141 -2.029 1 96.5 121 VAL B O 1
ATOM 2819 N N . HIS B 1 122 ? -8.32 14.648 -0.392 1 96.31 122 HIS B N 1
ATOM 2820 C CA . HIS B 1 122 ? -8.805 13.781 0.675 1 96.31 122 HIS B CA 1
ATOM 2821 C C . HIS B 1 122 ? -10.273 13.43 0.48 1 96.31 122 HIS B C 1
ATOM 2823 O O . HIS B 1 122 ? -10.656 12.266 0.57 1 96.31 122 HIS B O 1
ATOM 2829 N N . ASP B 1 123 ? -11.062 14.438 0.173 1 95.25 123 ASP B N 1
ATOM 2830 C CA . ASP B 1 123 ? -12.5 14.242 0.018 1 95.25 123 ASP B CA 1
ATOM 2831 C C . ASP B 1 123 ? -12.812 13.352 -1.184 1 95.25 123 ASP B C 1
ATOM 2833 O O . ASP B 1 123 ? -13.734 12.531 -1.139 1 95.25 123 ASP B O 1
ATOM 2837 N N . VAL B 1 124 ? -12.078 13.531 -2.238 1 97.12 124 VAL B N 1
ATOM 2838 C CA . VAL B 1 124 ? -12.242 12.656 -3.393 1 97.12 124 VAL B CA 1
ATOM 2839 C C . VAL B 1 124 ? -11.914 11.211 -2.998 1 97.12 124 VAL B C 1
ATOM 2841 O O . VAL B 1 124 ? -12.648 10.289 -3.352 1 97.12 124 VAL B O 1
ATOM 2844 N N . GLY B 1 125 ? -10.805 11.023 -2.289 1 98.06 125 GLY B N 1
ATOM 2845 C CA . GLY B 1 125 ? -10.453 9.703 -1.796 1 98.06 125 GLY B CA 1
ATOM 2846 C C . GLY B 1 125 ? -11.523 9.086 -0.922 1 98.06 125 GLY B C 1
ATOM 2847 O O . GLY B 1 125 ? -11.859 7.906 -1.08 1 98.06 125 GLY B O 1
ATOM 2848 N N . ALA B 1 126 ? -12.062 9.875 -0.033 1 97.25 126 ALA B N 1
ATOM 2849 C CA . ALA B 1 126 ? -13.117 9.398 0.861 1 97.25 126 ALA B CA 1
ATOM 2850 C C . ALA B 1 126 ? -14.359 8.984 0.077 1 97.25 126 ALA B C 1
ATOM 2852 O O . ALA B 1 126 ? -14.969 7.953 0.367 1 97.25 126 ALA B O 1
ATOM 2853 N N . LEU B 1 127 ? -14.719 9.789 -0.891 1 97.62 127 LEU B N 1
ATOM 2854 C CA . LEU B 1 127 ? -15.875 9.477 -1.722 1 97.62 127 LEU B CA 1
ATOM 2855 C C . LEU B 1 127 ? -15.656 8.172 -2.48 1 97.62 127 LEU B C 1
ATOM 2857 O O . LEU B 1 127 ? -16.531 7.309 -2.512 1 97.62 127 LEU B O 1
ATOM 2861 N N . LEU B 1 128 ? -14.461 8.016 -3.09 1 98.62 128 LEU B N 1
ATOM 2862 C CA . LEU B 1 128 ? -14.141 6.781 -3.801 1 98.62 128 LEU B CA 1
ATOM 2863 C C . LEU B 1 128 ? -14.188 5.582 -2.861 1 98.62 128 LEU B C 1
ATOM 2865 O O . LEU B 1 128 ? -14.773 4.551 -3.199 1 98.62 128 LEU B O 1
ATOM 2869 N N . PHE B 1 129 ? -13.609 5.766 -1.709 1 98.62 129 PHE B N 1
ATOM 2870 C CA . PHE B 1 129 ? -13.547 4.676 -0.739 1 98.62 129 PHE B CA 1
ATOM 2871 C C . PHE B 1 129 ? -14.945 4.223 -0.342 1 98.62 129 PHE B C 1
ATOM 2873 O O . PHE B 1 129 ? -15.266 3.037 -0.434 1 98.62 129 PHE B O 1
ATOM 2880 N N . PHE B 1 130 ? -15.797 5.133 0.031 1 98.56 130 PHE B N 1
ATOM 2881 C CA . PHE B 1 130 ? -17.094 4.805 0.599 1 98.56 130 PHE B CA 1
ATOM 2882 C C . PHE B 1 130 ? -18.062 4.363 -0.491 1 98.56 130 PHE B C 1
ATOM 2884 O O . PHE B 1 130 ? -18.719 3.326 -0.364 1 98.56 130 PHE B O 1
ATOM 2891 N N . LEU B 1 131 ? -18.172 5.121 -1.562 1 98.56 131 LEU B N 1
ATOM 2892 C CA . LEU B 1 131 ? -19.172 4.824 -2.582 1 98.56 131 LEU B CA 1
ATOM 2893 C C . LEU B 1 131 ? -18.828 3.535 -3.32 1 98.56 131 LEU B C 1
ATOM 2895 O O . LEU B 1 131 ? -19.688 2.693 -3.547 1 98.56 131 LEU B O 1
ATOM 2899 N N . PHE B 1 132 ? -17.578 3.381 -3.662 1 98.81 132 PHE B N 1
ATOM 2900 C CA . PHE B 1 132 ? -17.188 2.172 -4.379 1 98.81 132 PHE B CA 1
ATOM 2901 C C . PHE B 1 132 ? -17.094 0.985 -3.43 1 98.81 132 PHE B C 1
ATOM 2903 O O . PHE B 1 132 ? -17.312 -0.16 -3.83 1 98.81 132 PHE B O 1
ATOM 2910 N N . GLY B 1 133 ? -16.75 1.262 -2.168 1 98.75 133 GLY B N 1
ATOM 2911 C CA . GLY B 1 133 ? -16.797 0.202 -1.174 1 98.75 133 GLY B CA 1
ATOM 2912 C C . GLY B 1 133 ? -18.188 -0.355 -0.955 1 98.75 133 GLY B C 1
ATOM 2913 O O . GLY B 1 133 ? -18.375 -1.572 -0.892 1 98.75 133 GLY B O 1
ATOM 2914 N N . VAL B 1 134 ? -19.156 0.527 -0.835 1 98.81 134 VAL B N 1
ATOM 2915 C CA . VAL B 1 134 ? -20.531 0.101 -0.635 1 98.81 134 VAL B CA 1
ATOM 2916 C C . VAL B 1 134 ? -21.031 -0.648 -1.87 1 98.81 134 VAL B C 1
ATOM 2918 O O . VAL B 1 134 ? -21.719 -1.661 -1.754 1 98.81 134 VAL B O 1
ATOM 2921 N N . THR B 1 135 ? -20.703 -0.163 -3.041 1 98.88 135 THR B N 1
ATOM 2922 C CA . THR B 1 135 ? -21.094 -0.833 -4.277 1 98.88 135 THR B CA 1
ATOM 2923 C C . THR B 1 135 ? -20.5 -2.238 -4.34 1 98.88 135 THR B C 1
ATOM 2925 O O . THR B 1 135 ? -21.188 -3.191 -4.707 1 98.88 135 THR B O 1
ATOM 2928 N N . TYR B 1 136 ? -19.234 -2.342 -3.99 1 98.88 136 TYR B N 1
ATOM 2929 C CA . TYR B 1 136 ? -18.594 -3.654 -3.91 1 98.88 136 TYR B CA 1
ATOM 2930 C C . TYR B 1 136 ? -19.391 -4.582 -2.992 1 98.88 136 TYR B C 1
ATOM 2932 O O . TYR B 1 136 ? -19.672 -5.727 -3.352 1 98.88 136 TYR B O 1
ATOM 2940 N N . ALA B 1 137 ? -19.719 -4.082 -1.816 1 98.75 137 ALA B N 1
ATOM 2941 C CA . ALA B 1 137 ? -20.422 -4.902 -0.833 1 98.75 137 ALA B CA 1
ATOM 2942 C C . ALA B 1 137 ? -21.781 -5.352 -1.363 1 98.75 137 ALA B C 1
ATOM 2944 O O . ALA B 1 137 ? -22.188 -6.5 -1.176 1 98.75 137 ALA B O 1
ATOM 2945 N N . VAL B 1 138 ? -22.453 -4.465 -2.021 1 98.75 138 VAL B N 1
ATOM 2946 C CA . VAL B 1 138 ? -23.781 -4.781 -2.561 1 98.75 138 VAL B CA 1
ATOM 2947 C C . VAL B 1 138 ? -23.656 -5.855 -3.637 1 98.75 138 VAL B C 1
ATOM 2949 O O . VAL B 1 138 ? -24.375 -6.855 -3.613 1 98.75 138 VAL B O 1
ATOM 2952 N N . ILE B 1 139 ? -22.734 -5.664 -4.574 1 98.75 139 ILE B N 1
ATOM 2953 C CA . ILE B 1 139 ? -22.578 -6.621 -5.664 1 98.75 139 ILE B CA 1
ATOM 2954 C C . ILE B 1 139 ? -22.141 -7.973 -5.098 1 98.75 139 ILE B C 1
ATOM 2956 O O . ILE B 1 139 ? -22.641 -9.016 -5.527 1 98.75 139 ILE B O 1
ATOM 2960 N N . GLN B 1 140 ? -21.25 -7.926 -4.129 1 98.44 140 GLN B N 1
ATOM 2961 C CA . GLN B 1 140 ? -20.797 -9.18 -3.535 1 98.44 140 GLN B CA 1
ATOM 2962 C C . GLN B 1 140 ? -21.922 -9.891 -2.803 1 98.44 140 GLN B C 1
ATOM 2964 O O . GLN B 1 140 ? -21.969 -11.125 -2.76 1 98.44 140 GLN B O 1
ATOM 2969 N N . SER B 1 141 ? -22.828 -9.094 -2.18 1 98.12 141 SER B N 1
ATOM 2970 C CA . SER B 1 141 ? -24.016 -9.703 -1.574 1 98.12 141 SER B CA 1
ATOM 2971 C C . SER B 1 141 ? -24.859 -10.422 -2.617 1 98.12 141 SER B C 1
ATOM 2973 O O . SER B 1 141 ? -25.297 -11.555 -2.393 1 98.12 141 SER B O 1
ATOM 2975 N N . VAL B 1 142 ? -25.078 -9.82 -3.764 1 97.88 142 VAL B N 1
ATOM 2976 C CA . VAL B 1 142 ? -25.828 -10.43 -4.855 1 97.88 142 VAL B CA 1
ATOM 2977 C C . VAL B 1 142 ? -25.109 -11.695 -5.328 1 97.88 142 VAL B C 1
ATOM 2979 O O . VAL B 1 142 ? -25.734 -12.742 -5.516 1 97.88 142 VAL B O 1
ATOM 2982 N N . ILE B 1 143 ? -23.828 -11.617 -5.465 1 97.44 143 ILE B N 1
ATOM 2983 C CA . ILE B 1 143 ? -23.016 -12.742 -5.91 1 97.44 143 ILE B CA 1
ATOM 2984 C C . ILE B 1 143 ? -23.141 -13.898 -4.922 1 97.44 143 ILE B C 1
ATOM 2986 O O . ILE B 1 143 ? -23.219 -15.062 -5.328 1 97.44 143 ILE B O 1
ATOM 2990 N N . SER B 1 144 ? -23.156 -13.547 -3.648 1 96.12 144 SER B N 1
ATOM 2991 C CA . SER B 1 144 ? -23.281 -14.586 -2.633 1 96.12 144 SER B CA 1
ATOM 2992 C C . SER B 1 144 ? -24.609 -15.336 -2.773 1 96.12 144 SER B C 1
ATOM 2994 O O . SER B 1 144 ? -24.641 -16.562 -2.635 1 96.12 144 SER B O 1
ATOM 2996 N N . TYR B 1 145 ? -25.75 -14.625 -3.051 1 96.38 145 TYR B N 1
ATOM 2997 C CA . TYR B 1 145 ? -27.047 -15.273 -3.248 1 96.38 145 TYR B CA 1
ATOM 2998 C C . TYR B 1 145 ? -27.031 -16.141 -4.504 1 96.38 145 TYR B C 1
ATOM 3000 O O . TYR B 1 145 ? -27.562 -17.25 -4.5 1 96.38 145 TYR B O 1
ATOM 3008 N N . ARG B 1 146 ? -26.422 -15.68 -5.512 1 94.62 146 ARG B N 1
ATOM 3009 C CA . ARG B 1 146 ? -26.375 -16.422 -6.77 1 94.62 146 ARG B CA 1
ATOM 3010 C C . ARG B 1 146 ? -25.484 -17.656 -6.645 1 94.62 146 ARG B C 1
ATOM 3012 O O . ARG B 1 146 ? -25.734 -18.656 -7.305 1 94.62 146 ARG B O 1
ATOM 3019 N N . GLY B 1 147 ? -24.484 -17.547 -5.926 1 92.25 147 GLY B N 1
ATOM 3020 C CA . GLY B 1 147 ? -23.547 -18.641 -5.758 1 92.25 147 GLY B CA 1
ATOM 3021 C C . GLY B 1 147 ? -24.016 -19.688 -4.758 1 92.25 147 GLY B C 1
ATOM 3022 O O . GLY B 1 147 ? -23.406 -20.75 -4.617 1 92.25 147 GLY B O 1
ATOM 3023 N N . HIS B 1 148 ? -25.031 -19.375 -3.984 1 90.31 148 HIS B N 1
ATOM 3024 C CA . HIS B 1 148 ? -25.578 -20.344 -3.043 1 90.31 148 HIS B CA 1
ATOM 3025 C C . HIS B 1 148 ? -26.188 -21.531 -3.771 1 90.31 148 HIS B C 1
ATOM 3027 O O . HIS B 1 148 ? -26.875 -21.375 -4.777 1 90.31 148 HIS B O 1
ATOM 3033 N N . PRO B 1 149 ? -25.844 -22.641 -3.211 1 88.19 149 PRO B N 1
ATOM 3034 C CA . PRO B 1 149 ? -25.219 -23.031 -1.942 1 88.19 149 PRO B CA 1
ATOM 3035 C C . PRO B 1 149 ? -23.734 -23.344 -2.09 1 88.19 149 PRO B C 1
ATOM 3037 O O . PRO B 1 149 ? -23.125 -23.875 -1.164 1 88.19 149 PRO B O 1
ATOM 3040 N N . TYR B 1 150 ? -23.203 -23.141 -3.211 1 80.5 150 TYR B N 1
ATOM 3041 C CA . TYR B 1 150 ? -21.859 -23.594 -3.518 1 80.5 150 TYR B CA 1
ATOM 3042 C C . TYR B 1 150 ? -20.812 -22.688 -2.877 1 80.5 150 TYR B C 1
ATOM 3044 O O . TYR B 1 150 ? -19.641 -23.047 -2.777 1 80.5 150 TYR B O 1
ATOM 3052 N N . GLY B 1 151 ? -21.219 -21.625 -2.379 1 78.38 151 GLY B N 1
ATOM 3053 C 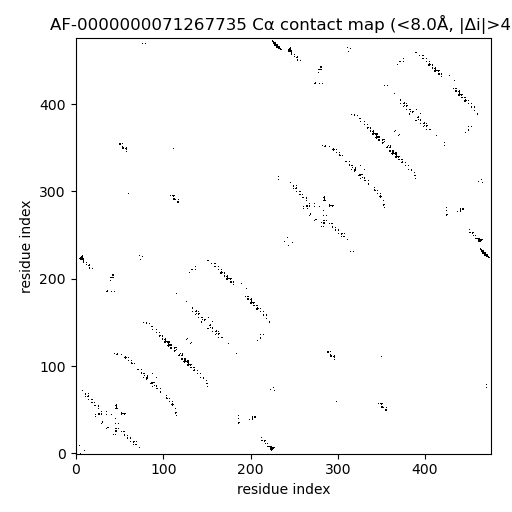CA . GLY B 1 151 ? -20.312 -20.672 -1.748 1 78.38 151 GLY B CA 1
ATOM 3054 C C . GLY B 1 151 ? -20.531 -20.547 -0.252 1 78.38 151 GLY B C 1
ATOM 3055 O O . GLY B 1 151 ? -19.938 -21.297 0.534 1 78.38 151 GLY B O 1
ATOM 3056 N N . CYS B 1 152 ? -21.422 -19.688 -0.011 1 84.62 152 CYS B N 1
ATOM 3057 C CA . CYS B 1 152 ? -21.656 -19.438 1.405 1 84.62 152 CYS B CA 1
ATOM 3058 C C . CYS B 1 152 ? -23.062 -19.891 1.812 1 84.62 152 CYS B C 1
ATOM 3060 O O . CYS B 1 152 ? -23.891 -20.219 0.956 1 84.62 152 CYS B O 1
ATOM 3062 N N . SER B 1 153 ? -23.281 -20.047 3.066 1 89.81 153 SER B N 1
ATOM 3063 C CA . SER B 1 153 ? -24.594 -20.453 3.592 1 89.81 153 SER B CA 1
ATOM 3064 C C . SER B 1 153 ? -25.609 -19.328 3.416 1 89.81 153 SER B C 1
ATOM 3066 O O . SER B 1 153 ? -25.25 -18.172 3.207 1 89.81 153 SER B O 1
ATOM 3068 N N . LYS B 1 154 ? -26.812 -19.719 3.48 1 94 154 LYS B N 1
ATOM 3069 C CA . LYS B 1 154 ? -27.891 -18.75 3.354 1 94 154 LYS B CA 1
ATOM 3070 C C . LYS B 1 154 ? -27.828 -17.703 4.469 1 94 154 LYS B C 1
ATOM 3072 O O . LYS B 1 154 ? -28.125 -16.531 4.246 1 94 154 LYS B O 1
ATOM 3077 N N . CYS B 1 155 ? -27.422 -18.125 5.621 1 94.75 155 CYS B N 1
ATOM 3078 C CA . CYS B 1 155 ? -27.281 -17.219 6.75 1 94.75 155 CYS B CA 1
ATOM 3079 C C . CYS B 1 155 ? -26.25 -16.141 6.457 1 94.75 155 CYS B C 1
ATOM 3081 O O . CYS B 1 155 ? -26.484 -14.961 6.715 1 94.75 155 CYS B O 1
ATOM 3083 N N . ILE B 1 156 ? -25.188 -16.531 5.91 1 95.75 156 ILE B N 1
ATOM 3084 C CA . ILE B 1 156 ? -24.109 -15.586 5.582 1 95.75 156 ILE B CA 1
ATOM 3085 C C . ILE B 1 156 ? -24.594 -14.633 4.488 1 95.75 156 ILE B C 1
ATOM 3087 O O . ILE B 1 156 ? -24.281 -13.445 4.516 1 95.75 156 ILE B O 1
ATOM 3091 N N . CYS B 1 157 ? -25.359 -15.125 3.51 1 96.5 157 CYS B N 1
ATOM 3092 C CA . CYS B 1 157 ? -25.922 -14.266 2.479 1 96.5 157 CYS B CA 1
ATOM 3093 C C . CYS B 1 157 ? -26.766 -13.156 3.096 1 96.5 157 CYS B C 1
ATOM 3095 O O . CYS B 1 157 ? -26.656 -12 2.701 1 96.5 157 CYS B O 1
ATOM 3097 N N . HIS B 1 158 ? -27.562 -13.578 4.07 1 97.62 158 HIS B N 1
ATOM 3098 C CA . HIS B 1 158 ? -28.422 -12.609 4.738 1 97.62 158 HIS B CA 1
ATOM 3099 C C . HIS B 1 158 ? -27.609 -11.57 5.496 1 97.62 158 HIS B C 1
ATOM 3101 O O . HIS B 1 158 ? -27.922 -10.383 5.469 1 97.62 158 HIS B O 1
ATOM 3107 N N . PHE B 1 159 ? -26.562 -12.008 6.18 1 97.44 159 PHE B N 1
ATOM 3108 C CA . PHE B 1 159 ? -25.703 -11.094 6.922 1 97.44 159 PHE B CA 1
ATOM 3109 C C . PHE B 1 159 ? -25.031 -10.109 5.98 1 97.44 159 PHE B C 1
ATOM 3111 O O . PHE B 1 159 ? -24.969 -8.906 6.27 1 97.44 159 PHE B O 1
ATOM 3118 N N . ARG B 1 160 ? -24.562 -10.625 4.859 1 98 160 ARG B N 1
ATOM 3119 C CA . ARG B 1 160 ? -23.922 -9.75 3.875 1 98 160 ARG B CA 1
ATOM 3120 C C . ARG B 1 160 ? -24.906 -8.727 3.33 1 98 160 ARG B C 1
ATOM 3122 O O . ARG B 1 160 ? -24.578 -7.547 3.209 1 98 160 ARG B O 1
ATOM 3129 N N . ALA B 1 161 ? -26.062 -9.188 3.039 1 98.31 161 ALA B N 1
ATOM 3130 C CA . ALA B 1 161 ? -27.094 -8.289 2.539 1 98.31 161 ALA B CA 1
ATOM 3131 C C . ALA B 1 161 ? -27.438 -7.219 3.576 1 98.31 161 ALA B C 1
ATOM 3133 O O . ALA B 1 161 ? -27.625 -6.051 3.234 1 98.31 161 ALA B O 1
ATOM 3134 N N . PHE B 1 162 ? -27.547 -7.637 4.805 1 98.62 162 PHE B N 1
ATOM 3135 C CA . PHE B 1 162 ? -27.875 -6.711 5.883 1 98.62 162 PHE B CA 1
ATOM 3136 C C . PHE B 1 162 ? -26.812 -5.625 6.004 1 98.62 162 PHE B C 1
ATOM 3138 O O . PHE B 1 162 ? -27.125 -4.434 6.012 1 98.62 162 PHE B O 1
ATOM 3145 N N . PHE B 1 163 ? -25.578 -6.02 6.07 1 98.69 163 PHE B N 1
ATOM 3146 C CA . PHE B 1 163 ? -24.516 -5.051 6.281 1 98.69 163 PHE B CA 1
ATOM 3147 C C . PHE B 1 163 ? -24.312 -4.188 5.043 1 98.69 163 PHE B C 1
ATOM 3149 O O . PHE B 1 163 ? -23.969 -3.01 5.148 1 98.69 163 PHE B O 1
ATOM 3156 N N . ALA B 1 164 ? -24.453 -4.785 3.82 1 98.69 164 ALA B N 1
ATOM 3157 C CA . ALA B 1 164 ? -24.422 -3.98 2.602 1 98.69 164 ALA B CA 1
ATOM 3158 C C . ALA B 1 164 ? -25.531 -2.939 2.592 1 98.69 164 ALA B C 1
ATOM 3160 O O . ALA B 1 164 ? -25.297 -1.772 2.271 1 98.69 164 ALA B O 1
ATOM 3161 N N . GLY B 1 165 ? -26.734 -3.357 2.975 1 98.62 165 GLY B N 1
ATOM 3162 C CA . GLY B 1 165 ? -27.859 -2.436 3.055 1 98.62 165 GLY B CA 1
ATOM 3163 C C . GLY B 1 165 ? -27.656 -1.332 4.074 1 98.62 165 GLY B C 1
ATOM 3164 O O . GLY B 1 165 ? -27.953 -0.167 3.811 1 98.62 165 GLY B O 1
ATOM 3165 N N . LEU B 1 166 ? -27.141 -1.748 5.238 1 98.75 166 LEU B N 1
ATOM 3166 C CA . LEU B 1 166 ? -26.844 -0.776 6.281 1 98.75 166 LEU B CA 1
ATOM 3167 C C . LEU B 1 166 ? -25.812 0.246 5.797 1 98.75 166 LEU B C 1
ATOM 3169 O O . LEU B 1 166 ? -25.953 1.442 6.062 1 98.75 166 LEU B O 1
ATOM 3173 N N . ALA B 1 167 ? -24.812 -0.206 5.078 1 98.75 167 ALA B N 1
ATOM 3174 C CA . ALA B 1 167 ? -23.797 0.686 4.539 1 98.75 167 ALA B CA 1
ATOM 3175 C C . ALA B 1 167 ? -24.391 1.65 3.518 1 98.75 167 ALA B C 1
ATOM 3177 O O . ALA B 1 167 ? -24.047 2.836 3.504 1 98.75 167 ALA B O 1
ATOM 3178 N N . VAL B 1 168 ? -25.281 1.172 2.654 1 98.56 168 VAL B N 1
ATOM 3179 C CA . VAL B 1 168 ? -25.938 2.012 1.662 1 98.56 168 VAL B CA 1
ATOM 3180 C C . VAL B 1 168 ? -26.766 3.092 2.363 1 98.56 168 VAL B C 1
ATOM 3182 O O . VAL B 1 168 ? -26.703 4.266 1.992 1 98.56 168 VAL B O 1
ATOM 3185 N N . LEU B 1 169 ? -27.438 2.713 3.396 1 98.5 169 LEU B N 1
ATOM 3186 C CA . LEU B 1 169 ? -28.312 3.631 4.113 1 98.5 169 LEU B CA 1
ATOM 3187 C C . LEU B 1 169 ? -27.5 4.68 4.867 1 98.5 169 LEU B C 1
ATOM 3189 O O . LEU B 1 169 ? -27.938 5.824 5.008 1 98.5 169 LEU B O 1
ATOM 3193 N N . ALA B 1 170 ? -26.328 4.277 5.281 1 98.69 170 ALA B N 1
ATOM 3194 C CA . ALA B 1 170 ? -25.531 5.16 6.129 1 98.69 170 ALA B CA 1
ATOM 3195 C C . ALA B 1 170 ? -24.625 6.066 5.293 1 98.69 170 ALA B C 1
ATOM 3197 O O . ALA B 1 170 ? -24.344 7.199 5.688 1 98.69 170 ALA B O 1
ATOM 3198 N N . VAL B 1 171 ? -24.156 5.582 4.125 1 98.38 171 VAL B N 1
ATOM 3199 C CA . VAL B 1 171 ? -23.156 6.332 3.361 1 98.38 171 VAL B CA 1
ATOM 3200 C C . VAL B 1 171 ? -23.797 7.59 2.775 1 98.38 171 VAL B C 1
ATOM 3202 O O . VAL B 1 171 ? -23.172 8.641 2.707 1 98.38 171 VAL B O 1
ATOM 3205 N N . LEU B 1 172 ? -25.031 7.543 2.381 1 96.75 172 LEU B N 1
ATOM 3206 C CA . LEU B 1 172 ? -25.688 8.672 1.735 1 96.75 172 LEU B CA 1
ATOM 3207 C C . LEU B 1 172 ? -25.828 9.844 2.697 1 96.75 172 LEU B C 1
ATOM 3209 O O . LEU B 1 172 ? -25.391 10.953 2.395 1 96.75 172 LEU B O 1
ATOM 3213 N N . PRO B 1 173 ? -26.344 9.625 3.918 1 96.75 173 PRO B N 1
ATOM 3214 C CA . PRO B 1 173 ? -26.391 10.766 4.844 1 96.75 173 PRO B CA 1
ATOM 3215 C C . PRO B 1 173 ? -25 11.25 5.242 1 96.75 173 PRO B C 1
ATOM 3217 O O . PRO B 1 173 ? -24.812 12.438 5.516 1 96.75 173 PRO B O 1
ATOM 3220 N N . THR B 1 174 ? -23.984 10.359 5.371 1 96.38 174 THR B N 1
ATOM 3221 C CA . THR B 1 174 ? -22.625 10.797 5.637 1 96.38 174 THR B CA 1
ATOM 3222 C C . THR B 1 174 ? -22.203 11.867 4.637 1 96.38 174 THR B C 1
ATOM 3224 O O . THR B 1 174 ? -21.703 12.93 5.027 1 96.38 174 THR B O 1
ATOM 3227 N N . ILE B 1 175 ? -22.469 11.633 3.34 1 95.19 175 ILE B N 1
ATOM 3228 C CA . ILE B 1 175 ? -22.031 12.516 2.266 1 95.19 175 ILE B CA 1
ATOM 3229 C C . ILE B 1 175 ? -22.922 13.75 2.209 1 95.19 175 ILE B C 1
ATOM 3231 O O . ILE B 1 175 ? -22.438 14.883 2.189 1 95.19 175 ILE B O 1
ATOM 3235 N N . ILE B 1 176 ? -24.219 13.594 2.266 1 95.06 176 ILE B N 1
ATOM 3236 C CA . ILE B 1 176 ? -25.188 14.672 2.107 1 95.06 176 ILE B CA 1
ATOM 3237 C C . ILE B 1 176 ? -25.031 15.68 3.25 1 95.06 176 ILE B C 1
ATOM 3239 O O . ILE B 1 176 ? -25.078 16.891 3.029 1 95.06 176 ILE B O 1
ATOM 3243 N N . CYS B 1 177 ? -24.812 15.203 4.484 1 93.69 177 CYS B N 1
ATOM 3244 C CA . CYS B 1 177 ? -24.703 16.094 5.637 1 93.69 177 CYS B CA 1
ATOM 3245 C C . CYS B 1 177 ? -23.328 16.75 5.691 1 93.69 177 CYS B C 1
ATOM 3247 O O . CYS B 1 177 ? -23.172 17.797 6.32 1 93.69 177 CYS B O 1
ATOM 3249 N N . ALA B 1 178 ? -22.359 16.156 5.047 1 91.75 178 ALA B N 1
ATOM 3250 C CA . ALA B 1 178 ? -21 16.703 5.07 1 91.75 178 ALA B CA 1
ATOM 3251 C C . ALA B 1 178 ? -20.859 17.859 4.086 1 91.75 178 ALA B C 1
ATOM 3253 O O . ALA B 1 178 ? -20.031 18.75 4.281 1 91.75 178 ALA B O 1
ATOM 3254 N N . ILE B 1 179 ? -21.641 17.906 3.045 1 88.38 179 ILE B N 1
ATOM 3255 C CA . ILE B 1 179 ? -21.5 18.875 1.958 1 88.38 179 ILE B CA 1
ATOM 3256 C C . ILE B 1 179 ? -21.719 20.281 2.49 1 88.38 179 ILE B C 1
ATOM 3258 O O . ILE B 1 179 ? -20.875 21.156 2.301 1 88.38 179 ILE B O 1
ATOM 3262 N N . PRO B 1 180 ? -22.734 20.547 3.262 1 85.88 180 PRO B N 1
ATOM 3263 C CA . PRO B 1 180 ? -22.938 21.906 3.764 1 85.88 180 PRO B CA 1
ATOM 3264 C C . PRO B 1 180 ? -21.891 22.297 4.809 1 85.88 180 PRO B C 1
ATOM 3266 O O . PRO B 1 180 ? -21.609 23.5 4.984 1 85.88 180 PRO B O 1
ATOM 3269 N N . ILE B 1 181 ? -21.375 21.375 5.539 1 84 181 ILE B N 1
ATOM 3270 C CA . ILE B 1 181 ? -20.359 21.656 6.559 1 84 181 ILE B CA 1
ATOM 3271 C C . ILE B 1 181 ? -19.125 22.266 5.906 1 84 181 ILE B C 1
ATOM 3273 O O . ILE B 1 181 ? -18.641 23.312 6.34 1 84 181 ILE B O 1
ATOM 3277 N N . GLY B 1 182 ? -18.641 21.734 4.809 1 72.38 182 GLY B N 1
ATOM 3278 C CA . GLY B 1 182 ? -17.625 22.266 3.914 1 72.38 182 GLY B CA 1
ATOM 3279 C C . GLY B 1 182 ? -16.312 22.547 4.613 1 72.38 182 GLY B C 1
ATOM 3280 O O . GLY B 1 182 ? -15.406 23.141 4.02 1 72.38 182 GLY B O 1
ATOM 3281 N N . THR B 1 183 ? -16.172 22.359 5.945 1 71.88 183 THR B N 1
ATOM 3282 C CA . THR B 1 183 ? -14.938 22.719 6.621 1 71.88 183 THR B CA 1
ATOM 3283 C C . THR B 1 183 ? -14.414 21.547 7.445 1 71.88 183 THR B C 1
ATOM 3285 O O . THR B 1 183 ? -15.164 20.625 7.777 1 71.88 183 THR B O 1
ATOM 3288 N N . SER B 1 184 ? -13.094 21.688 7.516 1 75.81 184 SER B N 1
ATOM 3289 C CA . SER B 1 184 ? -12.469 20.703 8.398 1 75.81 184 SER B CA 1
ATOM 3290 C C . SER B 1 184 ? -12.289 21.266 9.805 1 75.81 184 SER B C 1
ATOM 3292 O O . SER B 1 184 ? -11.508 22.188 10.016 1 75.81 184 SER B O 1
ATOM 3294 N N . LYS B 1 185 ? -13.211 21.062 10.625 1 86.88 185 LYS B N 1
ATOM 3295 C CA . LYS B 1 185 ? -13.164 21.453 12.031 1 86.88 185 LYS B CA 1
ATOM 3296 C C . LYS B 1 185 ? -12.961 20.25 12.938 1 86.88 185 LYS B C 1
ATOM 3298 O O . LYS B 1 185 ? -13.719 19.281 12.859 1 86.88 185 LYS B O 1
ATOM 3303 N N . LEU B 1 186 ? -11.953 20.344 13.797 1 90.44 186 LEU B N 1
ATOM 3304 C CA . LEU B 1 186 ? -11.594 19.172 14.609 1 90.44 186 LEU B CA 1
ATOM 3305 C C . LEU B 1 186 ? -12.312 19.219 15.953 1 90.44 186 LEU B C 1
ATOM 3307 O O . LEU B 1 186 ? -12.445 18.188 16.625 1 90.44 186 LEU B O 1
ATOM 3311 N N . HIS B 1 187 ? -12.664 20.422 16.391 1 92.88 187 HIS B N 1
ATOM 3312 C CA . HIS B 1 187 ? -13.383 20.594 17.656 1 92.88 187 HIS B CA 1
ATOM 3313 C C . HIS B 1 187 ? -14.727 21.281 17.422 1 92.88 187 HIS B C 1
ATOM 3315 O O . HIS B 1 187 ? -14.781 22.406 16.938 1 92.88 187 HIS B O 1
ATOM 3321 N N . TRP B 1 188 ? -15.781 20.594 17.844 1 91.38 188 TRP B N 1
ATOM 3322 C CA . TRP B 1 188 ? -17.141 21.094 17.625 1 91.38 188 TRP B CA 1
ATOM 3323 C C . TRP B 1 188 ? -17.797 21.469 18.953 1 91.38 188 TRP B C 1
ATOM 3325 O O . TRP B 1 188 ? -17.641 20.75 19.953 1 91.38 188 TRP B O 1
ATOM 3335 N N . ASP B 1 189 ? -18.422 22.641 18.953 1 91.38 189 ASP B N 1
ATOM 3336 C CA . ASP B 1 189 ? -19.266 23.062 20.062 1 91.38 189 ASP B CA 1
ATOM 3337 C C . ASP B 1 189 ? -20.734 22.859 19.75 1 91.38 189 ASP B C 1
ATOM 3339 O O . ASP B 1 189 ? -21.172 23.094 18.625 1 91.38 189 ASP B O 1
ATOM 3343 N N . THR B 1 190 ? -21.469 22.484 20.719 1 91.31 190 THR B N 1
ATOM 3344 C CA . THR B 1 190 ? -22.891 22.219 20.531 1 91.31 190 THR B CA 1
ATOM 3345 C C . THR B 1 190 ? -23.594 23.453 19.984 1 91.31 190 THR B C 1
ATOM 3347 O O . THR B 1 190 ? -24.641 23.344 19.344 1 91.31 190 THR B O 1
ATOM 3350 N N . ASN B 1 191 ? -23.016 24.625 20.109 1 92.38 191 ASN B N 1
ATOM 3351 C CA . ASN B 1 191 ? -23.641 25.859 19.656 1 92.38 191 ASN B CA 1
ATOM 3352 C C . ASN B 1 191 ? -23.203 26.219 18.234 1 92.38 191 ASN B C 1
ATOM 3354 O O . ASN B 1 191 ? -23.703 27.188 17.656 1 92.38 191 ASN B O 1
ATOM 3358 N N . ASP B 1 192 ? -22.438 25.375 17.703 1 90.75 192 ASP B N 1
ATOM 3359 C CA . ASP B 1 192 ? -22.016 25.625 16.328 1 90.75 192 ASP B CA 1
ATOM 3360 C C . ASP B 1 192 ? -23.172 25.438 15.352 1 90.75 192 ASP B C 1
ATOM 3362 O O . ASP B 1 192 ? -24 24.562 15.531 1 90.75 192 ASP B O 1
ATOM 3366 N N . LYS B 1 193 ? -23.328 26.266 14.414 1 86.88 193 LYS B N 1
ATOM 3367 C CA . LYS B 1 193 ? -24.422 26.281 13.453 1 86.88 193 LYS B CA 1
ATOM 3368 C C . LYS B 1 193 ? -24.625 24.906 12.812 1 86.88 193 LYS B C 1
ATOM 3370 O O . LYS B 1 193 ? -25.766 24.453 12.664 1 86.88 193 LYS B O 1
ATOM 3375 N N . ASP B 1 194 ? -23.578 24.125 12.461 1 90.06 194 ASP B N 1
ATOM 3376 C CA . ASP B 1 194 ? -23.672 22.859 11.734 1 90.06 194 ASP B CA 1
ATOM 3377 C C . ASP B 1 194 ? -23.359 21.672 12.633 1 90.06 194 ASP B C 1
ATOM 3379 O O . ASP B 1 194 ? -22.953 20.609 12.156 1 90.06 194 ASP B O 1
ATOM 3383 N N . TYR B 1 195 ? -23.656 21.906 13.836 1 91.81 195 TYR B N 1
ATOM 3384 C CA . TYR B 1 195 ? -23.297 20.859 14.797 1 91.81 195 TYR B CA 1
ATOM 3385 C C . TYR B 1 195 ? -24.125 19.609 14.586 1 91.81 195 TYR B C 1
ATOM 3387 O O . TYR B 1 195 ? -23.594 18.5 14.547 1 91.81 195 TYR B O 1
ATOM 3395 N N . SER B 1 196 ? -25.438 19.766 14.469 1 92.12 196 SER B N 1
ATOM 3396 C CA . SER B 1 196 ? -26.312 18.625 14.297 1 92.12 196 SER B CA 1
ATOM 3397 C C . SER B 1 196 ? -26.016 17.875 13.008 1 92.12 196 SER B C 1
ATOM 3399 O O . SER B 1 196 ? -26.047 16.641 12.969 1 92.12 196 SER B O 1
ATOM 3401 N N . LEU B 1 197 ? -25.797 18.547 12 1 93.62 197 LEU B N 1
ATOM 3402 C CA . LEU B 1 197 ? -25.422 17.938 10.727 1 93.62 197 LEU B CA 1
ATOM 3403 C C . LEU B 1 197 ? -24.109 17.172 10.852 1 93.62 197 LEU B C 1
ATOM 3405 O O . LEU B 1 197 ? -23.969 16.078 10.297 1 93.62 197 LEU B O 1
ATOM 3409 N N . HIS B 1 198 ? -23.219 17.781 11.562 1 93.75 198 HIS B N 1
ATOM 3410 C CA . HIS B 1 198 ? -21.922 17.156 11.805 1 93.75 198 HIS B CA 1
ATOM 3411 C C . HIS B 1 198 ? -22.094 15.82 12.531 1 93.75 198 HIS B C 1
ATOM 3413 O O . HIS B 1 198 ? -21.531 14.805 12.109 1 93.75 198 HIS B O 1
ATOM 3419 N N . ILE B 1 199 ? -22.906 15.836 13.539 1 94.31 199 ILE B N 1
ATOM 3420 C CA . ILE B 1 199 ? -23.094 14.633 14.344 1 94.31 199 ILE B CA 1
ATOM 3421 C C . ILE B 1 199 ? -23.766 13.555 13.508 1 94.31 199 ILE B C 1
ATOM 3423 O O . ILE B 1 199 ? -23.406 12.375 13.578 1 94.31 199 ILE B O 1
ATOM 3427 N N . ALA B 1 200 ? -24.734 13.938 12.75 1 95.38 200 ALA B N 1
ATOM 3428 C CA . ALA B 1 200 ? -25.422 12.984 11.883 1 95.38 200 ALA B CA 1
ATOM 3429 C C . ALA B 1 200 ? -24.453 12.391 10.859 1 95.38 200 ALA B C 1
ATOM 3431 O O . ALA B 1 200 ? -24.438 11.172 10.641 1 95.38 200 ALA B O 1
ATOM 3432 N N . SER B 1 201 ? -23.672 13.219 10.258 1 96.38 201 SER B N 1
ATOM 3433 C CA . SER B 1 201 ? -22.719 12.781 9.25 1 96.38 201 SER B CA 1
ATOM 3434 C C . SER B 1 201 ? -21.688 11.812 9.844 1 96.38 201 SER B C 1
ATOM 3436 O O . SER B 1 201 ? -21.453 10.742 9.289 1 96.38 201 SER B O 1
ATOM 3438 N N . VAL B 1 202 ? -21.188 12.18 10.953 1 96.12 202 VAL B N 1
ATOM 3439 C CA . VAL B 1 202 ? -20.125 11.398 11.57 1 96.12 202 VAL B CA 1
ATOM 3440 C C 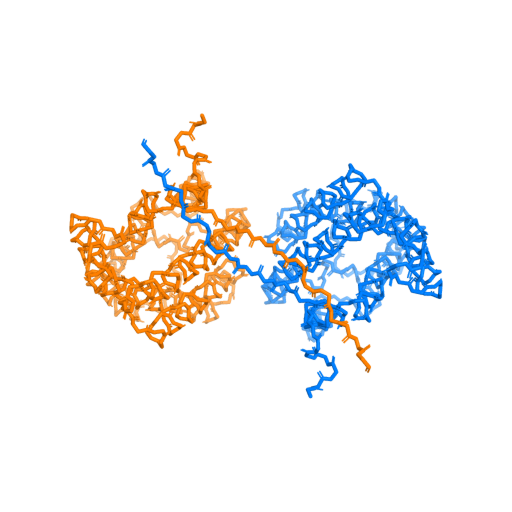. VAL B 1 202 ? -20.672 10.062 12.062 1 96.12 202 VAL B C 1
ATOM 3442 O O . VAL B 1 202 ? -20.031 9.023 11.914 1 96.12 202 VAL B O 1
ATOM 3445 N N . ALA B 1 203 ? -21.844 10.086 12.688 1 97 203 ALA B N 1
ATOM 3446 C CA . ALA B 1 203 ? -22.453 8.844 13.148 1 97 203 ALA B CA 1
ATOM 3447 C C . ALA B 1 203 ? -22.656 7.875 11.984 1 97 203 ALA B C 1
ATOM 3449 O O . ALA B 1 203 ? -22.344 6.688 12.094 1 97 203 ALA B O 1
ATOM 3450 N N . CYS B 1 204 ? -23.109 8.383 10.891 1 98 204 CYS B N 1
ATOM 3451 C CA . CYS B 1 204 ? -23.359 7.562 9.711 1 98 204 CYS B CA 1
ATOM 3452 C C . CYS B 1 204 ? -22.047 7.082 9.102 1 98 204 CYS B C 1
ATOM 3454 O O . CYS B 1 204 ? -21.969 5.977 8.562 1 98 204 CYS B O 1
ATOM 3456 N N . GLU B 1 205 ? -21.078 7.895 9.148 1 97.81 205 GLU B N 1
ATOM 3457 C CA . GLU B 1 205 ? -19.75 7.484 8.68 1 97.81 205 GLU B CA 1
ATOM 3458 C C . GLU B 1 205 ? -19.25 6.27 9.445 1 97.81 205 GLU B C 1
ATOM 3460 O O . GLU B 1 205 ? -18.781 5.301 8.844 1 97.81 205 GLU B O 1
ATOM 3465 N N . TRP B 1 206 ? -19.312 6.312 10.734 1 97.56 206 TRP B N 1
ATOM 3466 C CA . TRP B 1 206 ? -18.859 5.211 11.57 1 97.56 206 TRP B CA 1
ATOM 3467 C C . TRP B 1 206 ? -19.703 3.959 11.328 1 97.56 206 TRP B C 1
ATOM 3469 O O . TRP B 1 206 ? -19.172 2.846 11.297 1 97.56 206 TRP B O 1
ATOM 3479 N N . ILE B 1 207 ? -20.984 4.156 11.18 1 98.25 207 ILE B N 1
ATOM 3480 C CA . ILE B 1 207 ? -21.859 3.027 10.891 1 98.25 207 ILE B CA 1
ATOM 3481 C C . ILE B 1 207 ? -21.438 2.383 9.562 1 98.25 207 ILE B C 1
ATOM 3483 O O . ILE B 1 207 ? -21.359 1.157 9.469 1 98.25 207 ILE B O 1
ATOM 3487 N N . THR B 1 208 ? -21.219 3.182 8.547 1 98.44 208 THR B N 1
ATOM 3488 C CA . THR B 1 208 ? -20.766 2.67 7.254 1 98.44 208 THR B CA 1
ATOM 3489 C C . THR B 1 208 ? -19.484 1.874 7.402 1 98.44 208 THR B C 1
ATOM 3491 O O . THR B 1 208 ? -19.375 0.75 6.906 1 98.44 208 THR B O 1
ATOM 3494 N N . THR B 1 209 ? -18.531 2.428 8.078 1 97.75 209 THR B N 1
ATOM 3495 C CA . THR B 1 209 ? -17.219 1.812 8.227 1 97.75 209 THR B CA 1
ATOM 3496 C C . THR B 1 209 ? -17.312 0.49 8.984 1 97.75 209 THR B C 1
ATOM 3498 O O . THR B 1 209 ? -16.719 -0.508 8.586 1 97.75 209 THR B O 1
ATOM 3501 N N . PHE B 1 210 ? -18.109 0.428 10.047 1 97.5 210 PHE B N 1
ATOM 3502 C CA . PHE B 1 210 ? -18.266 -0.807 10.805 1 97.5 210 PHE B CA 1
ATOM 3503 C C . PHE B 1 210 ? -19.031 -1.845 10 1 97.5 210 PHE B C 1
ATOM 3505 O O . PHE B 1 210 ? -18.766 -3.045 10.117 1 97.5 210 PHE B O 1
ATOM 3512 N N . SER B 1 211 ? -19.953 -1.349 9.203 1 98.5 211 SER B N 1
ATOM 3513 C CA . SER B 1 211 ? -20.641 -2.266 8.297 1 98.5 211 SER B CA 1
ATOM 3514 C C . SER B 1 211 ? -19.656 -2.953 7.363 1 98.5 211 SER B C 1
ATOM 3516 O O . SER B 1 211 ? -19.781 -4.148 7.09 1 98.5 211 SER B O 1
ATOM 3518 N N . PHE B 1 212 ? -18.672 -2.215 6.867 1 98.56 212 PHE B N 1
ATOM 3519 C CA . PHE B 1 212 ? -17.625 -2.805 6.043 1 98.56 212 PHE B CA 1
ATOM 3520 C C . PHE B 1 212 ? -16.859 -3.871 6.816 1 98.56 212 PHE B C 1
ATOM 3522 O O . PHE B 1 212 ? -16.609 -4.965 6.301 1 98.56 212 PHE B O 1
ATOM 3529 N N . VAL B 1 213 ? -16.469 -3.555 8.016 1 98.31 213 VAL B N 1
ATOM 3530 C CA . VAL B 1 213 ? -15.695 -4.477 8.836 1 98.31 213 VAL B CA 1
ATOM 3531 C C . VAL B 1 213 ? -16.469 -5.773 9.039 1 98.31 213 VAL B C 1
ATOM 3533 O O . VAL B 1 213 ? -15.938 -6.863 8.836 1 98.31 213 VAL B O 1
ATOM 3536 N N . PHE B 1 214 ? -17.719 -5.664 9.422 1 98 214 PHE B N 1
ATOM 3537 C CA . PHE B 1 214 ? -18.547 -6.844 9.664 1 98 214 PHE B CA 1
ATOM 3538 C C . PHE B 1 214 ? -18.781 -7.609 8.367 1 98 214 PHE B C 1
ATOM 3540 O O . PHE B 1 214 ? -18.891 -8.836 8.383 1 98 214 PHE B O 1
ATOM 3547 N N . PHE B 1 215 ? -18.938 -6.871 7.297 1 98.5 215 PHE B N 1
ATOM 3548 C CA . PHE B 1 215 ? -19.094 -7.523 6 1 98.5 215 PHE B CA 1
ATOM 3549 C C . PHE B 1 215 ? -17.891 -8.414 5.703 1 98.5 215 PHE B C 1
ATOM 3551 O O . PHE B 1 215 ? -18.047 -9.578 5.324 1 98.5 215 PHE B O 1
ATOM 3558 N N . PHE B 1 216 ? -16.703 -7.934 5.914 1 98.25 216 PHE B N 1
ATOM 3559 C CA . PHE B 1 216 ? -15.5 -8.695 5.609 1 98.25 216 PHE B CA 1
ATOM 3560 C C . PHE B 1 216 ? -15.305 -9.828 6.609 1 98.25 216 PHE B C 1
ATOM 3562 O O . PHE B 1 216 ? -14.648 -10.828 6.305 1 98.25 216 PHE B O 1
ATOM 3569 N N . LEU B 1 217 ? -15.891 -9.656 7.805 1 96.56 217 LEU B N 1
ATOM 3570 C CA . LEU B 1 217 ? -15.883 -10.75 8.766 1 96.56 217 LEU B CA 1
ATOM 3571 C C . LEU B 1 217 ? -16.594 -11.984 8.195 1 96.56 217 LEU B C 1
ATOM 3573 O O . LEU B 1 217 ? -16.203 -13.117 8.5 1 96.56 217 LEU B O 1
ATOM 3577 N N . THR B 1 218 ? -17.5 -11.797 7.328 1 96.38 218 THR B N 1
ATOM 3578 C CA . THR B 1 218 ? -18.281 -12.898 6.77 1 96.38 218 THR B CA 1
ATOM 3579 C C . THR B 1 218 ? -17.438 -13.719 5.805 1 96.38 218 THR B C 1
ATOM 3581 O O . THR B 1 218 ? -17.812 -14.836 5.441 1 96.38 218 THR B O 1
ATOM 3584 N N . TYR B 1 219 ? -16.328 -13.188 5.363 1 95.94 219 TYR B N 1
ATOM 3585 C CA . TYR B 1 219 ? -15.484 -13.898 4.41 1 95.94 219 TYR B CA 1
ATOM 3586 C C . TYR B 1 219 ? -14.711 -15.016 5.094 1 95.94 219 TYR B C 1
ATOM 3588 O O . TYR B 1 219 ? -14.219 -15.93 4.434 1 95.94 219 TYR B O 1
ATOM 3596 N N . ILE B 1 220 ? -14.586 -14.984 6.395 1 93 220 ILE B N 1
ATOM 3597 C CA . ILE B 1 220 ? -13.656 -15.828 7.129 1 93 220 ILE B CA 1
ATOM 3598 C C . ILE B 1 220 ? -14.016 -17.297 6.922 1 93 220 ILE B C 1
ATOM 3600 O O . ILE B 1 220 ? -13.148 -18.109 6.586 1 93 220 ILE B O 1
ATOM 3604 N N . ARG B 1 221 ? -15.266 -17.688 7.008 1 87.38 221 ARG B N 1
ATOM 3605 C CA . ARG B 1 221 ? -15.664 -19.078 6.887 1 87.38 221 ARG B CA 1
ATOM 3606 C C . ARG B 1 221 ? -15.43 -19.594 5.469 1 87.38 221 ARG B C 1
ATOM 3608 O O . ARG B 1 221 ? -14.93 -20.703 5.281 1 87.38 221 ARG B O 1
ATOM 3615 N N . GLU B 1 222 ? -15.781 -18.781 4.562 1 89.5 222 GLU B N 1
ATOM 3616 C CA . GLU B 1 222 ? -15.586 -19.156 3.164 1 89.5 222 GLU B CA 1
ATOM 3617 C C . GLU B 1 222 ? -14.109 -19.297 2.834 1 89.5 222 GLU B C 1
ATOM 3619 O O . GLU B 1 222 ? -13.719 -20.188 2.066 1 89.5 222 GLU B O 1
ATOM 3624 N N . PHE B 1 223 ? -13.32 -18.469 3.402 1 93.88 223 PHE B N 1
ATOM 3625 C CA . PHE B 1 223 ? -11.898 -18.422 3.08 1 93.88 223 PHE B CA 1
ATOM 3626 C C . PHE B 1 223 ? -11.172 -19.609 3.707 1 93.88 223 PHE B C 1
ATOM 3628 O O . PHE B 1 223 ? -10.016 -19.875 3.377 1 93.88 223 PHE B O 1
ATOM 3635 N N . GLN B 1 224 ? -11.875 -20.328 4.59 1 91.19 224 GLN B N 1
ATOM 3636 C CA . GLN B 1 224 ? -11.312 -21.562 5.148 1 91.19 224 GLN B CA 1
ATOM 3637 C C . GLN B 1 224 ? -11.414 -22.703 4.152 1 91.19 224 GLN B C 1
ATOM 3639 O O . GLN B 1 224 ? -10.766 -23.75 4.328 1 91.19 224 GLN B O 1
ATOM 3644 N N . GLN B 1 225 ? -12.133 -22.5 3.098 1 89.5 225 GLN B N 1
ATOM 3645 C CA . GLN B 1 225 ? -12.516 -23.609 2.24 1 89.5 225 GLN B CA 1
ATOM 3646 C C . GLN B 1 225 ? -11.594 -23.719 1.03 1 89.5 225 GLN B C 1
ATOM 3648 O O . GLN B 1 225 ? -11.727 -24.641 0.218 1 89.5 225 GLN B O 1
ATOM 3653 N N . PHE B 1 226 ? -10.672 -22.781 0.964 1 93.25 226 PHE B N 1
ATOM 3654 C CA . PHE B 1 226 ? -9.859 -22.828 -0.245 1 93.25 226 PHE B CA 1
ATOM 3655 C C . PHE B 1 226 ? -8.461 -22.297 0.013 1 93.25 226 PHE B C 1
ATOM 3657 O O . PHE B 1 226 ? -8.227 -21.625 1.023 1 93.25 226 PHE B O 1
ATOM 3664 N N . THR B 1 227 ? -7.523 -22.625 -0.859 1 93.81 227 THR B N 1
ATOM 3665 C CA . THR B 1 227 ? -6.176 -22.078 -0.89 1 93.81 227 THR B CA 1
ATOM 3666 C C . THR B 1 227 ? -5.824 -21.578 -2.289 1 93.81 227 THR B C 1
ATOM 3668 O O . THR B 1 227 ? -6.379 -22.062 -3.281 1 93.81 227 THR B O 1
ATOM 3671 N N . LEU B 1 228 ? -5.055 -20.594 -2.258 1 93.31 228 LEU B N 1
ATOM 3672 C CA . LEU B 1 228 ? -4.543 -20.078 -3.525 1 93.31 228 LEU B CA 1
ATOM 3673 C C . LEU B 1 228 ? -3.16 -20.641 -3.822 1 93.31 228 LEU B C 1
ATOM 3675 O O . LEU B 1 228 ? -2.281 -20.625 -2.957 1 93.31 228 LEU B O 1
ATOM 3679 N N . LYS B 1 229 ? -3.01 -21.219 -4.938 1 91.94 229 LYS B N 1
ATOM 3680 C CA . LYS B 1 229 ? -1.717 -21.719 -5.398 1 91.94 229 LYS B CA 1
ATOM 3681 C C . LYS B 1 229 ? -1.229 -20.922 -6.609 1 91.94 229 LYS B C 1
ATOM 3683 O O . LYS B 1 229 ? -1.962 -20.766 -7.59 1 91.94 229 LYS B O 1
ATOM 3688 N N . LEU B 1 230 ? -0.078 -20.344 -6.434 1 92.06 230 LEU B N 1
ATOM 3689 C CA . LEU B 1 230 ? 0.54 -19.594 -7.527 1 92.06 230 LEU B CA 1
ATOM 3690 C C . LEU B 1 230 ? 1.564 -20.453 -8.258 1 92.06 230 LEU B C 1
ATOM 3692 O O . LEU B 1 230 ? 2.508 -20.969 -7.648 1 92.06 230 LEU B O 1
ATOM 3696 N N . THR B 1 231 ? 1.361 -20.703 -9.5 1 91.31 231 THR B N 1
ATOM 3697 C CA . THR B 1 231 ? 2.277 -21.484 -10.32 1 91.31 231 THR B CA 1
ATOM 3698 C C . THR B 1 231 ? 2.928 -20.625 -11.391 1 91.31 231 THR B C 1
ATOM 3700 O O . THR B 1 231 ? 2.303 -19.688 -11.906 1 91.31 231 THR B O 1
ATOM 3703 N N . VAL B 1 232 ? 4.168 -20.891 -11.648 1 93.31 232 VAL B N 1
ATOM 3704 C CA . VAL B 1 232 ? 4.918 -20.203 -12.695 1 93.31 232 VAL B CA 1
ATOM 3705 C C . VAL B 1 232 ? 4.883 -21.016 -13.984 1 93.31 232 VAL B C 1
ATOM 3707 O O . VAL B 1 232 ? 5.293 -22.188 -13.992 1 93.31 232 VAL B O 1
ATOM 3710 N N . ASN B 1 233 ? 4.309 -20.438 -15 1 91.25 233 ASN B N 1
ATOM 3711 C CA . ASN B 1 233 ? 4.336 -21.047 -16.328 1 91.25 233 ASN B CA 1
ATOM 3712 C C . ASN B 1 233 ? 5.383 -20.391 -17.219 1 91.25 233 ASN B C 1
ATOM 3714 O O . ASN B 1 233 ? 5.277 -19.203 -17.531 1 91.25 233 ASN B O 1
ATOM 3718 N N . LEU B 1 234 ? 6.398 -21.172 -17.625 1 88.06 234 LEU B N 1
ATOM 3719 C CA . LEU B 1 234 ? 7.43 -20.656 -18.5 1 88.06 234 LEU B CA 1
ATOM 3720 C C . LEU B 1 234 ? 6.902 -20.516 -19.938 1 88.06 234 LEU B C 1
ATOM 3722 O O . LEU B 1 234 ? 6.156 -21.375 -20.406 1 88.06 234 LEU B O 1
ATOM 3726 N N . ILE B 1 235 ? 7.172 -19.406 -20.562 1 81.88 235 ILE B N 1
ATOM 3727 C CA . ILE B 1 235 ? 6.758 -19.188 -21.938 1 81.88 235 ILE B CA 1
ATOM 3728 C C . ILE B 1 235 ? 7.773 -19.812 -22.891 1 81.88 235 ILE B C 1
ATOM 3730 O O . ILE B 1 235 ? 8.953 -19.469 -22.875 1 81.88 235 ILE B O 1
ATOM 3734 N N . GLU B 1 236 ? 7.629 -21.016 -23.359 1 68.25 236 GLU B N 1
ATOM 3735 C CA . GLU B 1 236 ? 8.484 -21.688 -24.328 1 68.25 236 GLU B CA 1
ATOM 3736 C C . GLU B 1 236 ? 8.445 -21 -25.688 1 68.25 236 GLU B C 1
ATOM 3738 O O . GLU B 1 236 ? 7.371 -20.766 -26.234 1 68.25 236 GLU B O 1
ATOM 3743 N N . TYR B 1 237 ? 9.383 -20.094 -26.062 1 52.88 237 TYR B N 1
ATOM 3744 C CA . TYR B 1 237 ? 9.422 -19.656 -27.453 1 52.88 237 TYR B CA 1
ATOM 3745 C C . TYR B 1 237 ? 9.789 -20.797 -28.375 1 52.88 237 TYR B C 1
ATOM 3747 O O . TYR B 1 237 ? 10.797 -21.484 -28.172 1 52.88 237 TYR B O 1
ATOM 3755 N N . SER B 1 238 ? 8.82 -21.453 -29.016 1 41.66 238 SER B N 1
ATOM 3756 C CA . SER B 1 238 ? 9.109 -22.281 -30.188 1 41.66 238 SER B CA 1
ATOM 3757 C C . SER B 1 238 ? 9.773 -21.469 -31.297 1 41.66 238 SER B C 1
ATOM 3759 O O . SER B 1 238 ? 9.484 -20.281 -31.453 1 41.66 238 SER B O 1
#

Secondary structure (DSSP, 8-state):
--GGGSTTTHHHHHHHHHHHHHHHHHHHHHHHTT-S-SS---TGGGGSSTTHHHHHHHHHHHHHHHHHHHHHHHHHHHHHHHHHH--S-HHHHHHHHHHHHHHHHHHHHHHHS-TTT-HHHHHHHHHIIIIIHHHHHHHHHHHHHHHTTTSS-HHHHHHHHHHHHHHHHHHHHHHHHHHHH-S--SS--TTSTTHHHHHHHHHHHHHHHHHHHHHHHTHHHHHTTEEEEEEEEE----/--GGGSTTTHHHHHHHHHHHHHHHHHHHHHHHTT-S-SS---TGGGGSSTTHHHHHHHHHHHHHHHHHHHHHHHHHHHHHHHHHH--S-HHHHHHHHHHHHHHHHHHHHHHHS-TTT-HHHHHHHHHHHHHHHHHHHHHHHHHHHHHTTTSS-HHHHHHHHHHHHHHHHHHHHHHHHHHHH-S--SS--TTSTTHHHHHHHHHHHHHHHHHHHHHHHTHHHHHTTEEEEEEEEE----

Organism: Cyprinus carpio (NCBI:txid7962)

Solvent-accessible surface area (backbone atoms only — not comparable to full-atom values): 23085 Å² total; per-residue (Å²): 126,58,78,59,61,31,50,44,12,47,40,35,49,49,30,43,52,50,44,52,46,36,56,51,52,16,38,50,48,20,46,77,68,62,59,36,48,87,84,63,53,45,75,65,52,26,24,43,50,80,68,24,20,27,52,28,11,41,45,35,38,52,30,25,50,35,44,44,53,36,48,49,52,49,46,48,48,50,49,51,46,20,75,74,69,64,33,51,55,68,66,59,49,52,50,31,45,52,30,40,49,48,10,29,51,11,34,34,34,39,28,31,24,33,55,80,74,41,39,70,58,13,52,51,10,48,49,34,22,52,56,26,37,36,49,22,39,43,46,48,25,53,43,37,58,50,29,46,77,81,59,43,55,70,67,53,32,50,50,30,42,50,27,24,49,50,17,54,65,19,44,52,49,21,53,63,36,43,58,79,59,74,64,90,72,54,72,85,50,88,81,42,92,55,34,69,41,46,51,53,13,28,53,21,42,50,50,21,53,51,23,52,44,55,40,43,54,63,44,34,69,57,25,42,39,28,36,79,45,79,43,73,45,72,58,77,84,126,126,58,77,59,62,30,48,45,12,47,39,34,49,48,30,43,52,49,45,53,46,35,56,50,52,16,38,50,51,21,47,77,67,62,60,36,50,86,86,63,54,46,75,65,53,26,24,43,50,80,67,25,20,29,51,28,13,40,44,35,39,53,31,24,51,35,46,46,52,35,47,49,53,49,44,47,48,51,50,48,46,20,74,74,69,65,33,50,56,68,64,59,48,52,52,32,43,52,30,41,50,48,12,29,52,12,34,33,34,39,26,32,25,34,56,80,74,41,39,69,60,12,51,52,12,47,48,35,22,51,56,27,37,37,50,22,39,42,47,49,23,53,43,37,57,50,29,46,76,80,62,44,54,71,68,54,30,51,51,30,41,49,28,24,49,50,18,54,65,18,44,53,50,21,52,64,35,42,56,80,60,76,62,91,72,54,70,86,49,89,82,41,92,58,35,68,41,46,52,52,12,28,52,20,41,52,50,21,53,50,22,51,43,57,40,45,54,64,43,33,69,56,27,43,38,28,37,80,44,80,43,74,44,71,58,77,82,128

Radius of gyration: 23.89 Å; Cα contacts (8 Å, |Δi|>4): 749; chains: 2; bounding box: 58×64×55 Å